Protein AF-A0A7S3LGT0-F1 (afdb_monomer_lite)

Sequence (529 aa):
MRFSLESLTAVCFSRSAKFPSFPRAFQLRRSWLNATRNYDTTKQFHSRLSTKGTSKVSISYSLRLNQNRILEGIRLGKNWSWTQVRNGARNQIRFHSVNTVSKLQPIQYAGHQDDSSYIEDRYYSEELEDYWGIDFSNDNKSFVVDEKIRNKTVVVGISGGVDSSVSALLLKQQGFKNVVGVFMRNWDPQDESGELDTCPISEDFKVAEKVCKQLNIPLHEATFIGQYWTEVFEPYIEILKSGGTPNPDIFCNMEIKFKAFFHYVNQKFGSDALVATGHYARLGKSSKDFSPLLLNSVDSTKDQTYFLCGVGSRALSRVIFPLGSLYKTQVRSLAKSHGLCTAEKKDSVGICFVGKRKFTDFIGNYLDENPGNIVSVDDTKITFGRHSGLFRYTIGQGAKVSGLKKKLFVTGKDPKTNNLFVCEGEDNPALFSKGLYVNPKFMYWVDGEPPRDFCFTGTLRLKCKVRYRQASVWCTLHFENSSTENRRLVVIFDEPEKAVTPMQVVAFYRGDVCLGGGLIGGVVDTNQS

InterPro domains:
  IPR001763 Rhodanese-like domain [PS50206] (150-192)
  IPR004506 tRNA-specific 2-thiouridylase MnmA-like [MF_00144] (152-521)
  IPR004506 tRNA-specific 2-thiouridylase MnmA-like [TIGR00420] (152-520)
  IPR004506 tRNA-specific 2-thiouridylase MnmA-like [cd01998] (153-514)
  IPR014729 Rossmann-like alpha/beta/alpha sandwich fold [G3DSA:3.40.50.620] (138-364)
  IPR023382 tRNA-specific 2-thiouridylase MnmA-like, central domain superfamily [G3DSA:2.30.30.280] (366-430)
  IPR046884 tRNA-specific 2-thiouridylase MnmA-like, central domain [PF20259] (361-424)
  IPR046885 tRNA-specific 2-thiouridylase MnmA-like, C-terminal domain [PF20258] (444-520)

Structure (mmCIF, N/CA/C/O backbone):
data_AF-A0A7S3LGT0-F1
#
_entry.id   AF-A0A7S3LGT0-F1
#
loop_
_atom_site.group_PDB
_atom_site.id
_atom_site.type_symbol
_atom_site.label_atom_id
_atom_site.label_alt_id
_atom_site.label_comp_id
_atom_site.label_asym_id
_atom_site.label_entity_id
_atom_site.label_seq_id
_atom_site.pdbx_PDB_ins_code
_atom_site.Cartn_x
_atom_site.Cartn_y
_atom_site.Cartn_z
_atom_site.occupancy
_atom_site.B_iso_or_equiv
_atom_site.auth_seq_id
_atom_site.auth_comp_id
_atom_site.auth_asym_id
_atom_site.auth_atom_id
_atom_site.pdbx_PDB_model_num
ATOM 1 N N . MET A 1 1 ? 20.876 7.609 37.352 1.00 24.34 1 MET A N 1
ATOM 2 C CA . MET A 1 1 ? 21.296 7.314 35.966 1.00 24.34 1 MET A CA 1
ATOM 3 C C . MET A 1 1 ? 20.800 5.929 35.583 1.00 24.34 1 MET A C 1
ATOM 5 O O . MET A 1 1 ? 21.163 4.958 36.232 1.00 24.34 1 MET A O 1
ATOM 9 N N . ARG A 1 2 ? 19.898 5.868 34.598 1.00 25.70 2 ARG A N 1
ATOM 10 C CA . ARG A 1 2 ? 19.497 4.655 33.872 1.00 25.70 2 ARG A CA 1
ATOM 11 C C . ARG A 1 2 ? 20.471 4.459 32.711 1.00 25.70 2 ARG A C 1
ATOM 13 O O . ARG A 1 2 ? 20.795 5.456 32.079 1.00 25.70 2 ARG A O 1
ATOM 20 N N . PHE A 1 3 ? 20.806 3.216 32.376 1.00 19.84 3 PHE A N 1
ATOM 21 C CA . PHE A 1 3 ? 21.153 2.836 31.005 1.00 19.84 3 PHE A CA 1
ATOM 22 C C . PHE A 1 3 ? 20.557 1.463 30.675 1.00 19.84 3 PHE A C 1
ATOM 24 O O . PHE A 1 3 ? 20.692 0.505 31.434 1.00 19.84 3 PHE A O 1
ATOM 31 N N . SER A 1 4 ? 19.836 1.432 29.556 1.00 26.12 4 SER A N 1
ATOM 32 C CA . SER A 1 4 ? 19.376 0.269 28.800 1.00 26.12 4 SER A CA 1
ATOM 33 C C . SER A 1 4 ? 20.489 -0.239 27.882 1.00 26.12 4 SER A C 1
ATOM 35 O O . SER A 1 4 ? 21.302 0.561 27.428 1.00 26.12 4 SER A O 1
ATOM 37 N N . LEU A 1 5 ? 20.471 -1.527 27.535 1.00 23.56 5 LEU A N 1
ATOM 38 C CA . LEU A 1 5 ? 21.209 -2.049 26.383 1.00 23.56 5 LEU A CA 1
ATOM 39 C C . LEU A 1 5 ? 20.415 -3.180 25.718 1.00 23.56 5 LEU A C 1
ATOM 41 O O . LEU A 1 5 ? 20.229 -4.264 26.271 1.00 23.56 5 LEU A O 1
ATOM 45 N N . GLU A 1 6 ? 19.905 -2.838 24.539 1.00 23.61 6 GLU A N 1
ATOM 46 C CA . GLU A 1 6 ? 19.496 -3.717 23.451 1.00 23.61 6 GLU A CA 1
ATOM 47 C C . GLU A 1 6 ? 20.735 -4.352 22.779 1.00 23.61 6 GLU A C 1
ATOM 49 O O . GLU A 1 6 ? 21.845 -3.841 22.915 1.00 23.61 6 GLU A O 1
ATOM 54 N N . SER A 1 7 ? 20.497 -5.371 21.940 1.00 22.11 7 SER A N 1
ATOM 55 C CA . SER A 1 7 ? 21.391 -5.915 20.885 1.00 22.11 7 SER A CA 1
ATOM 56 C C . SER A 1 7 ? 22.403 -7.008 21.277 1.00 22.11 7 SER A C 1
ATOM 58 O O . SER A 1 7 ? 23.390 -6.737 21.946 1.00 22.11 7 SER A O 1
ATOM 60 N N . LEU A 1 8 ? 22.203 -8.240 20.772 1.00 21.56 8 LEU A N 1
ATOM 61 C CA . LEU A 1 8 ? 23.089 -8.916 19.791 1.00 21.56 8 LEU A CA 1
ATOM 62 C C . LEU A 1 8 ? 22.778 -10.423 19.650 1.00 21.56 8 LEU A C 1
ATOM 64 O O . LEU A 1 8 ? 23.075 -11.257 20.501 1.00 21.56 8 LEU A O 1
ATOM 68 N N . THR A 1 9 ? 22.172 -10.741 18.510 1.00 24.61 9 THR A N 1
ATOM 69 C CA . THR A 1 9 ? 22.111 -12.030 17.803 1.00 24.61 9 THR A CA 1
ATOM 70 C C . THR A 1 9 ? 23.470 -12.444 17.223 1.00 24.61 9 THR A C 1
ATOM 72 O O . THR A 1 9 ? 24.139 -11.579 16.671 1.00 24.61 9 THR A O 1
ATOM 75 N N . ALA A 1 10 ? 23.808 -13.747 17.231 1.00 22.27 10 ALA A N 1
ATOM 76 C CA . ALA A 1 10 ? 24.259 -14.549 16.062 1.00 22.27 10 ALA A CA 1
ATOM 77 C C . ALA A 1 10 ? 24.816 -15.934 16.506 1.00 22.27 10 ALA A C 1
ATOM 79 O O . ALA A 1 10 ? 25.660 -15.998 17.387 1.00 22.27 10 ALA A O 1
ATOM 80 N N . VAL A 1 11 ? 24.190 -17.066 16.139 1.00 21.83 11 VAL A N 1
ATOM 81 C CA . VAL A 1 11 ? 24.452 -17.958 14.971 1.00 21.83 11 VAL A CA 1
ATOM 82 C C . VAL A 1 11 ? 25.527 -19.036 15.226 1.00 21.83 11 VAL A C 1
ATOM 84 O O . VAL A 1 11 ? 26.699 -18.728 15.373 1.00 21.83 11 VAL A O 1
ATOM 87 N N . CYS A 1 12 ? 25.111 -20.314 15.202 1.00 19.45 12 CYS A N 1
ATOM 88 C CA . CYS A 1 12 ? 25.662 -21.354 14.311 1.00 19.45 12 CYS A CA 1
ATOM 89 C C . CYS A 1 12 ? 24.781 -22.627 14.320 1.00 19.45 12 CYS A C 1
ATOM 91 O O . CYS A 1 12 ? 24.226 -23.025 15.341 1.00 19.45 12 CYS A O 1
ATOM 93 N N . PHE A 1 13 ? 24.594 -23.199 13.129 1.00 23.80 13 PHE A N 1
ATOM 94 C CA . PHE A 1 13 ? 23.513 -24.094 12.686 1.00 23.80 13 PHE A CA 1
ATOM 95 C C . PHE A 1 13 ? 23.701 -25.594 13.009 1.00 23.80 13 PHE A C 1
ATOM 97 O O . PHE A 1 13 ? 24.818 -26.092 13.007 1.00 23.80 13 PHE A O 1
ATOM 104 N N . SER A 1 14 ? 22.597 -26.362 13.075 1.00 20.67 14 SER A N 1
ATOM 105 C CA . SER A 1 14 ? 22.355 -27.472 12.121 1.00 20.67 14 SER A CA 1
ATOM 106 C C . SER A 1 14 ? 20.895 -27.981 12.130 1.00 20.67 14 SER A C 1
ATOM 108 O O . SER A 1 14 ? 20.328 -28.330 13.157 1.00 20.67 14 SER A O 1
ATOM 110 N N . ARG A 1 15 ? 20.302 -27.917 10.929 1.00 24.42 15 ARG A N 1
ATOM 111 C CA . ARG A 1 15 ? 19.355 -28.809 10.226 1.00 24.42 15 ARG A CA 1
ATOM 112 C C . ARG A 1 15 ? 18.287 -29.624 10.996 1.00 24.42 15 ARG A C 1
ATOM 114 O O . ARG A 1 15 ? 18.570 -30.439 11.861 1.00 24.42 15 ARG A O 1
ATOM 121 N N . SER A 1 16 ? 17.072 -29.519 10.441 1.00 25.23 16 SER A N 1
ATOM 122 C CA . SER A 1 16 ? 15.895 -30.409 10.525 1.00 25.23 16 SER A CA 1
ATOM 123 C C . SER A 1 16 ? 15.077 -30.447 11.830 1.00 25.23 16 SER A C 1
ATOM 125 O O . SER A 1 16 ? 15.542 -30.879 12.874 1.00 25.23 16 SER A O 1
ATOM 127 N N . ALA A 1 17 ? 13.799 -30.063 11.685 1.00 24.69 17 ALA A N 1
ATOM 128 C CA . ALA A 1 17 ? 12.678 -30.117 12.636 1.00 24.69 17 ALA A CA 1
ATOM 129 C C . ALA A 1 17 ? 12.680 -29.099 13.802 1.00 24.69 17 ALA A C 1
ATOM 131 O O . ALA A 1 17 ? 13.149 -29.374 14.904 1.00 24.69 17 ALA A O 1
ATOM 132 N N . LYS A 1 18 ? 12.024 -27.941 13.610 1.00 25.38 18 LYS A N 1
ATOM 133 C CA . LYS A 1 18 ? 11.515 -27.131 14.732 1.00 25.38 18 LYS A CA 1
ATOM 134 C C . LYS A 1 18 ? 10.125 -27.637 15.138 1.00 25.38 18 LYS A C 1
ATOM 136 O O . LYS A 1 18 ? 9.141 -27.414 14.443 1.00 25.38 18 LYS A O 1
ATOM 141 N N . PHE A 1 19 ? 10.075 -28.336 16.270 1.00 24.20 19 PHE A N 1
ATOM 142 C CA . PHE A 1 19 ? 8.860 -28.665 17.024 1.00 24.20 19 PHE A CA 1
ATOM 143 C C . PHE A 1 19 ? 8.283 -27.413 17.725 1.00 24.20 19 PHE A C 1
ATOM 145 O O . PHE A 1 19 ? 9.026 -26.452 17.945 1.00 24.20 19 PHE A O 1
ATOM 152 N N . PRO A 1 20 ? 6.981 -27.404 18.088 1.00 26.42 20 PRO A N 1
ATOM 153 C CA . PRO A 1 20 ? 6.311 -26.246 18.674 1.00 26.42 20 PRO A CA 1
ATOM 154 C C . PRO A 1 20 ? 6.955 -25.806 19.992 1.00 26.42 20 PRO A C 1
ATOM 156 O O . PRO A 1 20 ? 7.477 -26.609 20.767 1.00 26.42 20 PRO A O 1
ATOM 159 N N . SER A 1 21 ? 6.875 -24.499 20.231 1.00 30.55 21 SER A N 1
ATOM 160 C CA . SER A 1 21 ? 7.190 -23.817 21.484 1.00 30.55 21 SER A CA 1
ATOM 161 C C . SER A 1 21 ? 6.799 -24.625 22.729 1.00 30.55 21 SER A C 1
ATOM 163 O O . SER A 1 21 ? 5.703 -25.180 22.797 1.00 30.55 21 SER A O 1
ATOM 165 N N . PHE A 1 22 ? 7.699 -24.631 23.717 1.00 30.67 22 PHE A N 1
ATOM 166 C CA . PHE A 1 22 ? 7.541 -25.179 25.071 1.00 30.67 22 PHE A CA 1
ATOM 167 C C . PHE A 1 22 ? 6.080 -25.090 25.572 1.00 30.67 22 PHE A C 1
ATOM 169 O O . PHE A 1 22 ? 5.550 -23.980 25.680 1.00 30.67 22 PHE A O 1
ATOM 176 N N . PRO A 1 23 ? 5.403 -26.207 25.905 1.00 31.70 23 PRO A N 1
ATOM 177 C CA . PRO A 1 23 ? 4.074 -26.139 26.499 1.00 31.70 23 PRO A CA 1
ATOM 178 C C . PRO A 1 23 ? 4.143 -25.393 27.836 1.00 31.70 23 PRO A C 1
ATOM 180 O O . PRO A 1 23 ? 5.064 -25.617 28.624 1.00 31.70 23 PRO A O 1
ATOM 183 N N . ARG A 1 24 ? 3.119 -24.591 28.158 1.00 34.53 24 ARG A N 1
ATOM 184 C CA . ARG A 1 24 ? 2.901 -23.940 29.473 1.00 34.53 24 ARG A CA 1
ATOM 185 C C . ARG A 1 24 ? 2.875 -24.905 30.686 1.00 34.53 24 ARG A C 1
ATOM 187 O O . ARG A 1 24 ? 2.615 -24.472 31.801 1.00 34.53 24 ARG A O 1
ATOM 194 N N . ALA A 1 25 ? 3.151 -26.196 30.497 1.00 31.58 25 ALA A N 1
ATOM 195 C CA . ALA A 1 25 ? 3.176 -27.237 31.523 1.00 31.58 25 ALA A CA 1
ATOM 196 C C . ALA A 1 25 ? 4.444 -27.241 32.406 1.00 31.58 25 ALA A C 1
ATOM 198 O O . ALA A 1 25 ? 4.490 -27.982 33.386 1.00 31.58 25 ALA A O 1
ATOM 199 N N . PHE A 1 26 ? 5.456 -26.423 32.097 1.00 34.28 26 PHE A N 1
ATOM 200 C CA . PHE A 1 26 ? 6.684 -26.310 32.890 1.00 34.28 26 PHE A CA 1
ATOM 201 C C . PHE A 1 26 ? 6.802 -24.917 33.525 1.00 34.28 26 PHE A C 1
ATOM 203 O O . PHE A 1 26 ? 7.266 -23.973 32.890 1.00 34.28 26 PHE A O 1
ATOM 210 N N . GLN A 1 27 ? 6.416 -24.786 34.796 1.00 35.34 27 GLN A N 1
ATOM 211 C CA . GLN A 1 27 ? 6.836 -23.659 35.633 1.00 35.34 27 GLN A CA 1
ATOM 212 C C . GLN A 1 27 ? 8.054 -24.080 36.459 1.00 35.34 27 GLN A C 1
ATOM 214 O O . GLN A 1 27 ? 7.951 -24.913 37.357 1.00 35.34 27 GLN A O 1
ATOM 219 N N . LEU A 1 28 ? 9.217 -23.495 36.170 1.00 35.44 28 LEU A N 1
ATOM 220 C CA . LEU A 1 28 ? 10.409 -23.631 37.008 1.00 35.44 28 LEU A CA 1
ATOM 221 C C . LEU A 1 28 ? 10.446 -22.466 38.009 1.00 35.44 28 LEU A C 1
ATOM 223 O O . LEU A 1 28 ? 10.275 -21.309 37.625 1.00 35.44 28 LEU A O 1
ATOM 227 N N . ARG A 1 29 ? 10.665 -22.750 39.302 1.00 28.09 29 ARG A N 1
ATOM 228 C CA . ARG A 1 29 ? 10.849 -21.700 40.325 1.00 28.09 29 ARG A CA 1
ATOM 229 C C . ARG A 1 29 ? 12.056 -20.819 39.970 1.00 28.09 29 ARG A C 1
ATOM 231 O O . ARG A 1 29 ? 13.037 -21.305 39.417 1.00 28.09 29 ARG A O 1
ATOM 238 N N . ARG A 1 30 ? 12.036 -19.538 40.363 1.00 29.64 30 ARG A N 1
ATOM 239 C CA . ARG A 1 30 ? 13.149 -18.574 40.175 1.00 29.64 30 ARG A CA 1
ATOM 240 C C . ARG A 1 30 ? 14.515 -19.101 40.652 1.00 29.64 30 ARG A C 1
ATOM 242 O O . ARG A 1 30 ? 15.536 -18.759 40.065 1.00 29.64 30 ARG A O 1
ATOM 249 N N . SER A 1 31 ? 14.535 -19.972 41.663 1.00 31.56 31 SER A N 1
ATOM 250 C CA . SER A 1 31 ? 15.751 -20.639 42.150 1.00 31.56 31 SER A CA 1
ATOM 251 C C . SER A 1 31 ? 16.408 -21.561 41.112 1.00 31.56 31 SER A C 1
ATOM 253 O O . SER A 1 31 ? 17.626 -21.704 41.117 1.00 31.56 31 SER A O 1
ATOM 255 N N . TRP A 1 32 ? 15.637 -22.130 40.179 1.00 32.59 32 TRP A N 1
ATOM 256 C CA . TRP A 1 32 ? 16.138 -22.984 39.097 1.00 32.59 32 TRP A CA 1
ATOM 257 C C . TRP A 1 32 ? 16.860 -22.184 38.008 1.00 32.59 32 TRP A C 1
ATOM 259 O O . TRP A 1 32 ? 17.942 -22.573 37.585 1.00 32.59 32 TRP A O 1
ATOM 269 N N . LEU A 1 33 ? 16.303 -21.035 37.605 1.00 36.22 33 LEU A N 1
ATOM 270 C CA . LEU A 1 33 ? 16.924 -20.137 36.619 1.00 36.22 33 LEU A CA 1
ATOM 271 C C . LEU A 1 33 ? 18.285 -19.611 37.100 1.00 36.22 33 LEU A C 1
ATOM 273 O O . LEU A 1 33 ? 19.223 -19.516 36.307 1.00 36.22 33 LEU A O 1
ATOM 277 N N . ASN A 1 34 ? 18.408 -19.334 38.402 1.00 32.31 34 ASN A N 1
ATOM 278 C CA . ASN A 1 34 ? 19.675 -18.925 39.008 1.00 32.31 34 ASN A CA 1
ATOM 279 C C . ASN A 1 34 ? 20.666 -20.089 39.152 1.00 32.31 34 ASN A C 1
ATOM 281 O O . ASN A 1 34 ? 21.855 -19.883 38.933 1.00 32.31 34 ASN A O 1
ATOM 285 N N . ALA A 1 35 ? 20.202 -21.310 39.442 1.00 33.91 35 ALA A N 1
ATOM 286 C CA . ALA A 1 35 ? 21.075 -22.483 39.494 1.00 33.91 35 ALA A CA 1
ATOM 287 C C . ALA A 1 35 ? 21.643 -22.841 38.108 1.00 33.91 35 ALA A C 1
ATOM 289 O O . ALA A 1 35 ? 22.817 -23.172 38.003 1.00 33.91 35 ALA A O 1
ATOM 290 N N . THR A 1 36 ? 20.866 -22.704 37.026 1.00 36.16 36 THR A N 1
ATOM 291 C CA . THR A 1 36 ? 21.320 -23.031 35.659 1.00 36.16 36 THR A CA 1
ATOM 292 C C . THR A 1 36 ? 22.330 -22.053 35.053 1.00 36.16 36 THR A C 1
ATOM 294 O O . THR A 1 36 ? 22.894 -22.365 34.010 1.00 36.16 36 THR A O 1
ATOM 297 N N . ARG A 1 37 ? 22.590 -20.894 35.680 1.00 36.03 37 ARG A N 1
ATOM 298 C CA . ARG A 1 37 ? 23.608 -19.937 35.202 1.00 36.03 37 ARG A CA 1
ATOM 299 C C . ARG A 1 37 ? 25.048 -20.443 35.362 1.00 36.03 37 ARG A C 1
ATOM 301 O O . ARG A 1 37 ? 25.910 -19.972 34.635 1.00 36.03 37 ARG A O 1
ATOM 308 N N . ASN A 1 38 ? 25.286 -21.413 36.251 1.00 34.19 38 ASN A N 1
ATOM 309 C CA . ASN A 1 38 ? 26.627 -21.929 36.563 1.00 34.19 38 ASN A CA 1
ATOM 310 C C . ASN A 1 38 ? 26.871 -23.373 36.086 1.00 34.19 38 ASN A C 1
ATOM 312 O O . ASN A 1 38 ? 27.838 -24.001 36.511 1.00 34.19 38 ASN A O 1
ATOM 316 N N . TYR A 1 39 ? 26.011 -23.924 35.221 1.00 32.38 39 TYR A N 1
ATOM 317 C CA . TYR A 1 39 ? 26.193 -25.272 34.680 1.00 32.38 39 TYR A CA 1
ATOM 318 C C . TYR A 1 39 ? 26.285 -25.239 33.159 1.00 32.38 39 TYR A C 1
ATOM 320 O O . TYR A 1 39 ? 25.377 -24.759 32.480 1.00 32.38 39 TYR A O 1
ATOM 328 N N . ASP A 1 40 ? 27.362 -25.815 32.632 1.00 34.78 40 ASP A N 1
ATOM 329 C CA . ASP A 1 40 ? 27.511 -26.080 31.208 1.00 34.78 40 ASP A CA 1
ATOM 330 C C . ASP A 1 40 ? 26.460 -27.127 30.797 1.00 34.78 40 ASP A C 1
ATOM 332 O O . ASP A 1 40 ? 26.493 -28.288 31.215 1.00 34.78 40 ASP A O 1
ATOM 336 N N . THR A 1 41 ? 25.422 -26.671 30.097 1.00 33.38 41 THR A N 1
ATOM 337 C CA . THR A 1 41 ? 24.245 -27.471 29.753 1.00 33.38 41 THR A CA 1
ATOM 338 C C . THR A 1 41 ? 24.257 -27.763 28.261 1.00 33.38 41 THR A C 1
ATOM 340 O O . THR A 1 41 ? 23.741 -26.995 27.453 1.00 33.38 41 THR A O 1
ATOM 343 N N . THR A 1 42 ? 24.770 -28.928 27.866 1.00 33.00 42 THR A N 1
ATOM 344 C CA . THR A 1 42 ? 24.502 -29.458 26.523 1.00 33.00 42 THR A CA 1
ATOM 345 C C . THR A 1 42 ? 23.058 -29.957 26.477 1.00 33.00 42 THR A C 1
ATOM 347 O O . THR A 1 42 ? 22.735 -31.092 26.835 1.00 33.00 42 THR A O 1
ATOM 350 N N . LYS A 1 43 ? 22.144 -29.077 26.061 1.00 35.81 43 LYS A N 1
ATOM 351 C CA . LYS A 1 43 ? 20.731 -29.404 25.840 1.00 35.81 43 LYS A CA 1
ATOM 352 C C . LYS A 1 43 ? 20.579 -30.283 24.590 1.00 35.81 43 LYS A C 1
ATOM 354 O O . LYS A 1 43 ? 20.282 -29.787 23.511 1.00 35.81 43 LYS A O 1
ATOM 359 N N . GLN A 1 44 ? 20.768 -31.595 24.730 1.00 32.22 44 GLN A N 1
ATOM 360 C CA . GLN A 1 44 ? 20.368 -32.569 23.708 1.00 32.22 44 GLN A CA 1
ATOM 361 C C . GLN A 1 44 ? 18.938 -33.048 23.982 1.00 32.22 44 GLN A C 1
ATOM 363 O O . GLN A 1 44 ? 18.700 -33.863 24.874 1.00 32.22 44 GLN A O 1
ATOM 368 N N . PHE A 1 45 ? 17.983 -32.524 23.214 1.00 34.09 45 PHE A N 1
ATOM 369 C CA . PHE A 1 45 ? 16.590 -32.961 23.240 1.00 34.09 45 PHE A CA 1
ATOM 370 C C . PHE A 1 45 ? 16.389 -34.090 22.225 1.00 34.09 45 PHE A C 1
ATOM 372 O O . PHE A 1 45 ? 16.536 -33.878 21.026 1.00 34.09 45 PHE A O 1
ATOM 379 N N . HIS A 1 46 ? 16.024 -35.280 22.698 1.00 31.86 46 HIS A N 1
ATOM 380 C CA . HIS A 1 46 ? 15.577 -36.377 21.842 1.00 31.86 46 HIS A CA 1
ATOM 381 C C . HIS A 1 46 ? 14.100 -36.647 22.119 1.00 31.86 46 HIS A C 1
ATOM 383 O O . HIS A 1 46 ? 13.749 -37.010 23.241 1.00 31.86 46 HIS A O 1
ATOM 389 N N . SER A 1 47 ? 13.245 -36.479 21.112 1.00 32.50 47 SER A N 1
ATOM 390 C CA . SER A 1 47 ? 11.861 -36.951 21.139 1.00 32.50 47 SER A CA 1
ATOM 391 C C . SER A 1 47 ? 11.794 -38.333 20.484 1.00 32.50 47 SER A C 1
ATOM 393 O O . SER A 1 47 ? 12.404 -38.578 19.445 1.00 32.50 47 SER A O 1
ATOM 395 N N . ARG A 1 48 ? 11.072 -39.271 21.102 1.00 32.91 48 ARG A N 1
ATOM 396 C CA . ARG A 1 48 ? 10.788 -40.587 20.515 1.00 32.91 48 ARG A CA 1
ATOM 397 C C . ARG A 1 48 ? 9.290 -40.835 20.628 1.00 32.91 48 ARG A C 1
ATOM 399 O O . ARG A 1 48 ? 8.792 -41.019 21.736 1.00 32.91 48 ARG A O 1
ATOM 406 N N . LEU A 1 49 ? 8.582 -40.806 19.499 1.00 33.81 49 LEU A N 1
ATOM 407 C CA . LEU A 1 49 ? 7.223 -41.334 19.414 1.00 33.81 49 LEU A CA 1
ATOM 408 C C . LEU A 1 49 ? 7.320 -42.855 19.273 1.00 33.81 49 LEU A C 1
ATOM 410 O O . LEU A 1 49 ? 8.039 -43.359 18.415 1.00 33.81 49 LEU A O 1
ATOM 414 N N . SER A 1 50 ? 6.622 -43.582 20.138 1.00 36.75 50 SER A N 1
ATOM 415 C CA . SER A 1 50 ? 6.521 -45.039 20.088 1.00 36.75 50 SER A CA 1
ATOM 416 C C . SER A 1 50 ? 5.046 -45.410 20.079 1.00 36.75 50 SER A C 1
ATOM 418 O O . SER A 1 50 ? 4.399 -45.384 21.123 1.00 36.75 50 SER A O 1
ATOM 420 N N . THR A 1 51 ? 4.520 -45.788 18.921 1.00 37.47 51 THR A N 1
ATOM 421 C CA . THR A 1 51 ? 3.192 -46.391 18.782 1.00 37.47 51 THR A CA 1
ATOM 422 C C . THR A 1 51 ? 3.317 -47.909 18.926 1.00 37.47 51 THR A C 1
ATOM 424 O O . THR A 1 51 ? 3.276 -48.659 17.958 1.00 37.47 51 THR A O 1
ATOM 427 N N . LYS A 1 52 ? 3.500 -48.402 20.158 1.00 34.88 52 LYS A N 1
ATOM 428 C CA . LYS A 1 52 ? 3.395 -49.847 20.432 1.00 34.88 52 LYS A CA 1
ATOM 429 C C . LYS A 1 52 ? 1.919 -50.237 20.514 1.00 34.88 52 LYS A C 1
ATOM 431 O O . LYS A 1 52 ? 1.378 -50.304 21.613 1.00 34.88 52 LYS A O 1
ATOM 436 N N . GLY A 1 53 ? 1.276 -50.419 19.357 1.00 36.03 53 GLY A N 1
ATOM 437 C CA . GLY A 1 53 ? 0.009 -51.154 19.187 1.00 36.03 53 GLY A CA 1
ATOM 438 C C . GLY A 1 53 ? -1.167 -50.786 20.104 1.00 36.03 53 GLY A C 1
ATOM 439 O O . GLY A 1 53 ? -2.101 -51.563 20.236 1.00 36.03 53 GLY A O 1
ATOM 440 N N . THR A 1 54 ? -1.135 -49.635 20.769 1.00 36.19 54 THR A N 1
ATOM 441 C CA . THR A 1 54 ? -2.144 -49.189 21.732 1.00 36.19 54 THR A CA 1
ATOM 442 C C . THR A 1 54 ? -2.347 -47.692 21.558 1.00 36.19 54 THR A C 1
ATOM 444 O O . THR A 1 54 ? -1.422 -46.974 21.177 1.00 36.19 54 THR A O 1
ATOM 447 N N . SER A 1 55 ? -3.563 -47.218 21.825 1.00 33.16 55 SER A N 1
ATOM 448 C CA . SER A 1 55 ? -4.069 -45.852 21.618 1.00 33.16 55 SER A CA 1
ATOM 449 C C . SER A 1 55 ? -3.435 -44.800 22.554 1.00 33.16 55 SER A C 1
ATOM 451 O O . SER A 1 55 ? -4.114 -43.934 23.103 1.00 33.16 55 SER A O 1
ATOM 453 N N . LYS A 1 56 ? -2.127 -44.892 22.811 1.00 34.94 56 LYS A N 1
ATOM 454 C CA . LYS A 1 56 ? -1.368 -44.021 23.712 1.00 34.94 56 LYS A CA 1
ATOM 455 C C . LYS A 1 56 ? -0.173 -43.427 22.976 1.00 34.94 56 LYS A C 1
ATOM 457 O O . LYS A 1 56 ? 0.672 -44.150 22.458 1.00 34.94 56 LYS A O 1
ATOM 462 N N . VAL A 1 57 ? -0.086 -42.099 22.977 1.00 37.34 57 VAL A N 1
ATOM 463 C CA . VAL A 1 57 ? 1.077 -41.357 22.480 1.00 37.34 57 VAL A CA 1
ATOM 464 C C . VAL A 1 57 ? 1.931 -40.975 23.683 1.00 37.34 57 VAL A C 1
ATOM 466 O O . VAL A 1 57 ? 1.471 -40.277 24.590 1.00 37.34 57 VAL A O 1
ATOM 469 N N . SER A 1 58 ? 3.176 -41.450 23.702 1.00 38.81 58 SER A N 1
ATOM 470 C CA . SER A 1 58 ? 4.158 -41.090 24.724 1.00 38.81 58 SER A CA 1
ATOM 471 C C . SER A 1 58 ? 5.145 -40.059 24.187 1.00 38.81 58 SER A C 1
ATOM 473 O O . SER A 1 58 ? 5.752 -40.287 23.140 1.00 38.81 58 SER A O 1
ATOM 475 N N . ILE A 1 59 ? 5.364 -38.974 24.929 1.00 43.50 59 ILE A N 1
ATOM 476 C CA . ILE A 1 59 ? 6.410 -37.985 24.636 1.00 43.50 59 ILE A CA 1
ATOM 477 C C . ILE A 1 59 ? 7.432 -38.040 25.770 1.00 43.50 59 ILE A C 1
ATOM 479 O O . ILE A 1 59 ? 7.063 -38.006 26.942 1.00 43.50 59 ILE A O 1
ATOM 483 N N . SER A 1 60 ? 8.717 -38.157 25.431 1.00 41.53 60 SER A N 1
ATOM 484 C CA . SER A 1 60 ? 9.810 -38.150 26.409 1.00 41.53 60 SER A CA 1
ATOM 485 C C . SER A 1 60 ? 10.817 -37.045 26.099 1.00 41.53 60 SER A C 1
ATOM 487 O O . SER A 1 60 ? 11.115 -36.801 24.934 1.00 41.53 60 SER A O 1
ATOM 489 N N . TYR A 1 61 ? 11.350 -36.409 27.143 1.00 46.09 61 TYR A N 1
ATOM 490 C CA . TYR A 1 61 ? 12.412 -35.399 27.067 1.00 46.09 61 TYR A CA 1
ATOM 491 C C . TYR A 1 61 ? 13.573 -35.837 27.949 1.00 46.09 61 TYR A C 1
ATOM 493 O O . TYR A 1 61 ? 1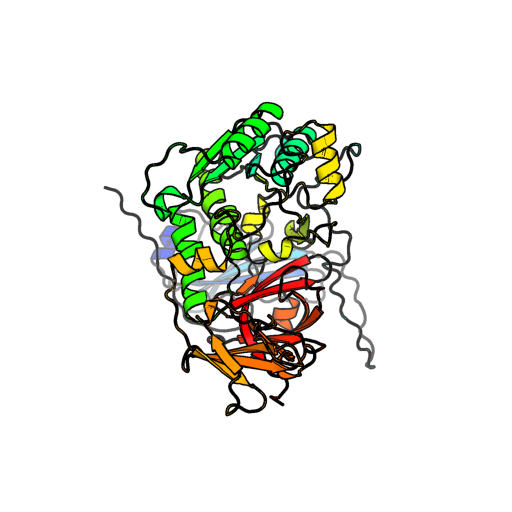3.345 -36.395 29.018 1.00 46.09 61 TYR A O 1
ATOM 501 N N . SER A 1 62 ? 14.815 -35.563 27.551 1.00 41.91 62 SER A N 1
ATOM 502 C CA . SER A 1 62 ? 15.981 -35.859 28.385 1.00 41.91 62 SER A CA 1
ATOM 503 C C . SER A 1 62 ? 16.869 -34.641 28.593 1.00 41.91 62 SER A C 1
ATOM 505 O O . SER A 1 62 ? 17.178 -33.944 27.634 1.00 41.91 62 SER A O 1
ATOM 507 N N . LEU A 1 63 ? 17.324 -34.433 29.824 1.00 47.66 63 LEU A N 1
ATOM 508 C CA . LEU A 1 63 ? 18.291 -33.414 30.215 1.00 47.66 63 LEU A CA 1
ATOM 509 C C . LEU A 1 63 ? 19.567 -34.110 30.712 1.00 47.66 63 LEU A C 1
ATOM 511 O O . LEU A 1 63 ? 19.484 -35.035 31.521 1.00 47.66 63 LEU A O 1
ATOM 515 N N . ARG A 1 64 ? 20.743 -33.683 30.242 1.00 49.47 64 ARG A N 1
ATOM 516 C CA . ARG A 1 64 ? 22.040 -34.151 30.759 1.00 49.47 64 ARG A CA 1
ATOM 517 C C . ARG A 1 64 ? 22.636 -33.107 31.695 1.00 49.47 64 ARG A C 1
ATOM 519 O O . ARG A 1 64 ? 22.555 -31.916 31.409 1.00 49.47 64 ARG A O 1
ATOM 526 N N . LEU A 1 65 ? 23.222 -33.565 32.798 1.00 48.62 65 LEU A N 1
ATOM 527 C CA . LEU A 1 65 ? 23.873 -32.718 33.794 1.00 48.62 65 LEU A CA 1
ATOM 528 C C . LEU A 1 65 ? 25.354 -33.091 33.909 1.00 48.62 65 LEU A C 1
ATOM 530 O O . LEU A 1 65 ? 25.689 -34.273 33.998 1.00 48.62 65 LEU A O 1
ATOM 534 N N . ASN A 1 66 ? 26.222 -32.078 33.949 1.00 41.56 66 ASN A N 1
ATOM 535 C CA . ASN A 1 66 ? 27.679 -32.247 34.009 1.00 41.56 66 ASN A CA 1
ATOM 536 C C . ASN A 1 66 ? 28.226 -32.531 35.424 1.00 41.56 66 ASN A C 1
ATOM 538 O O . ASN A 1 66 ? 29.427 -32.717 35.580 1.00 41.56 66 ASN A O 1
ATOM 542 N N . GLN A 1 67 ? 27.380 -32.589 36.463 1.00 51.47 67 GLN A N 1
ATOM 543 C CA . GLN A 1 67 ? 27.810 -32.894 37.834 1.00 51.47 67 GLN A CA 1
ATOM 544 C C . GLN A 1 67 ? 26.894 -33.896 38.549 1.00 51.47 67 GLN A C 1
ATOM 546 O O . GLN A 1 67 ? 25.693 -34.003 38.289 1.00 51.47 67 GLN A O 1
ATOM 551 N N . ASN A 1 68 ? 27.488 -34.625 39.495 1.00 46.41 68 ASN A N 1
ATOM 552 C CA . ASN A 1 68 ? 26.952 -35.842 40.101 1.00 46.41 68 ASN A CA 1
ATOM 553 C C . ASN A 1 68 ? 25.988 -35.587 41.287 1.00 46.41 68 ASN A C 1
ATOM 555 O O . ASN A 1 68 ? 26.062 -36.286 42.297 1.00 46.41 68 ASN A O 1
ATOM 559 N N . ARG A 1 69 ? 25.100 -34.583 41.195 1.00 46.84 69 ARG A N 1
ATOM 560 C CA . ARG A 1 69 ? 24.119 -34.250 42.254 1.00 46.84 69 ARG A CA 1
ATOM 561 C C . ARG A 1 69 ? 22.744 -34.885 42.019 1.00 46.84 69 ARG A C 1
ATOM 563 O O . ARG A 1 69 ? 22.256 -34.924 40.893 1.00 46.84 69 ARG A O 1
ATOM 570 N N . ILE A 1 70 ? 22.121 -35.362 43.097 1.00 46.22 70 ILE A N 1
ATOM 571 C CA . ILE A 1 70 ? 20.735 -35.857 43.126 1.00 46.22 70 ILE A CA 1
ATOM 572 C C . ILE A 1 70 ? 19.800 -34.645 43.195 1.00 46.22 70 ILE A C 1
ATOM 574 O O . ILE A 1 70 ? 20.043 -33.729 43.980 1.00 46.22 70 ILE A O 1
ATOM 578 N N . LEU A 1 71 ? 18.779 -34.604 42.336 1.00 48.19 71 LEU A N 1
ATOM 579 C CA . LEU A 1 71 ? 17.815 -33.505 42.297 1.00 48.19 71 LEU A CA 1
ATOM 580 C C . LEU A 1 71 ? 16.540 -33.896 43.044 1.00 48.19 71 LEU A C 1
ATOM 582 O O . LEU A 1 71 ? 15.838 -34.819 42.644 1.00 48.19 71 LEU A O 1
ATOM 586 N N . GLU A 1 72 ? 16.224 -33.156 44.105 1.00 41.81 72 GLU A N 1
ATOM 587 C CA . GLU A 1 72 ? 15.001 -33.326 44.893 1.00 41.81 72 GLU A CA 1
ATOM 588 C C . GLU A 1 72 ? 13.997 -32.192 44.609 1.00 41.81 72 GLU A C 1
ATOM 590 O O . GLU A 1 72 ? 14.373 -31.059 44.301 1.00 41.81 72 GLU A O 1
ATOM 595 N N . GLY A 1 73 ? 12.695 -32.489 44.704 1.00 40.28 73 GLY A N 1
ATOM 596 C CA . GLY A 1 73 ? 11.634 -31.469 44.711 1.00 40.28 73 GLY A CA 1
ATOM 597 C C . GLY A 1 73 ? 11.057 -31.027 43.355 1.00 40.28 73 GLY A C 1
ATOM 598 O O . GLY A 1 73 ? 10.405 -29.983 43.288 1.00 40.28 73 GLY A O 1
ATOM 599 N N . ILE A 1 74 ? 11.244 -31.790 42.272 1.00 45.50 74 ILE A N 1
ATOM 600 C CA . ILE A 1 74 ? 10.632 -31.489 40.964 1.00 45.50 74 ILE A CA 1
ATOM 601 C C . ILE A 1 74 ? 9.116 -31.753 41.017 1.00 45.50 74 ILE A C 1
ATOM 603 O O . ILE A 1 74 ? 8.685 -32.896 41.165 1.00 45.50 74 ILE A O 1
ATOM 607 N N . ARG A 1 75 ? 8.297 -30.705 40.846 1.00 41.78 75 ARG A N 1
ATOM 608 C CA . ARG A 1 75 ? 6.839 -30.821 40.656 1.00 41.78 75 ARG A CA 1
ATOM 609 C C . ARG A 1 75 ? 6.496 -30.725 39.171 1.00 41.78 75 ARG A C 1
ATOM 611 O O . ARG A 1 75 ? 6.882 -29.760 38.518 1.00 41.78 75 ARG A O 1
ATOM 618 N N . LEU A 1 76 ? 5.757 -31.706 38.659 1.00 48.31 76 LEU A N 1
ATOM 619 C CA . LEU A 1 76 ? 5.295 -31.766 37.270 1.00 48.31 76 LEU A CA 1
ATOM 620 C C . LEU A 1 76 ? 3.761 -31.687 37.200 1.00 48.31 76 LEU A C 1
ATOM 622 O O . LEU A 1 76 ? 3.075 -31.931 38.192 1.00 48.31 76 LEU A O 1
ATOM 626 N N . GLY A 1 77 ? 3.216 -31.331 36.032 1.00 46.78 77 GLY A N 1
ATOM 627 C CA . GLY A 1 77 ? 1.769 -31.371 35.781 1.00 46.78 77 GLY A CA 1
ATOM 628 C C . GLY A 1 77 ? 1.203 -32.800 35.805 1.00 46.78 77 GLY A C 1
ATOM 629 O O . GLY A 1 77 ? 1.947 -33.763 35.654 1.00 46.78 77 GLY A O 1
ATOM 630 N N . LYS A 1 78 ? -0.125 -32.945 35.948 1.00 46.88 78 LYS A N 1
ATOM 631 C CA . LYS A 1 78 ? -0.829 -34.220 36.241 1.00 46.88 78 LYS A CA 1
ATOM 632 C C . LYS A 1 78 ? -0.507 -35.425 35.329 1.00 46.88 78 LYS A C 1
ATOM 634 O O . LYS A 1 78 ? -0.688 -36.551 35.771 1.00 46.88 78 LYS A O 1
ATOM 639 N N . ASN A 1 79 ? 0.003 -35.211 34.111 1.00 52.44 79 ASN A N 1
ATOM 640 C CA . ASN A 1 79 ? 0.294 -36.273 33.129 1.00 52.44 79 ASN A CA 1
ATOM 641 C C . ASN A 1 79 ? 1.794 -36.431 32.839 1.00 52.44 79 ASN A C 1
ATOM 643 O O . ASN A 1 79 ? 2.174 -36.851 31.742 1.00 52.44 79 ASN A O 1
ATOM 647 N N . TRP A 1 80 ? 2.643 -36.022 33.780 1.00 53.03 80 TRP A N 1
ATOM 648 C CA . TRP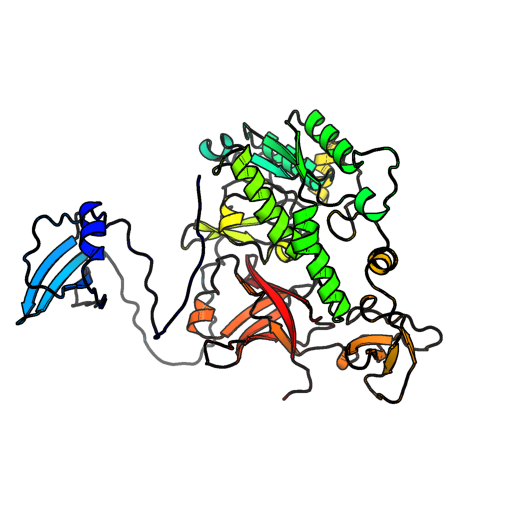 A 1 80 ? 4.089 -36.013 33.621 1.00 53.03 80 TRP A CA 1
ATOM 649 C C . TRP A 1 80 ? 4.773 -36.694 34.799 1.00 53.03 80 TRP A C 1
ATOM 651 O O . TRP A 1 80 ? 4.505 -36.385 35.957 1.00 53.03 80 TRP A O 1
ATOM 661 N N . SER A 1 81 ? 5.706 -37.586 34.494 1.00 55.22 81 SER A N 1
ATOM 662 C CA . SER A 1 81 ? 6.615 -38.194 35.461 1.00 55.22 81 SER A CA 1
ATOM 663 C C . SER A 1 81 ? 8.059 -37.928 35.051 1.00 55.22 81 SER A C 1
ATOM 665 O O . SER A 1 81 ? 8.336 -37.512 33.923 1.00 55.22 81 SER A O 1
ATOM 667 N N . TRP A 1 82 ? 9.001 -38.136 35.966 1.00 64.19 82 TRP A N 1
ATOM 668 C CA . TRP A 1 82 ? 10.419 -38.080 35.641 1.00 64.19 82 TRP A CA 1
ATOM 669 C C . TRP A 1 82 ? 11.180 -39.222 36.297 1.00 64.19 82 TRP A C 1
ATOM 671 O O . TRP A 1 82 ? 10.760 -39.766 37.314 1.00 64.19 82 TRP A O 1
ATOM 681 N N . THR A 1 83 ? 12.300 -39.583 35.686 1.00 63.06 83 THR A N 1
ATOM 682 C CA . THR A 1 83 ? 13.254 -40.561 36.199 1.00 63.06 83 THR A CA 1
ATOM 683 C C . THR A 1 83 ? 14.662 -39.998 36.062 1.00 63.06 83 THR A C 1
ATOM 685 O O . THR A 1 83 ? 14.969 -39.291 35.102 1.00 63.06 83 THR A O 1
ATOM 688 N N . GLN A 1 84 ? 15.531 -40.290 37.023 1.00 61.38 84 GLN A N 1
ATOM 689 C CA . GLN A 1 84 ? 16.951 -39.969 36.932 1.00 61.38 84 GLN A CA 1
ATOM 690 C C . GLN A 1 84 ? 17.727 -41.269 36.758 1.00 61.38 84 GLN A C 1
ATOM 692 O O . GLN A 1 84 ? 17.610 -42.188 37.563 1.00 61.38 84 GLN A O 1
ATOM 697 N N . VAL A 1 85 ? 18.501 -41.344 35.681 1.00 62.66 85 VAL A N 1
ATOM 698 C CA . VAL A 1 85 ? 19.316 -42.504 35.331 1.00 62.66 85 VAL A CA 1
ATOM 699 C C . VAL A 1 85 ? 20.781 -42.107 35.453 1.00 62.66 85 VAL A C 1
ATOM 701 O O . VAL A 1 85 ? 21.251 -41.192 34.769 1.00 62.66 85 VAL A O 1
ATOM 704 N N . ARG A 1 86 ? 21.504 -42.806 36.331 1.00 56.00 86 ARG A N 1
ATOM 705 C CA . ARG A 1 86 ? 22.959 -42.698 36.470 1.00 56.00 86 ARG A CA 1
ATOM 706 C C . ARG A 1 86 ? 23.623 -43.685 35.517 1.00 56.00 86 ARG A C 1
ATOM 708 O O . ARG A 1 86 ? 23.318 -44.869 35.567 1.00 56.00 86 ARG A O 1
ATOM 715 N N . ASN A 1 87 ? 24.530 -43.201 34.673 1.00 54.72 87 ASN A N 1
ATOM 716 C CA . ASN A 1 87 ? 25.355 -44.045 33.807 1.00 54.72 87 ASN A CA 1
ATOM 717 C C . ASN A 1 87 ? 26.818 -43.588 33.928 1.00 54.72 87 ASN A C 1
ATOM 719 O O . ASN A 1 87 ? 27.245 -42.639 33.265 1.00 54.72 87 ASN A O 1
ATOM 723 N N . GLY A 1 88 ? 27.575 -44.216 34.833 1.00 60.28 88 GLY A N 1
ATOM 724 C CA . GLY A 1 88 ? 28.941 -43.799 35.175 1.00 60.28 88 GLY A CA 1
ATOM 725 C C . GLY A 1 88 ? 28.994 -42.385 35.775 1.00 60.28 88 GLY A C 1
ATOM 726 O O . GLY A 1 88 ? 28.174 -42.034 36.621 1.00 60.28 88 GLY A O 1
ATOM 727 N N . ALA A 1 89 ? 29.924 -41.542 35.311 1.00 48.66 89 ALA A N 1
ATOM 728 C CA . ALA A 1 89 ? 30.056 -40.139 35.740 1.00 48.66 89 ALA A CA 1
ATOM 729 C C . ALA A 1 89 ? 28.942 -39.207 35.215 1.00 48.66 89 ALA A C 1
ATOM 731 O O . ALA A 1 89 ? 28.958 -38.004 35.475 1.00 48.66 89 ALA A O 1
ATOM 732 N N . ARG A 1 90 ? 27.985 -39.738 34.441 1.00 51.38 90 ARG A N 1
ATOM 733 C CA . ARG A 1 90 ? 26.957 -38.954 33.753 1.00 51.38 90 ARG A CA 1
ATOM 734 C C . ARG A 1 90 ? 25.604 -39.136 34.421 1.00 51.38 90 ARG A C 1
ATOM 736 O O . ARG A 1 90 ? 25.145 -40.257 34.649 1.00 51.38 90 ARG A O 1
ATOM 743 N N . ASN A 1 91 ? 24.950 -38.009 34.681 1.00 54.94 91 ASN A N 1
ATOM 744 C CA . ASN A 1 91 ? 23.636 -37.962 35.297 1.00 54.94 91 ASN A CA 1
ATOM 745 C C . ASN A 1 91 ? 22.607 -37.466 34.270 1.00 54.94 91 ASN A C 1
ATOM 747 O O . ASN A 1 91 ? 22.754 -36.373 33.715 1.00 54.94 91 ASN A O 1
ATOM 751 N N . GLN A 1 92 ? 21.595 -38.284 33.967 1.00 60.03 92 GLN A N 1
ATOM 752 C CA . GLN A 1 92 ? 20.572 -37.970 32.967 1.00 60.03 92 GLN A CA 1
ATOM 753 C C . GLN A 1 92 ? 19.186 -37.971 33.611 1.00 60.03 92 GLN A C 1
ATOM 755 O O . GLN A 1 92 ? 18.791 -38.951 34.233 1.00 60.03 92 GLN A O 1
ATOM 760 N N . ILE A 1 93 ? 18.418 -36.904 33.404 1.00 54.69 93 ILE A N 1
ATOM 761 C CA . ILE A 1 93 ? 17.016 -36.824 33.822 1.00 54.69 93 ILE A CA 1
ATOM 762 C C . ILE A 1 93 ? 16.132 -37.015 32.603 1.00 54.69 93 ILE A C 1
ATOM 764 O O . ILE A 1 93 ? 16.331 -36.358 31.584 1.00 54.69 93 ILE A O 1
ATOM 768 N N . ARG A 1 94 ? 15.155 -37.911 32.699 1.00 58.34 94 ARG A N 1
ATOM 769 C CA . ARG A 1 94 ? 14.142 -38.152 31.674 1.00 58.34 94 ARG A CA 1
ATOM 770 C C . ARG A 1 94 ? 12.782 -37.735 32.202 1.00 58.34 94 ARG A C 1
ATOM 772 O O . ARG A 1 94 ? 12.407 -38.135 33.293 1.00 58.34 94 ARG A O 1
ATOM 779 N N . PHE A 1 95 ? 12.047 -36.962 31.422 1.00 54.72 95 PHE A N 1
ATOM 780 C CA . PHE A 1 95 ? 10.656 -36.603 31.670 1.00 54.72 95 PHE A CA 1
ATOM 781 C C . PHE A 1 95 ? 9.780 -37.395 30.706 1.00 54.72 95 PHE A C 1
ATOM 783 O O . PHE A 1 95 ? 10.115 -37.489 29.525 1.00 54.72 95 PHE A O 1
ATOM 790 N N . HIS A 1 96 ? 8.671 -37.941 31.187 1.00 51.16 96 HIS A N 1
ATOM 791 C CA . HIS A 1 96 ? 7.755 -38.776 30.420 1.00 51.16 96 HIS A CA 1
ATOM 792 C C . HIS A 1 96 ? 6.337 -38.222 30.531 1.00 51.16 96 HIS A C 1
ATOM 794 O O . HIS A 1 96 ? 5.892 -37.899 31.629 1.00 51.16 96 HIS A O 1
ATOM 800 N N . SER A 1 97 ? 5.617 -38.155 29.413 1.00 50.44 97 SER A N 1
ATOM 801 C CA . SER A 1 97 ? 4.182 -37.880 29.383 1.00 50.44 97 SER A CA 1
ATOM 802 C C . SER A 1 97 ? 3.449 -38.970 28.614 1.00 50.44 97 SER A C 1
ATOM 804 O O . SER A 1 97 ? 3.920 -39.404 27.560 1.00 50.44 97 SER A O 1
ATOM 806 N N . VAL A 1 98 ? 2.310 -39.416 29.145 1.00 48.59 98 VAL A N 1
ATOM 807 C CA . VAL A 1 98 ? 1.436 -40.413 28.515 1.00 48.59 98 VAL A CA 1
ATOM 808 C C . VAL A 1 98 ? 0.076 -39.767 28.285 1.00 48.59 98 VAL A C 1
ATOM 810 O O . VAL A 1 98 ? -0.613 -39.438 29.247 1.00 48.59 98 VAL A O 1
ATOM 813 N N . ASN A 1 99 ? -0.314 -39.606 27.020 1.00 47.62 99 ASN A N 1
ATOM 814 C CA . ASN A 1 99 ? -1.650 -39.146 26.645 1.00 47.62 99 ASN A CA 1
ATOM 815 C C . ASN A 1 99 ? -2.408 -40.281 25.942 1.00 47.62 99 ASN A C 1
ATOM 817 O O . ASN A 1 99 ? -1.895 -40.900 25.006 1.00 47.62 99 ASN A O 1
ATOM 821 N N . THR A 1 100 ? -3.627 -40.562 26.401 1.00 37.47 100 THR A N 1
ATOM 822 C CA . THR A 1 100 ? -4.543 -41.535 25.789 1.00 37.47 100 THR A CA 1
ATOM 823 C C . THR A 1 100 ? -5.304 -40.848 24.655 1.00 37.47 100 THR A C 1
ATOM 825 O O . THR A 1 100 ? -5.999 -39.866 24.895 1.00 37.47 100 THR A O 1
ATOM 828 N N . VAL A 1 101 ? -5.173 -41.346 23.427 1.00 35.84 101 VAL A N 1
ATOM 829 C CA . VAL A 1 101 ? -5.919 -40.870 22.255 1.00 35.84 101 VAL A CA 1
ATOM 830 C C . VAL A 1 101 ? -7.038 -41.872 21.995 1.00 35.84 101 VAL A C 1
ATOM 832 O O . VAL A 1 101 ? -6.799 -42.978 21.517 1.00 35.84 101 VAL A O 1
ATOM 835 N N . SER A 1 102 ? -8.272 -41.531 22.349 1.00 26.72 102 SER A N 1
ATOM 836 C CA . SER A 1 102 ? -9.436 -42.346 22.002 1.00 26.72 102 SER A CA 1
ATOM 837 C C . SER A 1 102 ? -9.847 -42.091 20.546 1.00 26.72 102 SER A C 1
ATOM 839 O O . SER A 1 102 ? -10.297 -40.996 20.231 1.00 26.72 102 SER A O 1
ATOM 841 N N . LYS A 1 103 ? -9.742 -43.146 19.722 1.00 27.64 103 LYS A N 1
ATOM 842 C CA . LYS A 1 103 ? -10.249 -43.327 18.342 1.00 27.64 103 LYS A CA 1
ATOM 843 C C . LYS A 1 103 ? -9.505 -42.585 17.215 1.00 27.64 103 LYS A C 1
ATOM 845 O O . LYS A 1 103 ? -9.849 -41.473 16.844 1.00 27.64 103 LYS A O 1
ATOM 850 N N . LEU A 1 104 ? -8.573 -43.298 16.579 1.00 26.72 104 LEU A N 1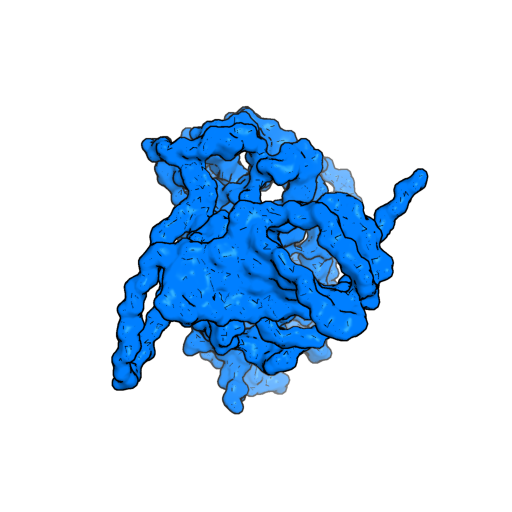
ATOM 851 C CA . LEU A 1 104 ? -8.243 -43.139 15.157 1.00 26.72 104 LEU A CA 1
ATOM 852 C C . LEU A 1 104 ? -8.737 -44.406 14.446 1.00 26.72 104 LEU A C 1
ATOM 854 O O . LEU A 1 104 ? -8.343 -45.506 14.833 1.00 26.72 104 LEU A O 1
ATOM 858 N N . GLN A 1 105 ? -9.631 -44.267 13.466 1.00 22.30 105 GLN A N 1
ATOM 859 C CA . GLN A 1 105 ? -9.949 -45.358 12.541 1.00 22.30 105 GLN A CA 1
ATOM 860 C C . GLN A 1 105 ? -8.849 -45.428 11.465 1.00 22.30 105 GLN A C 1
ATOM 862 O O . GLN A 1 105 ? -8.405 -44.372 11.009 1.00 22.30 105 GLN A O 1
ATOM 867 N N . PRO A 1 106 ? -8.372 -46.622 11.072 1.00 22.58 106 PRO A N 1
ATOM 868 C CA . PRO A 1 106 ? -7.317 -46.748 10.076 1.00 22.58 106 PRO A CA 1
ATOM 869 C C . PRO A 1 106 ? -7.898 -46.624 8.663 1.00 22.58 106 PRO A C 1
ATOM 871 O O . PRO A 1 106 ? -8.785 -47.387 8.292 1.00 22.58 106 PRO A O 1
ATOM 874 N N . ILE A 1 107 ? -7.371 -45.696 7.863 1.00 25.53 107 ILE A N 1
ATOM 875 C CA . ILE A 1 107 ? -7.587 -45.681 6.411 1.00 25.53 107 ILE A CA 1
ATOM 876 C C . ILE A 1 107 ? -6.556 -46.636 5.799 1.00 25.53 107 ILE A C 1
ATOM 878 O O . ILE A 1 107 ? -5.350 -46.437 5.952 1.00 25.53 107 ILE A O 1
ATOM 882 N N . GLN A 1 108 ? -7.034 -47.707 5.161 1.00 22.02 108 GLN A N 1
ATOM 883 C CA . GLN A 1 108 ? -6.213 -48.618 4.364 1.00 22.02 108 GLN A CA 1
ATOM 884 C C . GLN A 1 108 ? -5.702 -47.890 3.115 1.00 22.02 108 GLN A C 1
ATOM 886 O O . GLN A 1 108 ? -6.490 -47.377 2.327 1.00 22.02 108 GLN A O 1
ATOM 891 N N . TYR A 1 109 ? -4.383 -47.883 2.925 1.00 25.97 109 TYR A N 1
ATOM 892 C CA . TYR A 1 109 ? -3.761 -47.578 1.641 1.00 25.97 109 TYR A CA 1
ATOM 893 C C . TYR A 1 109 ? -3.789 -48.835 0.771 1.00 25.97 109 TYR A C 1
ATOM 895 O O . TYR A 1 109 ? -3.215 -49.858 1.148 1.00 25.97 109 TYR A O 1
ATOM 903 N N . ALA A 1 110 ? -4.416 -48.743 -0.398 1.00 22.75 110 ALA A N 1
ATOM 904 C CA . ALA A 1 110 ? -4.296 -49.729 -1.460 1.00 22.75 110 ALA A CA 1
ATOM 905 C C . ALA A 1 110 ? -3.988 -49.016 -2.782 1.00 22.75 110 ALA A C 1
ATOM 907 O O . ALA A 1 110 ? -4.767 -48.179 -3.216 1.00 22.75 110 ALA A O 1
ATOM 908 N N . GLY A 1 111 ? -2.865 -49.404 -3.396 1.00 22.34 111 GLY A N 1
ATOM 909 C CA . GLY A 1 111 ? -2.702 -49.492 -4.851 1.00 22.34 111 GLY A CA 1
ATOM 910 C C . GLY A 1 111 ? -2.422 -48.206 -5.630 1.00 22.34 111 GLY A C 1
ATOM 911 O O . GLY A 1 111 ? -3.243 -47.307 -5.691 1.00 22.34 111 GLY A O 1
ATOM 912 N N . HIS A 1 112 ? -1.270 -48.187 -6.301 1.00 32.66 112 HIS A N 1
ATOM 913 C CA . HIS A 1 112 ? -0.913 -47.269 -7.384 1.00 32.66 112 HIS A CA 1
ATOM 914 C C . HIS A 1 112 ? -2.000 -47.140 -8.465 1.00 32.66 112 HIS A C 1
ATOM 916 O O . HIS A 1 112 ? -2.400 -48.156 -9.027 1.00 32.66 112 HIS A O 1
ATOM 922 N N . GLN A 1 113 ? -2.324 -45.904 -8.851 1.00 23.17 113 GLN A N 1
ATOM 923 C CA . GLN A 1 113 ? -2.405 -45.448 -10.245 1.00 23.17 113 GLN A CA 1
ATOM 924 C C . GLN A 1 113 ? -2.467 -43.914 -10.286 1.00 23.17 113 GLN A C 1
ATOM 926 O O . GLN A 1 113 ? -2.904 -43.288 -9.323 1.00 23.17 113 GLN A O 1
ATOM 931 N N . ASP A 1 114 ? -1.930 -43.345 -11.366 1.00 32.31 114 ASP A N 1
ATOM 932 C CA . ASP A 1 114 ? -1.879 -41.915 -11.671 1.00 32.31 114 ASP A CA 1
ATOM 933 C C . ASP A 1 114 ? -3.197 -41.197 -11.373 1.00 32.31 114 ASP A C 1
ATOM 935 O O . ASP A 1 114 ? -4.210 -41.480 -12.002 1.00 32.31 114 ASP A O 1
ATOM 939 N N . ASP A 1 115 ? -3.151 -40.221 -10.467 1.00 25.42 115 ASP A N 1
ATOM 940 C CA . ASP A 1 115 ? -4.101 -39.118 -10.467 1.00 25.42 115 ASP A CA 1
ATOM 941 C C . ASP A 1 115 ? -3.459 -37.886 -9.828 1.00 25.42 115 ASP A C 1
ATOM 943 O O . ASP A 1 115 ? -3.100 -37.846 -8.647 1.00 25.42 115 ASP A O 1
ATOM 947 N N . SER A 1 116 ? -3.314 -36.847 -10.643 1.00 29.58 116 SER A N 1
ATOM 948 C CA . SER A 1 116 ? -2.967 -35.482 -10.266 1.00 29.58 116 SER A CA 1
ATOM 949 C C . SER A 1 116 ? -4.120 -34.821 -9.500 1.00 29.58 116 SER A C 1
ATOM 951 O O . SER A 1 116 ? -4.649 -33.788 -9.913 1.00 29.58 116 SER A O 1
ATOM 953 N N . SER A 1 117 ? -4.543 -35.413 -8.384 1.00 27.11 117 SER A N 1
ATOM 954 C CA . SER A 1 117 ? -5.503 -34.789 -7.484 1.00 27.11 117 SER A CA 1
ATOM 955 C C . SER A 1 117 ? -4.753 -33.820 -6.578 1.00 27.11 117 SER A C 1
ATOM 957 O O . SER A 1 117 ? -4.029 -34.222 -5.664 1.00 27.11 117 SER A O 1
ATOM 959 N N . TYR A 1 118 ? -4.922 -32.532 -6.866 1.00 35.34 118 TYR A N 1
ATOM 960 C CA . TYR A 1 118 ? -4.690 -31.431 -5.945 1.00 35.34 118 TYR A CA 1
ATOM 961 C C . TYR A 1 118 ? -5.047 -31.862 -4.518 1.00 35.34 118 TYR A C 1
ATOM 963 O O . TYR A 1 118 ? -6.212 -32.123 -4.218 1.00 35.34 118 TYR A O 1
ATOM 971 N N . ILE A 1 119 ? -4.062 -31.905 -3.619 1.00 31.62 119 ILE A N 1
ATOM 972 C CA . ILE A 1 119 ? -4.369 -31.779 -2.197 1.00 31.62 119 ILE A CA 1
ATOM 973 C C . ILE A 1 119 ? -4.786 -30.317 -2.035 1.00 31.62 119 ILE A C 1
ATOM 975 O O . ILE A 1 119 ? -3.959 -29.449 -1.761 1.00 31.62 119 ILE A O 1
ATOM 979 N N . GLU A 1 120 ? -6.060 -30.021 -2.299 1.00 34.41 120 GLU A N 1
ATOM 980 C CA . GLU A 1 120 ? -6.686 -28.841 -1.726 1.00 34.41 120 GLU A CA 1
ATOM 981 C C . GLU A 1 120 ? -6.532 -28.989 -0.219 1.00 34.41 120 GLU A C 1
ATOM 983 O O . GLU A 1 120 ? -7.197 -29.796 0.435 1.00 34.41 120 GLU A O 1
ATOM 988 N N . ASP A 1 121 ? -5.588 -28.238 0.334 1.00 41.88 121 ASP A N 1
ATOM 989 C CA . ASP A 1 121 ? -5.544 -27.993 1.759 1.00 41.88 121 ASP A CA 1
ATOM 990 C C . ASP A 1 121 ? -6.910 -27.381 2.108 1.00 41.88 121 ASP A C 1
ATOM 992 O O . ASP A 1 121 ? -7.155 -26.195 1.868 1.00 41.88 121 ASP A O 1
ATOM 996 N N . ARG A 1 122 ? -7.808 -28.190 2.693 1.00 37.84 122 ARG A N 1
ATOM 997 C CA . ARG A 1 122 ? -9.116 -27.777 3.248 1.00 37.84 122 ARG A CA 1
ATOM 998 C C . ARG A 1 122 ? -9.004 -26.662 4.302 1.00 37.84 122 ARG A C 1
ATOM 1000 O O . ARG A 1 122 ? -9.995 -26.260 4.893 1.00 37.84 122 ARG A O 1
ATOM 1007 N N . TYR A 1 123 ? -7.803 -26.146 4.552 1.00 43.94 123 TYR A N 1
ATOM 1008 C CA . TYR A 1 123 ? -7.506 -25.069 5.484 1.00 43.94 123 TYR A CA 1
ATOM 1009 C C . TYR A 1 123 ? -8.094 -23.707 5.089 1.00 43.94 123 TYR A C 1
ATOM 1011 O O . TYR A 1 123 ? -8.180 -22.845 5.959 1.00 43.94 123 TYR A O 1
ATOM 1019 N N . TYR A 1 124 ? -8.500 -23.501 3.829 1.00 49.12 124 TYR A N 1
ATOM 1020 C CA . TYR A 1 124 ? -8.989 -22.196 3.352 1.00 49.12 124 TYR A CA 1
ATOM 1021 C C . TYR A 1 124 ? -10.296 -22.246 2.536 1.00 49.12 124 TYR A C 1
ATOM 1023 O O . TYR A 1 124 ? -10.697 -21.219 1.995 1.00 49.12 124 TYR A O 1
ATOM 1031 N N . SER A 1 125 ? -10.947 -23.412 2.427 1.00 41.16 125 SER A N 1
ATOM 1032 C CA . SER A 1 125 ? -12.178 -23.611 1.636 1.00 41.16 125 SER A CA 1
ATOM 1033 C C . SER A 1 125 ? -13.466 -23.659 2.469 1.00 41.16 125 SER A C 1
ATOM 1035 O O . SER A 1 125 ? -14.546 -23.811 1.906 1.00 41.16 125 SER A O 1
ATOM 1037 N N . GLU A 1 126 ? -13.373 -23.565 3.795 1.00 48.91 126 GLU A N 1
ATOM 1038 C CA . GLU A 1 126 ? -14.532 -23.421 4.684 1.00 48.91 126 GLU A CA 1
ATOM 1039 C C . GLU A 1 126 ? -14.854 -21.930 4.855 1.00 48.91 126 GLU A C 1
ATOM 1041 O O . GLU A 1 126 ? -13.944 -21.101 4.803 1.00 48.91 126 GLU A O 1
ATOM 1046 N N . GLU A 1 127 ? -16.135 -21.577 5.018 1.00 58.84 127 GLU A N 1
ATOM 1047 C CA . GLU A 1 127 ? -16.576 -20.201 5.284 1.00 58.84 127 GLU A CA 1
ATOM 1048 C C . GLU A 1 127 ? -15.739 -19.601 6.424 1.00 58.84 127 GLU A C 1
ATOM 1050 O O . GLU A 1 127 ? -15.900 -19.952 7.592 1.00 58.84 127 GLU A O 1
ATOM 1055 N N . LEU A 1 128 ? -14.783 -18.733 6.076 1.00 73.69 128 LEU A N 1
ATOM 1056 C CA . LEU A 1 128 ? -13.874 -18.155 7.056 1.00 73.69 128 LEU A CA 1
ATOM 1057 C C . LEU A 1 128 ? -14.669 -17.221 7.963 1.00 73.69 128 LEU A C 1
ATOM 1059 O O . LEU A 1 128 ? -15.169 -16.185 7.522 1.00 73.69 128 LEU A O 1
ATOM 1063 N N . GLU A 1 129 ? -14.756 -17.581 9.240 1.00 78.88 129 GLU A N 1
ATOM 1064 C CA . GLU A 1 129 ? -15.371 -16.726 10.246 1.00 78.88 129 GLU A CA 1
ATOM 1065 C C . GLU A 1 129 ? -14.630 -15.389 10.358 1.00 78.88 129 GLU A C 1
ATOM 1067 O O . GLU A 1 129 ? -13.394 -15.344 10.353 1.00 78.88 129 GLU A O 1
ATOM 1072 N N . ASP A 1 130 ? -15.387 -14.304 10.549 1.00 84.38 130 ASP A N 1
ATOM 1073 C CA . ASP A 1 130 ? -14.820 -12.995 10.873 1.00 84.38 130 ASP A CA 1
ATOM 1074 C C . ASP A 1 130 ? -13.990 -13.071 12.163 1.00 84.38 130 ASP A C 1
ATOM 1076 O O . ASP A 1 130 ? -14.399 -13.674 13.164 1.00 84.38 130 ASP A O 1
ATOM 1080 N N . TYR A 1 131 ? -12.819 -12.431 12.147 1.00 87.19 131 TYR A N 1
ATOM 1081 C CA . TYR A 1 131 ? -11.869 -12.467 13.257 1.00 87.19 131 TYR A CA 1
ATOM 1082 C C . TYR A 1 131 ? -12.452 -11.953 14.578 1.00 87.19 131 TYR A C 1
ATOM 1084 O O . TYR A 1 131 ? -12.208 -12.542 15.635 1.00 87.19 131 TYR A O 1
ATOM 1092 N N . TRP A 1 132 ? -13.271 -10.905 14.525 1.00 86.56 132 TRP A N 1
ATOM 1093 C CA . TRP A 1 132 ? -13.923 -10.331 15.699 1.00 86.56 132 TRP A CA 1
ATOM 1094 C C . TRP A 1 132 ? -15.368 -10.807 15.883 1.00 86.56 132 TRP A C 1
ATOM 1096 O O . TRP A 1 132 ? -15.976 -10.501 16.909 1.00 86.56 132 TRP A O 1
ATOM 1106 N N . GLY A 1 133 ? -15.906 -11.559 14.920 1.00 80.31 133 GLY A N 1
ATOM 1107 C CA . GLY A 1 133 ? -17.318 -11.928 14.862 1.00 80.31 133 GLY A CA 1
ATOM 1108 C C . GLY A 1 133 ? -18.232 -10.725 14.621 1.00 80.31 133 GLY A C 1
ATOM 1109 O O . GLY A 1 133 ? -19.356 -10.722 15.118 1.00 80.31 133 GLY A O 1
ATOM 1110 N N . ILE A 1 134 ? -17.746 -9.686 13.930 1.00 80.69 134 ILE A N 1
ATOM 1111 C CA . ILE A 1 134 ? -18.499 -8.451 13.676 1.00 80.69 134 ILE A CA 1
ATOM 1112 C C . ILE A 1 134 ? -18.966 -8.437 12.224 1.00 80.69 134 ILE A C 1
ATOM 1114 O O . ILE A 1 134 ? -18.154 -8.424 11.301 1.00 80.69 134 ILE A O 1
ATOM 1118 N N . ASP A 1 135 ? -20.280 -8.382 12.019 1.00 80.38 135 ASP A N 1
ATOM 1119 C CA . ASP A 1 135 ? -20.862 -8.209 10.691 1.00 80.38 135 ASP A CA 1
ATOM 1120 C C . ASP A 1 135 ? -21.197 -6.732 10.443 1.00 80.38 135 ASP A C 1
ATOM 1122 O O . ASP A 1 135 ? -22.129 -6.178 11.024 1.00 80.38 135 ASP A O 1
ATOM 1126 N N . PHE A 1 136 ? -20.428 -6.091 9.563 1.00 80.56 136 PHE A N 1
ATOM 1127 C CA . PHE A 1 136 ? -20.673 -4.716 9.116 1.00 80.56 136 PHE A CA 1
ATOM 1128 C C . PHE A 1 136 ? -21.551 -4.630 7.854 1.00 80.56 136 PHE A C 1
ATOM 1130 O O . PHE A 1 136 ? -21.808 -3.528 7.381 1.00 80.56 136 PHE A O 1
ATOM 1137 N N . SER A 1 137 ? -21.985 -5.761 7.279 1.00 71.81 137 SER A N 1
ATOM 1138 C CA . SER A 1 137 ? -22.735 -5.802 6.012 1.00 71.81 137 SER A CA 1
ATOM 1139 C C . SER A 1 137 ? -24.246 -5.604 6.164 1.00 71.81 137 SER A C 1
ATOM 1141 O O . SER A 1 137 ? -24.918 -5.275 5.186 1.00 71.81 137 SER A O 1
ATOM 1143 N N . ASN A 1 138 ? -24.788 -5.800 7.369 1.00 62.56 138 ASN A N 1
ATOM 1144 C CA . ASN A 1 138 ? -26.221 -5.747 7.643 1.00 62.56 138 ASN A CA 1
ATOM 1145 C C . ASN A 1 138 ? -26.532 -4.834 8.831 1.00 62.56 138 ASN A C 1
ATOM 1147 O O . ASN A 1 138 ? -26.126 -5.119 9.955 1.00 62.56 138 ASN A O 1
ATOM 1151 N N . ASP A 1 139 ? -27.368 -3.819 8.604 1.00 53.03 139 ASP A N 1
ATOM 1152 C CA . ASP A 1 139 ? -27.859 -2.909 9.653 1.00 53.03 139 ASP A CA 1
ATOM 1153 C C . ASP A 1 139 ? -28.733 -3.618 10.714 1.00 53.03 139 ASP A C 1
ATOM 1155 O O . ASP A 1 139 ? -28.961 -3.076 11.791 1.00 53.03 139 ASP A O 1
ATOM 1159 N N . ASN A 1 140 ? -29.222 -4.835 10.428 1.00 42.84 140 ASN A N 1
ATOM 1160 C CA . ASN A 1 140 ? -30.290 -5.495 11.193 1.00 42.84 140 ASN A CA 1
ATOM 1161 C C . ASN A 1 140 ? -29.975 -6.914 11.700 1.00 42.84 140 ASN A C 1
ATOM 1163 O O . ASN A 1 140 ? -30.859 -7.558 12.267 1.00 42.84 140 ASN A O 1
ATOM 1167 N N . LYS A 1 141 ? -28.752 -7.434 11.529 1.00 46.16 141 LYS A N 1
ATOM 1168 C CA . LYS A 1 141 ? -28.371 -8.704 12.171 1.00 46.16 141 LYS A CA 1
ATOM 1169 C C . LYS A 1 141 ? -27.580 -8.426 13.438 1.00 46.16 141 LYS A C 1
ATOM 1171 O O . LYS A 1 141 ? -26.450 -7.960 13.409 1.00 46.16 141 LYS A O 1
ATOM 1176 N N . SER A 1 142 ? -28.205 -8.765 14.558 1.00 42.28 142 SER A N 1
ATOM 1177 C CA . SER A 1 142 ? -27.643 -8.789 15.902 1.00 42.28 142 SER A CA 1
ATOM 1178 C C . SER A 1 142 ? -26.554 -9.860 16.040 1.00 42.28 142 SER A C 1
ATOM 1180 O O . SER A 1 142 ? -26.709 -10.811 16.807 1.00 42.28 142 SER A O 1
ATOM 1182 N N . PHE A 1 143 ? -25.439 -9.740 15.324 1.00 47.94 143 PHE A N 1
ATOM 1183 C CA . PHE A 1 143 ? -24.213 -10.346 15.821 1.00 47.94 143 PHE A CA 1
ATOM 1184 C C . PHE A 1 143 ? -23.715 -9.437 16.928 1.00 47.94 143 PHE A C 1
ATOM 1186 O O . PHE A 1 143 ? -23.132 -8.378 16.714 1.00 47.94 143 PHE A O 1
ATOM 1193 N N . VAL A 1 144 ? -24.088 -9.818 18.145 1.00 54.94 144 VAL A N 1
ATOM 1194 C CA . VAL A 1 144 ? -23.679 -9.140 19.362 1.00 54.94 144 VAL A CA 1
ATOM 1195 C C . VAL A 1 144 ? -22.165 -9.275 19.439 1.00 54.94 144 VAL A C 1
ATOM 1197 O O . VAL A 1 144 ? -21.659 -10.312 19.862 1.00 54.94 144 VAL A O 1
ATOM 1200 N N . VAL A 1 145 ? -21.445 -8.231 19.014 1.00 68.75 145 VAL A N 1
ATOM 1201 C CA . VAL A 1 145 ? -20.009 -8.100 19.272 1.00 68.75 145 VAL A CA 1
ATOM 1202 C C . VAL A 1 145 ? -19.789 -8.450 20.742 1.00 68.75 145 VAL A C 1
ATOM 1204 O O . VAL A 1 145 ? -20.517 -7.933 21.602 1.00 68.75 145 VAL A O 1
ATOM 1207 N N . ASP A 1 146 ? -18.840 -9.343 21.042 1.00 79.44 146 ASP A N 1
ATOM 1208 C CA . ASP A 1 146 ? -18.571 -9.762 22.423 1.00 79.44 146 ASP A CA 1
ATOM 1209 C C . ASP A 1 146 ? -18.496 -8.509 23.311 1.00 79.44 146 ASP A C 1
ATOM 1211 O O . ASP A 1 146 ? -17.832 -7.524 22.973 1.00 79.44 146 ASP A O 1
ATOM 1215 N N . GLU A 1 147 ? -19.236 -8.499 24.418 1.00 83.38 147 GLU A N 1
ATOM 1216 C CA . GLU A 1 147 ? -19.288 -7.354 25.328 1.00 83.38 147 GLU A CA 1
ATOM 1217 C C . GLU A 1 147 ? -17.883 -6.938 25.792 1.00 83.38 147 GLU A C 1
ATOM 1219 O O . GLU A 1 147 ? -17.577 -5.748 25.893 1.00 83.38 147 GLU A O 1
ATOM 1224 N N . LYS A 1 148 ? -16.978 -7.911 25.959 1.00 85.56 148 LYS A N 1
ATOM 1225 C CA . LYS A 1 148 ? -15.568 -7.658 26.266 1.00 85.56 148 LYS A CA 1
ATOM 1226 C C . LYS A 1 148 ? -14.869 -6.872 25.166 1.00 85.56 148 LYS A C 1
ATOM 1228 O O . LYS A 1 148 ? -14.000 -6.068 25.479 1.00 85.56 148 LYS A O 1
ATOM 1233 N N . ILE A 1 149 ? -15.213 -7.101 23.899 1.00 87.94 149 ILE A N 1
ATOM 1234 C CA . ILE A 1 149 ? -14.672 -6.351 22.761 1.00 87.94 149 ILE A CA 1
ATOM 1235 C C . ILE A 1 149 ? -15.301 -4.952 22.711 1.00 87.94 149 ILE A C 1
ATOM 1237 O O . ILE A 1 149 ? -14.566 -3.978 22.576 1.00 87.94 149 ILE A O 1
ATOM 1241 N N . ARG A 1 150 ? -16.624 -4.823 22.895 1.00 89.12 150 ARG A N 1
ATOM 1242 C CA . ARG A 1 150 ? -17.326 -3.518 22.885 1.00 89.12 150 ARG A CA 1
ATOM 1243 C C . ARG A 1 150 ? -16.859 -2.553 23.972 1.00 89.12 150 ARG A C 1
ATOM 1245 O O . ARG A 1 150 ? -16.924 -1.340 23.773 1.00 89.12 150 ARG A O 1
ATOM 1252 N N . ASN A 1 151 ? -16.399 -3.084 25.103 1.00 92.06 151 ASN A N 1
ATOM 1253 C CA . ASN A 1 151 ? -15.882 -2.291 26.218 1.00 92.06 151 ASN A CA 1
ATOM 1254 C C . ASN A 1 151 ? -14.432 -1.822 26.015 1.00 92.06 151 ASN A C 1
ATOM 1256 O O . ASN A 1 151 ? -13.963 -0.967 26.769 1.00 92.06 151 ASN A O 1
ATOM 1260 N N . LYS A 1 152 ? -13.716 -2.338 25.007 1.00 94.62 152 LYS A N 1
ATOM 1261 C CA . LYS A 1 152 ? -12.374 -1.848 24.674 1.00 94.62 152 LYS A CA 1
ATOM 1262 C C . LYS A 1 152 ? -12.435 -0.474 24.020 1.00 94.62 152 LYS A C 1
ATOM 1264 O O . LYS A 1 152 ? -13.379 -0.139 23.305 1.00 94.62 152 LYS A O 1
ATOM 1269 N N . THR A 1 153 ? -11.365 0.288 24.206 1.00 97.56 153 THR A N 1
ATOM 1270 C CA . THR A 1 153 ? -11.114 1.497 23.421 1.00 97.56 153 THR A CA 1
ATOM 1271 C C . THR A 1 153 ? -10.788 1.117 21.982 1.00 97.56 153 THR A C 1
ATOM 1273 O O . THR A 1 153 ? -9.888 0.309 21.743 1.00 97.56 153 THR A O 1
ATOM 1276 N N . VAL A 1 154 ? -11.494 1.719 21.026 1.00 98.06 154 VAL A N 1
ATOM 1277 C CA . VAL A 1 154 ? -11.209 1.602 19.594 1.00 98.06 154 VAL A CA 1
ATOM 1278 C C . VAL A 1 154 ? -10.747 2.950 19.071 1.00 98.06 154 VAL A C 1
ATOM 1280 O O . VAL A 1 154 ? -11.507 3.918 19.040 1.00 98.06 154 VAL A O 1
ATOM 1283 N N . VAL A 1 155 ? -9.492 2.999 18.641 1.00 98.62 155 VAL A N 1
ATOM 1284 C CA . VAL A 1 155 ? -8.877 4.192 18.073 1.00 98.62 155 VAL A CA 1
ATOM 1285 C C . VAL A 1 155 ? -8.980 4.139 16.556 1.00 98.62 155 VAL A C 1
ATOM 1287 O O . VAL A 1 155 ? -8.372 3.288 15.910 1.00 98.62 155 VAL A O 1
ATOM 1290 N N . VAL A 1 156 ? -9.745 5.053 15.975 1.00 98.50 156 VAL A N 1
ATOM 1291 C CA . VAL A 1 156 ? -9.968 5.144 14.533 1.00 98.50 156 VAL A CA 1
ATOM 1292 C C . VAL A 1 156 ? -9.003 6.159 13.933 1.00 98.50 156 VAL A C 1
ATOM 1294 O O . VAL A 1 156 ? -8.984 7.318 14.343 1.00 98.50 156 VAL A O 1
ATOM 1297 N N . GLY A 1 157 ? -8.223 5.754 12.931 1.00 97.75 157 GLY A N 1
ATOM 1298 C CA . GLY A 1 157 ? -7.440 6.692 12.126 1.00 97.75 157 GLY A CA 1
ATOM 1299 C C . GLY A 1 157 ? -8.361 7.544 11.247 1.00 97.75 157 GLY A C 1
ATOM 1300 O O . GLY A 1 157 ? -8.883 7.047 10.246 1.00 97.75 157 GLY A O 1
ATOM 1301 N N . ILE A 1 158 ? -8.559 8.815 11.603 1.00 96.56 158 ILE A N 1
ATOM 1302 C CA . ILE A 1 158 ? -9.412 9.761 10.875 1.00 96.56 158 ILE A CA 1
ATOM 1303 C C . ILE A 1 158 ? -8.540 10.613 9.959 1.00 96.56 158 ILE A C 1
ATOM 1305 O O . ILE A 1 158 ? -7.763 11.436 10.418 1.00 96.56 158 ILE A O 1
ATOM 1309 N N . SER A 1 159 ? -8.686 10.425 8.649 1.00 91.75 159 SER A N 1
ATOM 1310 C CA . SER A 1 159 ? -7.929 11.157 7.622 1.00 91.75 159 SER A CA 1
ATOM 1311 C C . SER A 1 159 ? -8.661 12.387 7.074 1.00 91.75 159 SER A C 1
ATOM 1313 O O . SER A 1 159 ? -8.182 13.022 6.144 1.00 91.75 159 SER A O 1
ATOM 1315 N N . GLY A 1 160 ? -9.875 12.668 7.559 1.00 89.38 160 GLY A N 1
ATOM 1316 C CA . GLY A 1 160 ? -10.771 13.658 6.952 1.00 89.38 160 GLY A CA 1
ATOM 1317 C C . GLY A 1 160 ? -11.410 13.190 5.634 1.00 89.38 160 GLY A C 1
ATOM 1318 O O . GLY A 1 160 ? -11.997 13.998 4.916 1.00 89.38 160 GLY A O 1
ATOM 1319 N N . GLY A 1 161 ? -11.294 11.904 5.283 1.00 93.00 161 GLY A N 1
ATOM 1320 C CA . GLY A 1 161 ? -11.959 11.281 4.134 1.00 93.00 161 GLY A CA 1
ATOM 1321 C C . GLY A 1 161 ? -13.279 10.596 4.506 1.00 93.00 161 GLY A C 1
ATOM 1322 O O . GLY A 1 161 ? -13.543 10.321 5.677 1.00 93.00 161 GLY A O 1
ATOM 1323 N N . VAL A 1 162 ? -14.103 10.275 3.503 1.00 95.94 162 VAL A N 1
ATOM 1324 C CA . VAL A 1 162 ? -15.395 9.594 3.727 1.00 95.94 162 VAL A CA 1
ATOM 1325 C C . VAL A 1 162 ? -15.225 8.217 4.372 1.00 95.94 162 VAL A C 1
ATOM 1327 O O . VAL A 1 162 ? -15.998 7.854 5.248 1.00 95.94 162 VAL A O 1
ATOM 1330 N N . ASP A 1 163 ? -14.181 7.480 3.989 1.00 96.69 163 ASP A N 1
ATOM 1331 C CA . ASP A 1 163 ? -13.987 6.089 4.402 1.00 96.69 163 ASP A CA 1
ATOM 1332 C C . ASP A 1 163 ? -13.727 5.995 5.906 1.00 96.69 163 ASP A C 1
ATOM 1334 O O . ASP A 1 163 ? -14.430 5.293 6.625 1.00 96.69 163 ASP A O 1
ATOM 1338 N N . SER A 1 164 ? -12.782 6.786 6.417 1.00 96.69 164 SER A N 1
ATOM 1339 C CA . SER A 1 164 ? -12.506 6.843 7.855 1.00 96.69 164 SER A CA 1
ATOM 1340 C C . SER A 1 164 ? -13.678 7.415 8.661 1.00 96.69 164 SER A C 1
ATOM 1342 O O . SER A 1 164 ? -13.909 6.976 9.788 1.00 96.69 164 SER A O 1
ATOM 1344 N N . SER A 1 165 ? -14.462 8.327 8.073 1.00 97.56 165 SER A N 1
ATOM 1345 C CA . SER A 1 165 ? -15.677 8.868 8.700 1.00 97.56 165 SER A CA 1
ATOM 1346 C C . SER A 1 165 ? -16.744 7.789 8.896 1.00 97.56 165 SER A C 1
ATOM 1348 O O . SER A 1 165 ? -17.293 7.647 9.987 1.00 97.56 165 SER A O 1
ATOM 1350 N N . VAL A 1 166 ? -17.013 6.998 7.852 1.00 97.62 166 VAL A N 1
ATOM 1351 C CA . VAL A 1 166 ? -17.993 5.906 7.910 1.00 97.62 166 VAL A CA 1
ATOM 1352 C C . VAL A 1 166 ? -17.488 4.766 8.791 1.00 97.62 166 VAL A C 1
ATOM 1354 O O . VAL A 1 166 ? -18.272 4.224 9.559 1.00 97.62 166 VAL A O 1
ATOM 1357 N N . SER A 1 167 ? -16.187 4.459 8.793 1.00 97.81 167 SER A N 1
ATOM 1358 C CA . SER A 1 167 ? -15.622 3.497 9.749 1.00 97.81 167 SER A CA 1
ATOM 1359 C C . SER A 1 167 ? -15.925 3.875 11.202 1.00 97.81 167 SER A C 1
ATOM 1361 O O . SER A 1 167 ? -16.336 3.019 11.983 1.00 97.81 167 SER A O 1
ATOM 1363 N N . ALA A 1 168 ? -15.752 5.148 11.573 1.00 98.00 168 ALA A N 1
ATOM 1364 C CA . ALA A 1 168 ? -16.061 5.622 12.922 1.00 98.00 168 ALA A CA 1
ATOM 1365 C C . ALA A 1 168 ? -17.565 5.564 13.236 1.00 98.00 168 ALA A C 1
ATOM 1367 O O . ALA A 1 168 ? -17.946 5.150 14.333 1.00 98.00 168 ALA A O 1
ATOM 1368 N N . LEU A 1 169 ? -18.414 5.932 12.269 1.00 96.94 169 LEU A N 1
ATOM 1369 C CA . LEU A 1 169 ? -19.870 5.816 12.380 1.00 96.94 169 LEU A CA 1
ATOM 1370 C C . LEU A 1 169 ? -20.297 4.366 12.650 1.00 96.94 169 LEU A C 1
ATOM 1372 O O . LEU A 1 169 ? -21.020 4.117 13.613 1.00 96.94 169 LEU A O 1
ATOM 1376 N N . LEU A 1 170 ? -19.811 3.420 11.843 1.00 95.50 170 LEU A N 1
ATOM 1377 C CA . LEU A 1 170 ? -20.151 2.001 11.952 1.00 95.50 170 LEU A CA 1
ATOM 1378 C C . LEU A 1 170 ? -19.741 1.427 13.309 1.00 95.50 170 LEU A C 1
ATOM 1380 O O . LEU A 1 170 ? -20.524 0.733 13.947 1.00 95.50 170 LEU A O 1
ATOM 1384 N N . LEU A 1 171 ? -18.547 1.759 13.806 1.00 95.31 171 LEU A N 1
ATOM 1385 C CA . LEU A 1 171 ? -18.113 1.333 15.141 1.00 95.31 171 LEU A CA 1
ATOM 1386 C C . LEU A 1 171 ? -19.039 1.866 16.240 1.00 95.31 171 LEU A C 1
ATOM 1388 O O . LEU A 1 171 ? -19.391 1.135 17.165 1.00 95.31 171 LEU A O 1
ATOM 1392 N N . LYS A 1 172 ? -19.487 3.120 16.131 1.00 93.69 172 LYS A N 1
ATOM 1393 C CA . LYS A 1 172 ? -20.452 3.682 17.080 1.00 93.69 172 LYS A CA 1
ATOM 1394 C C . LYS A 1 172 ? -21.798 2.949 17.016 1.00 93.69 172 LYS A C 1
ATOM 1396 O O . LYS A 1 172 ? -22.364 2.631 18.059 1.00 93.69 172 LYS A O 1
ATOM 1401 N N . GLN A 1 173 ? -22.288 2.644 15.814 1.00 91.19 173 GLN A N 1
ATOM 1402 C CA . GLN A 1 173 ? -23.542 1.907 15.606 1.00 91.19 173 GLN A CA 1
ATOM 1403 C C . GLN A 1 173 ? -23.475 0.464 16.117 1.00 91.19 173 GLN A C 1
ATOM 1405 O O . GLN A 1 173 ? -24.436 -0.016 16.709 1.00 91.19 173 GLN A O 1
ATOM 1410 N N . GLN A 1 174 ? -22.315 -0.187 16.006 1.00 88.19 174 GLN A N 1
ATOM 1411 C CA . GLN A 1 174 ? -22.049 -1.519 16.570 1.00 88.19 174 GLN A CA 1
ATOM 1412 C C . GLN A 1 174 ? -21.927 -1.521 18.110 1.00 88.19 174 GLN A C 1
ATOM 1414 O O . GLN A 1 174 ? -21.668 -2.553 18.733 1.00 88.19 174 GLN A O 1
ATOM 1419 N N . GLY A 1 175 ? -22.127 -0.370 18.762 1.00 89.44 175 GLY A N 1
ATOM 1420 C CA . GLY A 1 175 ? -22.253 -0.267 20.213 1.00 89.44 175 GLY A CA 1
ATOM 1421 C C . GLY A 1 175 ? -20.930 -0.289 20.977 1.00 89.44 175 GLY A C 1
ATOM 1422 O O . GLY A 1 175 ? -20.943 -0.551 22.185 1.00 89.44 175 GLY A O 1
ATOM 1423 N N . PHE A 1 176 ? -19.803 -0.013 20.311 1.00 93.38 176 PHE A N 1
ATOM 1424 C CA . PHE A 1 176 ? -18.529 0.221 20.990 1.00 93.38 176 PHE A CA 1
ATOM 1425 C C . PHE A 1 176 ? -18.648 1.419 21.932 1.00 93.38 176 PHE A C 1
ATOM 1427 O O . PHE A 1 176 ? -19.106 2.493 21.541 1.00 93.38 176 PHE A O 1
ATOM 1434 N N . LYS A 1 177 ? -18.240 1.233 23.189 1.00 90.81 177 LYS A N 1
ATOM 1435 C CA . LYS A 1 177 ? -18.430 2.245 24.238 1.00 90.81 177 LYS A CA 1
ATOM 1436 C C . LYS A 1 177 ? -17.439 3.399 24.119 1.00 90.81 177 LYS A C 1
ATOM 1438 O O . LYS A 1 177 ? -17.810 4.541 24.364 1.00 90.81 177 LYS A O 1
ATOM 1443 N N . ASN A 1 178 ? -16.210 3.097 23.700 1.00 95.38 178 ASN A N 1
ATOM 1444 C CA . ASN A 1 178 ? -15.083 4.026 23.714 1.00 95.38 178 ASN A CA 1
ATOM 1445 C C . ASN A 1 178 ? -14.460 4.148 22.315 1.00 95.38 178 ASN A C 1
ATOM 1447 O O . ASN A 1 178 ? -13.407 3.572 22.043 1.00 95.38 178 ASN A O 1
ATOM 1451 N N . VAL A 1 179 ? -15.116 4.886 21.417 1.00 98.12 179 VAL A N 1
ATOM 1452 C CA . VAL A 1 179 ? -14.580 5.197 20.079 1.00 98.12 179 VAL A CA 1
ATOM 1453 C C . VAL A 1 179 ? -13.845 6.536 20.127 1.00 98.12 179 VAL A C 1
ATOM 1455 O O . VAL A 1 179 ? -14.411 7.535 20.563 1.00 98.12 179 VAL A O 1
ATOM 1458 N N . VAL A 1 180 ? -12.592 6.561 19.671 1.00 98.38 180 VAL A N 1
ATOM 1459 C CA . VAL A 1 180 ? -11.723 7.747 19.691 1.00 98.38 180 VAL A CA 1
ATOM 1460 C C . VAL A 1 180 ? -11.126 7.965 18.306 1.00 98.38 180 VAL A C 1
ATOM 1462 O O . VAL A 1 180 ? -10.576 7.038 17.721 1.00 98.38 180 VAL A O 1
ATOM 1465 N N . GLY A 1 181 ? -11.202 9.180 17.772 1.00 98.38 181 GLY A N 1
ATOM 1466 C CA . GLY A 1 181 ? -10.520 9.550 16.536 1.00 98.38 181 GLY A CA 1
ATOM 1467 C C . GLY A 1 181 ? -9.072 9.967 16.790 1.00 98.38 181 GLY A C 1
ATOM 1468 O O . GLY A 1 181 ? -8.788 10.698 17.740 1.00 98.38 181 GLY A O 1
ATOM 1469 N N . VAL A 1 182 ? -8.155 9.563 15.912 1.00 98.50 182 VAL A N 1
ATOM 1470 C CA . VAL A 1 182 ? -6.805 10.139 15.828 1.00 98.50 182 VAL A CA 1
ATOM 1471 C C . VAL A 1 182 ? -6.525 10.577 14.397 1.00 98.50 182 VAL A C 1
ATOM 1473 O O . VAL A 1 182 ? -6.614 9.772 13.469 1.00 98.50 182 VAL A O 1
ATOM 1476 N N . PHE A 1 183 ? -6.159 11.844 14.227 1.00 96.81 183 PHE A N 1
ATOM 1477 C CA . PHE A 1 183 ? -5.618 12.376 12.984 1.00 96.81 183 PHE A CA 1
ATOM 1478 C C . PHE A 1 183 ? -4.093 12.254 12.992 1.00 96.81 183 PHE A C 1
ATOM 1480 O O . PHE A 1 183 ? -3.437 12.661 13.951 1.00 96.81 183 PHE A O 1
ATOM 1487 N N . MET A 1 184 ? -3.531 11.684 11.926 1.00 94.69 184 MET A N 1
ATOM 1488 C CA . MET A 1 184 ? -2.087 11.499 11.774 1.00 94.69 184 MET A CA 1
ATOM 1489 C C . MET A 1 184 ? -1.519 12.599 10.880 1.00 94.69 184 MET A C 1
ATOM 1491 O O . MET A 1 184 ? -1.826 12.642 9.687 1.00 94.69 184 MET A O 1
ATOM 1495 N N . ARG A 1 185 ? -0.679 13.467 11.445 1.00 91.81 185 ARG A N 1
ATOM 1496 C CA . ARG A 1 185 ? 0.078 14.466 10.693 1.00 91.81 185 ARG A CA 1
ATOM 1497 C C . ARG A 1 185 ? 1.433 13.881 10.309 1.00 91.81 185 ARG A C 1
ATOM 1499 O O . ARG A 1 185 ? 2.319 13.765 11.148 1.00 91.81 185 ARG A O 1
ATOM 1506 N N . ASN A 1 186 ? 1.575 13.494 9.045 1.00 90.00 186 ASN A N 1
ATOM 1507 C CA . ASN A 1 186 ? 2.763 12.786 8.543 1.00 90.00 186 ASN A CA 1
ATOM 1508 C C . ASN A 1 186 ? 3.589 13.616 7.559 1.00 90.00 186 ASN A C 1
ATOM 1510 O O . ASN A 1 186 ? 4.635 13.169 7.107 1.00 90.00 186 ASN A O 1
ATOM 1514 N N . TRP A 1 187 ? 3.097 14.794 7.197 1.00 86.44 187 TRP A N 1
ATOM 1515 C CA . TRP A 1 187 ? 3.737 15.677 6.242 1.00 86.44 187 TRP A CA 1
ATOM 1516 C C . TRP A 1 187 ? 3.420 17.119 6.611 1.00 86.44 187 TRP A C 1
ATOM 1518 O O . TRP A 1 187 ? 2.289 17.401 7.020 1.00 86.44 187 TRP A O 1
ATOM 1528 N N . ASP A 1 188 ? 4.401 18.001 6.463 1.00 80.50 188 ASP A N 1
ATOM 1529 C CA . ASP A 1 188 ? 4.248 19.428 6.713 1.00 80.50 188 ASP A CA 1
ATOM 1530 C C . ASP A 1 188 ? 4.695 20.223 5.477 1.00 80.50 188 ASP A C 1
ATOM 1532 O O . ASP A 1 188 ? 5.874 20.207 5.130 1.00 80.50 188 ASP A O 1
ATOM 1536 N N . PRO A 1 189 ? 3.772 20.902 4.773 1.00 71.50 189 PRO A N 1
ATOM 1537 C CA . PRO A 1 189 ? 4.129 21.753 3.641 1.00 71.50 189 PRO A CA 1
ATOM 1538 C C . PRO A 1 189 ? 5.043 22.935 4.005 1.00 71.50 189 PRO A C 1
ATOM 1540 O O . PRO A 1 189 ? 5.709 23.481 3.123 1.00 71.50 189 PRO A O 1
ATOM 1543 N N . GLN A 1 190 ? 5.081 23.353 5.276 1.00 67.88 190 GLN A N 1
ATOM 1544 C CA . GLN A 1 190 ? 5.968 24.436 5.718 1.00 67.88 190 GLN A CA 1
ATOM 1545 C C . GLN A 1 190 ? 7.433 23.991 5.696 1.00 67.88 190 GLN A C 1
ATOM 1547 O O . GLN A 1 190 ? 8.294 24.751 5.254 1.00 67.88 190 GLN A O 1
ATOM 1552 N N . ASP A 1 191 ? 7.698 22.732 6.059 1.00 66.56 191 ASP A N 1
ATOM 1553 C CA . ASP A 1 191 ? 9.039 22.139 5.995 1.00 66.56 191 ASP A CA 1
ATOM 1554 C C . ASP A 1 191 ? 9.557 22.030 4.545 1.00 66.56 191 ASP A C 1
ATOM 1556 O O . ASP A 1 191 ? 10.762 21.946 4.321 1.00 66.56 191 ASP A O 1
ATOM 1560 N N . GLU A 1 192 ? 8.667 22.053 3.544 1.00 66.25 192 GLU A N 1
ATOM 1561 C CA . GLU A 1 192 ? 9.042 22.014 2.123 1.00 66.25 192 GLU A CA 1
ATOM 1562 C C . GLU A 1 192 ? 9.358 23.389 1.528 1.00 66.25 192 GLU A C 1
ATOM 1564 O O . GLU A 1 192 ? 10.244 23.505 0.684 1.00 66.25 192 GLU A O 1
ATOM 1569 N N . SER A 1 193 ? 8.567 24.404 1.882 1.00 61.28 193 SER A N 1
ATOM 1570 C CA . SER A 1 193 ? 8.603 25.724 1.238 1.00 61.28 193 SER A CA 1
ATOM 1571 C C . SER A 1 193 ? 9.494 26.716 1.979 1.00 61.28 193 SER A C 1
ATOM 1573 O O . SER A 1 193 ? 9.923 27.701 1.388 1.00 61.28 193 SER A O 1
ATOM 1575 N N . GLY A 1 194 ? 9.773 26.482 3.268 1.00 56.09 194 GLY A N 1
ATOM 1576 C CA . GLY A 1 194 ? 10.469 27.444 4.128 1.00 56.09 194 GLY A CA 1
ATOM 1577 C C . GLY A 1 194 ? 9.682 28.740 4.367 1.00 56.09 194 GLY A C 1
ATOM 1578 O O . GLY A 1 194 ? 10.165 29.629 5.068 1.00 56.09 194 GLY A O 1
ATOM 1579 N N . GLU A 1 195 ? 8.473 28.853 3.808 1.00 50.41 195 GLU A N 1
ATOM 1580 C CA . GLU A 1 195 ? 7.598 30.012 3.918 1.00 50.41 195 GLU A CA 1
ATOM 1581 C C . GLU A 1 195 ? 6.629 29.818 5.093 1.00 50.41 195 GLU A C 1
ATOM 1583 O O . GLU A 1 195 ? 5.804 28.903 5.130 1.00 50.41 195 GLU A O 1
ATOM 1588 N N . LEU A 1 196 ? 6.737 30.712 6.078 1.00 50.62 196 LEU A N 1
ATOM 1589 C CA . LEU A 1 196 ? 5.838 30.825 7.227 1.00 50.62 196 LEU A CA 1
ATOM 1590 C C . LEU A 1 196 ? 4.519 31.488 6.799 1.00 50.62 196 LEU A C 1
ATOM 1592 O O . LEU A 1 196 ? 4.234 32.602 7.235 1.00 50.62 196 LEU A O 1
ATOM 1596 N N . ASP A 1 197 ? 3.727 30.849 5.934 1.00 44.56 197 ASP A N 1
ATOM 1597 C CA . ASP A 1 197 ? 2.430 31.405 5.528 1.00 44.56 197 ASP A CA 1
ATOM 1598 C C . ASP A 1 197 ? 1.211 30.679 6.130 1.00 44.56 197 ASP A C 1
ATOM 1600 O O . ASP A 1 197 ? 1.222 29.519 6.553 1.00 44.56 197 ASP A O 1
ATOM 1604 N N . THR A 1 198 ? 0.153 31.461 6.288 1.00 42.91 198 THR A N 1
ATOM 1605 C CA . THR A 1 198 ? -0.775 31.458 7.419 1.00 42.91 198 THR A CA 1
ATOM 1606 C C . THR A 1 198 ? -1.966 30.497 7.282 1.00 42.91 198 THR A C 1
ATOM 1608 O O . THR A 1 198 ? -3.059 30.889 6.894 1.00 42.91 198 THR A O 1
ATOM 1611 N N . CYS A 1 199 ? -1.800 29.236 7.707 1.00 45.41 199 CYS A N 1
ATOM 1612 C CA . CYS A 1 199 ? -2.769 28.462 8.517 1.00 45.41 199 CYS A CA 1
ATOM 1613 C C . CYS A 1 199 ? -2.123 27.110 8.909 1.00 45.41 199 CYS A C 1
ATOM 1615 O O . CYS A 1 199 ? -2.021 26.231 8.056 1.00 45.41 199 CYS A O 1
ATOM 1617 N N . PRO A 1 200 ? -1.713 26.878 10.173 1.00 53.06 200 PRO A N 1
ATOM 1618 C CA . PRO A 1 200 ? -0.980 25.660 10.561 1.00 53.06 200 PRO A CA 1
ATOM 1619 C C . PRO A 1 200 ? -1.840 24.383 10.553 1.00 53.06 200 PRO A C 1
ATOM 1621 O O . PRO A 1 200 ? -1.337 23.284 10.773 1.00 53.06 200 PRO A O 1
ATOM 1624 N N . ILE A 1 201 ? -3.152 24.514 10.330 1.00 58.12 201 ILE A N 1
ATOM 1625 C CA . ILE A 1 201 ? -4.106 23.410 10.394 1.00 58.12 201 ILE A CA 1
ATOM 1626 C C . ILE A 1 201 ? -4.502 23.005 8.977 1.00 58.12 201 ILE A C 1
ATOM 1628 O O . ILE A 1 201 ? -5.201 23.748 8.283 1.00 58.12 201 ILE A O 1
ATOM 1632 N N . SER A 1 202 ? -4.107 21.792 8.583 1.00 76.38 202 SER A N 1
ATOM 1633 C CA . SER A 1 202 ? -4.516 21.207 7.304 1.00 76.38 202 SER A CA 1
ATOM 1634 C C . SER A 1 202 ? -6.045 21.182 7.160 1.00 76.38 202 SER A C 1
ATOM 1636 O O . SER A 1 202 ? -6.776 20.919 8.119 1.00 76.38 202 SER A O 1
ATOM 1638 N N . GLU A 1 203 ? -6.549 21.414 5.947 1.00 83.62 203 GLU A N 1
ATOM 1639 C CA . GLU A 1 203 ? -7.989 21.326 5.659 1.00 83.62 203 GLU A CA 1
ATOM 1640 C C . GLU A 1 203 ? -8.556 19.941 6.024 1.00 83.62 203 GLU A C 1
ATOM 1642 O O . GLU A 1 203 ? -9.674 19.814 6.520 1.00 83.62 203 GLU A O 1
ATOM 1647 N N . ASP A 1 204 ? -7.748 18.889 5.868 1.00 87.50 204 ASP A N 1
ATOM 1648 C CA . ASP A 1 204 ? -8.114 17.532 6.267 1.00 87.50 204 ASP A CA 1
ATOM 1649 C C . ASP A 1 204 ? -8.305 17.388 7.785 1.00 87.50 204 ASP A C 1
ATOM 1651 O O . ASP A 1 204 ? -9.223 16.678 8.206 1.00 87.50 204 ASP A O 1
ATOM 1655 N N . PHE A 1 205 ? -7.522 18.097 8.607 1.00 91.38 205 PHE A N 1
ATOM 1656 C CA . PHE A 1 205 ? -7.718 18.122 10.059 1.00 91.38 205 PHE A CA 1
ATOM 1657 C C . PHE A 1 205 ? -9.023 18.824 10.443 1.00 91.38 205 PHE A C 1
ATOM 1659 O O . PHE A 1 205 ? -9.789 18.283 11.238 1.00 91.38 205 PHE A O 1
ATOM 1666 N N . LYS A 1 206 ? -9.347 19.970 9.825 1.00 93.06 206 LYS A N 1
ATOM 1667 C CA . LYS A 1 206 ? -10.625 20.669 10.074 1.00 93.06 206 LYS A CA 1
ATOM 1668 C C . LYS A 1 206 ? -11.823 19.782 9.732 1.00 93.06 206 LYS A C 1
ATOM 1670 O O . LYS A 1 206 ? -12.819 19.740 10.459 1.00 93.06 206 LYS A O 1
ATOM 1675 N N . VAL A 1 207 ? -11.723 19.031 8.634 1.00 94.00 207 VAL A N 1
ATOM 1676 C CA . VAL A 1 207 ? -12.742 18.046 8.255 1.00 94.00 207 VAL A CA 1
ATOM 1677 C C . VAL A 1 207 ? -12.810 16.908 9.278 1.00 94.00 207 VAL A C 1
ATOM 1679 O O . VAL A 1 207 ? -13.911 16.530 9.678 1.00 94.00 207 VAL A O 1
ATOM 1682 N N . ALA A 1 208 ? -11.672 16.393 9.750 1.00 95.94 208 ALA A N 1
ATOM 1683 C CA . ALA A 1 208 ? -11.630 15.382 10.806 1.00 95.94 208 ALA A CA 1
ATOM 1684 C C . ALA A 1 208 ? -12.289 15.872 12.108 1.00 95.94 208 ALA A C 1
ATOM 1686 O O . ALA A 1 208 ? -13.116 15.157 12.674 1.00 95.94 208 ALA A O 1
ATOM 1687 N N . GLU A 1 209 ? -12.006 17.104 12.544 1.00 97.06 209 GLU A N 1
ATOM 1688 C CA . GLU A 1 209 ? -12.662 17.731 13.698 1.00 97.06 209 GLU A CA 1
ATOM 1689 C C . GLU A 1 209 ? -14.176 17.790 13.519 1.00 97.06 209 GLU A C 1
ATOM 1691 O O . GLU A 1 209 ? -14.927 17.441 14.432 1.00 97.06 209 GLU A O 1
ATOM 1696 N N . LYS A 1 210 ? -14.641 18.213 12.338 1.00 97.19 210 LYS A N 1
ATOM 1697 C CA . LYS A 1 210 ? -16.071 18.300 12.035 1.00 97.19 210 LYS A CA 1
ATOM 1698 C C . LYS A 1 210 ? -16.738 16.925 12.085 1.00 97.19 210 LYS A C 1
ATOM 1700 O O . LYS A 1 210 ? -17.797 16.804 12.693 1.00 97.19 210 LYS A O 1
ATOM 1705 N N . VAL A 1 211 ? -16.119 15.895 11.508 1.00 97.25 211 VAL A N 1
ATOM 1706 C CA . VAL A 1 211 ? -16.623 14.510 11.556 1.00 97.25 211 VAL A CA 1
ATOM 1707 C C . VAL A 1 211 ? -16.709 14.008 12.995 1.00 97.25 211 VAL A C 1
ATOM 1709 O O . VAL A 1 211 ? -17.757 13.517 13.408 1.00 97.25 211 VAL A O 1
ATOM 1712 N N . CYS A 1 212 ? -15.644 14.163 13.783 1.00 98.06 212 CYS A N 1
ATOM 1713 C CA . CYS A 1 212 ? -15.631 13.709 15.173 1.00 98.06 212 CYS A CA 1
ATOM 1714 C C . CYS A 1 212 ? -16.672 14.443 16.031 1.00 98.06 212 CYS A C 1
ATOM 1716 O O . CYS A 1 212 ? -17.357 13.806 16.830 1.00 98.06 212 CYS A O 1
ATOM 1718 N N . LYS A 1 213 ? -16.877 15.749 15.799 1.00 97.94 213 LYS A N 1
ATOM 1719 C CA . LYS A 1 213 ? -17.964 16.528 16.417 1.00 97.94 213 LYS A CA 1
ATOM 1720 C C . LYS A 1 213 ? -19.345 15.993 16.022 1.00 97.94 213 LYS A C 1
ATOM 1722 O O . LYS A 1 213 ? -20.164 15.762 16.904 1.00 97.94 213 LYS A O 1
ATOM 1727 N N . GLN A 1 214 ? -19.596 15.732 14.732 1.00 97.56 214 GLN A N 1
ATOM 1728 C CA . GLN A 1 214 ? -20.865 15.147 14.260 1.00 97.56 214 GLN A CA 1
ATOM 1729 C C . GLN A 1 214 ? -21.141 13.776 14.894 1.00 97.56 214 GLN A C 1
ATOM 1731 O O . GLN A 1 214 ? -22.273 13.465 15.256 1.00 97.56 214 GLN A O 1
ATOM 1736 N N . LEU A 1 215 ? -20.099 12.961 15.053 1.00 97.06 215 LEU A N 1
ATOM 1737 C CA . LEU A 1 215 ? -20.192 11.631 15.648 1.00 97.06 215 LEU A CA 1
ATOM 1738 C C . LEU A 1 215 ? -20.121 11.644 17.179 1.00 97.06 215 LEU A C 1
ATOM 1740 O O . LEU A 1 215 ? -20.267 10.582 17.781 1.00 97.06 215 LEU A O 1
ATOM 1744 N N . ASN A 1 216 ? -19.952 12.802 17.821 1.00 97.38 216 ASN A N 1
ATOM 1745 C CA . ASN A 1 216 ? -19.740 12.941 19.263 1.00 97.38 216 ASN A CA 1
ATOM 1746 C C . ASN A 1 216 ? -18.659 11.980 19.801 1.00 97.38 216 ASN A C 1
ATOM 1748 O O . ASN A 1 216 ? -18.908 11.211 20.731 1.00 97.38 216 ASN A O 1
ATOM 1752 N N . ILE A 1 217 ? -17.485 11.983 19.165 1.00 97.62 217 ILE A N 1
ATOM 1753 C CA . ILE A 1 217 ? -16.298 11.238 19.606 1.00 97.62 217 ILE A CA 1
ATOM 1754 C C . ILE A 1 217 ? -15.118 12.203 19.795 1.00 97.62 217 ILE A C 1
ATOM 1756 O O . ILE A 1 217 ? -15.012 13.187 19.057 1.00 97.62 217 ILE A O 1
ATOM 1760 N N . PRO A 1 218 ? -14.215 11.953 20.759 1.00 98.06 218 PRO A N 1
ATOM 1761 C CA . PRO A 1 218 ? -13.010 12.760 20.917 1.00 98.06 218 PRO A CA 1
ATOM 1762 C C . PRO A 1 218 ? -12.079 12.601 19.709 1.00 98.06 218 PRO A C 1
ATOM 1764 O O . PRO A 1 218 ? -11.990 11.523 19.119 1.00 98.06 218 PRO A O 1
ATOM 1767 N N . LEU A 1 219 ? -11.361 13.673 19.368 1.00 98.19 219 LEU A N 1
ATOM 1768 C CA . LEU A 1 219 ? -10.308 13.674 18.355 1.00 98.19 219 LEU A CA 1
ATOM 1769 C C . LEU A 1 219 ? -8.975 14.057 18.999 1.00 98.19 219 LEU A C 1
ATOM 1771 O O . LEU A 1 219 ? -8.893 15.050 19.718 1.00 98.19 219 LEU A O 1
ATOM 1775 N N . HIS A 1 220 ? -7.932 13.293 18.695 1.00 97.44 220 HIS A N 1
ATOM 1776 C CA . HIS A 1 220 ? -6.549 13.636 19.008 1.00 97.44 220 HIS A CA 1
ATOM 1777 C C . HIS A 1 220 ? -5.737 13.830 17.728 1.00 97.44 220 HIS A C 1
ATOM 1779 O O . HIS A 1 220 ? -6.038 13.239 16.692 1.00 97.44 220 HIS A O 1
ATOM 1785 N N . GLU A 1 221 ? -4.669 14.612 17.822 1.00 95.44 221 GLU A N 1
ATOM 1786 C CA . GLU A 1 221 ? -3.646 14.716 16.786 1.00 95.44 221 GLU A CA 1
ATOM 1787 C C . GLU A 1 221 ? -2.401 13.930 17.220 1.00 95.44 221 GLU A C 1
ATOM 1789 O O . GLU A 1 221 ? -2.005 13.952 18.391 1.00 95.44 221 GLU A O 1
ATOM 1794 N N . ALA A 1 222 ? -1.789 13.223 16.274 1.00 95.06 222 ALA A N 1
ATOM 1795 C CA . ALA A 1 222 ? -0.496 12.577 16.437 1.00 95.06 222 ALA A CA 1
ATOM 1796 C C . ALA A 1 222 ? 0.403 12.967 15.262 1.00 95.06 222 ALA A C 1
ATOM 1798 O O . ALA A 1 222 ? 0.001 12.831 14.108 1.00 95.06 222 ALA A O 1
ATOM 1799 N N . THR A 1 223 ? 1.613 13.443 15.553 1.00 93.88 223 THR A N 1
ATOM 1800 C CA . THR A 1 223 ? 2.601 13.789 14.526 1.00 93.88 223 THR A CA 1
ATOM 1801 C C . THR A 1 223 ? 3.576 12.637 14.306 1.00 93.88 223 THR A C 1
ATOM 1803 O O . THR A 1 223 ? 4.118 12.086 15.266 1.00 93.88 223 THR A O 1
ATOM 1806 N N . PHE A 1 224 ? 3.792 12.285 13.041 1.00 94.81 224 PHE A N 1
ATOM 1807 C CA . PHE A 1 224 ? 4.778 11.303 12.594 1.00 94.81 224 PHE A CA 1
ATOM 1808 C C . PHE A 1 224 ? 5.603 11.828 11.412 1.00 94.81 224 PHE A C 1
ATOM 1810 O O . PHE A 1 224 ? 6.076 11.033 10.606 1.00 94.81 224 PHE A O 1
ATOM 1817 N N . ILE A 1 225 ? 5.754 13.152 11.279 1.00 92.00 225 ILE A N 1
ATOM 1818 C CA . ILE A 1 225 ? 6.484 13.788 10.165 1.00 92.00 225 ILE A CA 1
ATOM 1819 C C . ILE A 1 225 ? 7.902 13.214 10.041 1.00 92.00 225 ILE A C 1
ATOM 1821 O O . ILE A 1 225 ? 8.270 12.718 8.981 1.00 92.00 225 ILE A O 1
ATOM 1825 N N . GLY A 1 226 ? 8.665 13.195 11.141 1.00 92.62 226 GLY A N 1
ATOM 1826 C CA . GLY A 1 226 ? 10.035 12.671 11.140 1.00 92.62 226 GLY A CA 1
ATOM 1827 C C . GLY A 1 226 ? 10.106 11.186 10.774 1.00 92.62 226 GLY A C 1
ATOM 1828 O O . GLY A 1 226 ? 10.914 10.793 9.941 1.00 92.62 226 GLY A O 1
ATOM 1829 N N . GLN A 1 227 ? 9.218 10.356 11.333 1.00 94.56 227 GLN A N 1
ATOM 1830 C CA . GLN A 1 227 ? 9.163 8.931 10.994 1.00 94.56 227 GLN A CA 1
ATOM 1831 C C . GLN A 1 227 ? 8.751 8.705 9.537 1.00 94.56 227 GLN A C 1
ATOM 1833 O O . GLN A 1 227 ? 9.314 7.843 8.876 1.00 94.56 227 GLN A O 1
ATOM 1838 N N . TYR A 1 228 ? 7.780 9.461 9.020 1.00 94.06 228 TYR A N 1
ATOM 1839 C CA . TYR A 1 228 ? 7.364 9.357 7.623 1.00 94.06 228 TYR A CA 1
ATOM 1840 C C . TYR A 1 228 ? 8.503 9.756 6.684 1.00 94.06 228 TYR A C 1
ATOM 1842 O O . TYR A 1 228 ? 8.749 9.066 5.695 1.00 94.06 228 TYR A O 1
ATOM 1850 N N . TRP A 1 229 ? 9.229 10.825 7.012 1.00 92.69 229 TRP A N 1
ATOM 1851 C CA . TRP A 1 229 ? 10.388 11.252 6.244 1.00 92.69 229 TRP A CA 1
ATOM 1852 C C . TRP A 1 229 ? 11.445 10.144 6.156 1.00 92.69 229 TRP A C 1
ATOM 1854 O O . TRP A 1 229 ? 11.763 9.696 5.058 1.00 92.69 229 TRP A O 1
ATOM 1864 N N . THR A 1 230 ? 11.922 9.646 7.299 1.00 94.25 230 THR A N 1
ATOM 1865 C CA . THR A 1 230 ? 13.028 8.674 7.361 1.00 94.25 230 THR A CA 1
ATOM 1866 C C . THR A 1 230 ? 12.637 7.267 6.906 1.00 94.25 230 THR A C 1
ATOM 1868 O O . THR A 1 230 ? 13.413 6.600 6.231 1.00 94.25 230 THR A O 1
ATOM 1871 N N . GLU A 1 231 ? 11.442 6.784 7.254 1.00 94.50 231 GLU A N 1
ATOM 1872 C CA . GLU A 1 231 ? 11.065 5.377 7.029 1.00 94.50 231 GLU A CA 1
ATOM 1873 C C . GLU A 1 231 ? 10.286 5.161 5.722 1.00 94.50 231 GLU A C 1
ATOM 1875 O O . GLU A 1 231 ? 10.162 4.030 5.250 1.00 94.50 231 GLU A O 1
ATOM 1880 N N . VAL A 1 232 ? 9.731 6.225 5.127 1.00 93.75 232 VAL A N 1
ATOM 1881 C CA . VAL A 1 232 ? 8.913 6.133 3.906 1.00 93.75 232 VAL A CA 1
ATOM 1882 C C . VAL A 1 232 ? 9.494 6.982 2.786 1.00 93.75 232 VAL A C 1
ATOM 1884 O O . VAL A 1 232 ? 9.760 6.457 1.705 1.00 93.75 232 VAL A O 1
ATOM 1887 N N . PHE A 1 233 ? 9.674 8.283 3.011 1.00 92.88 233 PHE A N 1
ATOM 1888 C CA . PHE A 1 233 ? 9.979 9.220 1.931 1.00 92.88 233 PHE A CA 1
ATOM 1889 C C . PHE A 1 233 ? 11.435 9.150 1.455 1.00 92.88 233 PHE A C 1
ATOM 1891 O O . PHE A 1 233 ? 11.682 9.060 0.256 1.00 92.88 233 PHE A O 1
ATOM 1898 N N . GLU A 1 234 ? 12.404 9.124 2.362 1.00 92.94 234 GLU A N 1
ATOM 1899 C CA . GLU A 1 234 ? 13.821 9.007 2.014 1.00 92.94 234 GLU A CA 1
ATOM 1900 C C . GLU A 1 234 ? 14.124 7.686 1.270 1.00 92.94 234 GLU A C 1
ATOM 1902 O O . GLU A 1 234 ? 14.648 7.750 0.153 1.00 92.94 234 GLU A O 1
ATOM 1907 N N . PRO A 1 235 ? 13.687 6.498 1.748 1.00 92.75 235 PRO A N 1
ATOM 1908 C CA . PRO A 1 235 ? 13.805 5.257 0.982 1.00 92.75 235 PRO A CA 1
ATOM 1909 C C . PRO A 1 235 ? 13.119 5.330 -0.386 1.00 92.75 235 PRO A C 1
ATOM 1911 O O . PRO A 1 235 ? 13.638 4.811 -1.374 1.00 92.75 235 PRO A O 1
ATOM 1914 N N . TYR A 1 236 ? 11.960 5.988 -0.468 1.00 92.44 236 TYR A N 1
ATOM 1915 C CA . TYR A 1 236 ? 11.240 6.196 -1.723 1.00 92.44 236 TYR A CA 1
ATOM 1916 C C . TYR A 1 236 ? 12.084 6.986 -2.740 1.00 92.44 236 TYR A C 1
ATOM 1918 O O . TYR A 1 236 ? 12.195 6.576 -3.899 1.00 92.44 236 TYR A O 1
ATOM 1926 N N . ILE A 1 237 ? 12.727 8.070 -2.301 1.00 92.88 237 ILE A N 1
ATOM 1927 C CA . ILE A 1 237 ? 13.617 8.899 -3.120 1.00 92.88 237 ILE A CA 1
ATOM 1928 C C . ILE A 1 237 ? 14.866 8.121 -3.560 1.00 92.88 237 ILE A C 1
ATOM 1930 O O . ILE A 1 237 ? 15.208 8.150 -4.742 1.00 92.88 237 ILE A O 1
ATOM 1934 N N . GLU A 1 238 ? 15.509 7.360 -2.673 1.00 92.88 238 GLU A N 1
ATOM 1935 C CA . GLU A 1 238 ? 16.695 6.556 -3.018 1.00 92.88 238 GLU A CA 1
ATOM 1936 C C . GLU A 1 238 ? 16.394 5.465 -4.062 1.00 92.88 238 GLU A C 1
ATOM 1938 O O . GLU A 1 238 ? 17.169 5.208 -4.993 1.00 92.88 238 GLU A O 1
ATOM 1943 N N . ILE A 1 239 ? 15.212 4.856 -3.979 1.00 92.50 239 ILE A N 1
ATOM 1944 C CA . ILE A 1 239 ? 14.755 3.895 -4.985 1.00 92.50 239 ILE A CA 1
ATOM 1945 C C . ILE A 1 239 ? 14.512 4.587 -6.337 1.00 92.50 239 ILE A C 1
ATOM 1947 O O . ILE A 1 239 ? 14.858 4.030 -7.380 1.00 92.50 239 ILE A O 1
ATOM 1951 N N . LEU A 1 240 ? 13.955 5.801 -6.349 1.00 92.62 240 LEU A N 1
ATOM 1952 C CA . LEU A 1 240 ? 13.787 6.571 -7.585 1.00 92.62 240 LEU A CA 1
ATOM 1953 C C . LEU A 1 240 ? 15.136 6.976 -8.202 1.00 92.62 240 LEU A C 1
ATOM 1955 O O . LEU A 1 240 ? 15.295 6.854 -9.420 1.00 92.62 240 LEU A O 1
ATOM 1959 N N . LYS A 1 241 ? 16.118 7.393 -7.385 1.00 90.31 241 LYS A N 1
ATOM 1960 C CA . LYS A 1 241 ? 17.491 7.719 -7.832 1.00 90.31 241 LYS A CA 1
ATOM 1961 C C . LYS A 1 241 ? 18.163 6.540 -8.521 1.00 90.31 241 LYS A C 1
ATOM 1963 O O . LYS A 1 241 ? 18.799 6.707 -9.557 1.00 90.31 241 LYS A O 1
ATOM 1968 N N . SER A 1 242 ? 17.973 5.337 -7.985 1.00 89.88 242 SER A N 1
ATOM 1969 C CA . SER A 1 242 ? 18.483 4.095 -8.580 1.00 89.88 242 SER A CA 1
ATOM 1970 C C . SER A 1 242 ? 17.664 3.595 -9.782 1.00 89.88 242 SER A C 1
ATOM 1972 O O . SER A 1 242 ? 17.916 2.504 -10.289 1.00 89.88 242 SER A O 1
ATOM 1974 N N . GLY A 1 243 ? 16.693 4.375 -10.272 1.00 89.31 243 GLY A N 1
ATOM 1975 C CA . GLY A 1 243 ? 15.875 4.054 -11.445 1.00 89.31 243 GLY A CA 1
ATOM 1976 C C . GLY A 1 243 ? 14.693 3.119 -11.165 1.00 89.31 243 GLY A C 1
ATOM 1977 O O . GLY A 1 243 ? 13.903 2.852 -12.076 1.00 89.31 243 GLY A O 1
ATOM 1978 N N . GLY A 1 244 ? 14.519 2.656 -9.927 1.00 91.50 244 GLY A N 1
ATOM 1979 C CA . GLY A 1 244 ? 13.386 1.835 -9.508 1.00 91.50 244 GLY A CA 1
ATOM 1980 C C . GLY A 1 244 ? 12.054 2.588 -9.543 1.00 91.50 244 GLY A C 1
ATOM 1981 O O . GLY A 1 244 ? 12.002 3.806 -9.699 1.00 91.50 244 GLY A O 1
ATOM 1982 N N . THR A 1 245 ? 10.945 1.857 -9.407 1.00 91.06 245 THR A N 1
ATOM 1983 C CA . THR A 1 245 ? 9.619 2.464 -9.190 1.00 91.06 245 THR A CA 1
ATOM 1984 C C . THR A 1 245 ? 9.058 1.958 -7.862 1.00 91.06 245 THR A C 1
ATOM 1986 O O . THR A 1 245 ? 8.539 0.845 -7.830 1.00 91.06 245 THR A O 1
ATOM 1989 N N . PRO A 1 246 ? 9.145 2.733 -6.771 1.00 90.88 246 PRO A N 1
ATOM 1990 C CA . PRO A 1 246 ? 8.690 2.306 -5.453 1.00 90.88 246 PRO A CA 1
ATOM 1991 C C . PRO A 1 246 ? 7.173 2.463 -5.279 1.00 90.88 246 PRO A C 1
ATOM 1993 O O . PRO A 1 246 ? 6.513 3.196 -6.019 1.00 90.88 246 PRO A O 1
ATOM 1996 N N . ASN A 1 247 ? 6.616 1.809 -4.258 1.00 91.12 247 ASN A N 1
ATOM 1997 C CA . ASN A 1 247 ? 5.245 2.032 -3.796 1.00 91.12 247 ASN A CA 1
ATOM 1998 C C . ASN A 1 247 ? 5.262 2.555 -2.343 1.00 91.12 247 ASN A C 1
ATOM 2000 O O . ASN A 1 247 ? 5.433 1.756 -1.421 1.00 91.12 247 ASN A O 1
ATOM 2004 N N . PRO A 1 248 ? 5.102 3.873 -2.117 1.00 91.31 248 PRO A N 1
ATOM 2005 C CA . PRO A 1 248 ? 5.256 4.468 -0.791 1.00 91.31 248 PRO A CA 1
ATOM 2006 C C . PRO A 1 248 ? 4.099 4.099 0.145 1.00 91.31 248 PRO A C 1
ATOM 2008 O O . PRO A 1 248 ? 4.276 4.081 1.360 1.00 91.31 248 PRO A O 1
ATOM 2011 N N . ASP A 1 249 ? 2.925 3.753 -0.394 1.00 92.31 249 ASP A N 1
ATOM 2012 C CA . ASP A 1 249 ? 1.739 3.429 0.404 1.00 92.31 249 ASP A CA 1
ATOM 2013 C C . ASP A 1 249 ? 1.906 2.112 1.178 1.00 92.31 249 ASP A C 1
ATOM 2015 O O . ASP A 1 249 ? 1.394 1.982 2.293 1.00 92.31 249 ASP A O 1
ATOM 2019 N N . ILE A 1 250 ? 2.664 1.157 0.621 1.00 92.75 250 ILE A N 1
ATOM 2020 C CA . ILE A 1 250 ? 3.035 -0.098 1.297 1.00 92.75 250 ILE A CA 1
ATOM 2021 C C . ILE A 1 250 ? 3.849 0.217 2.554 1.00 92.75 250 ILE A C 1
ATOM 2023 O O . ILE A 1 250 ? 3.458 -0.162 3.659 1.00 92.75 250 ILE A O 1
ATOM 2027 N N . PHE A 1 251 ? 4.944 0.966 2.397 1.00 92.62 251 PHE A N 1
ATOM 2028 C CA . PHE A 1 251 ? 5.813 1.357 3.507 1.00 92.62 251 PHE A CA 1
ATOM 2029 C C . PHE A 1 251 ? 5.079 2.240 4.511 1.00 92.62 251 PHE A C 1
ATOM 2031 O O . PHE A 1 251 ? 5.211 2.051 5.713 1.00 92.62 251 PHE A O 1
ATOM 2038 N N . CYS A 1 252 ? 4.216 3.142 4.046 1.00 94.31 252 CYS A N 1
ATOM 2039 C CA . CYS A 1 252 ? 3.395 3.958 4.925 1.00 94.31 252 CYS A CA 1
ATOM 2040 C C . CYS A 1 252 ? 2.468 3.114 5.817 1.00 94.31 252 CYS A C 1
ATOM 2042 O O . CYS A 1 252 ? 2.324 3.388 7.012 1.00 94.31 252 CYS A O 1
ATOM 2044 N N . ASN A 1 253 ? 1.854 2.058 5.276 1.00 95.62 253 ASN A N 1
ATOM 2045 C CA . ASN A 1 253 ? 1.083 1.131 6.098 1.00 95.62 253 ASN A CA 1
ATOM 2046 C C . ASN A 1 253 ? 1.986 0.413 7.107 1.00 95.62 253 ASN A C 1
ATOM 2048 O O . ASN A 1 253 ? 1.673 0.402 8.297 1.00 95.62 253 ASN A O 1
ATOM 2052 N N . MET A 1 254 ? 3.111 -0.136 6.656 1.00 93.94 254 MET A N 1
ATOM 2053 C CA . MET A 1 254 ? 4.015 -0.918 7.501 1.00 93.94 254 MET A CA 1
ATOM 2054 C C . MET A 1 254 ? 4.654 -0.100 8.627 1.00 93.94 254 MET A C 1
ATOM 2056 O O . MET A 1 254 ? 4.598 -0.504 9.786 1.00 93.94 254 MET A O 1
ATOM 2060 N N . GLU A 1 255 ? 5.215 1.060 8.299 1.00 95.38 255 GLU A N 1
ATOM 2061 C CA . GLU A 1 255 ? 6.056 1.849 9.199 1.00 95.38 255 GLU A CA 1
ATOM 2062 C C . GLU A 1 255 ? 5.260 2.896 9.981 1.00 95.38 255 GLU A C 1
ATOM 2064 O O . GLU A 1 255 ? 5.543 3.161 11.152 1.00 95.38 255 GLU A O 1
ATOM 2069 N N . ILE A 1 256 ? 4.199 3.446 9.383 1.00 96.00 256 ILE A N 1
ATOM 2070 C CA . ILE A 1 256 ? 3.419 4.516 10.008 1.00 96.00 256 ILE A CA 1
ATOM 2071 C C . ILE A 1 256 ? 2.121 3.969 10.584 1.00 96.00 256 ILE A C 1
ATOM 2073 O O . ILE A 1 256 ? 1.969 3.922 11.805 1.00 96.00 256 ILE A O 1
ATOM 2077 N N . LYS A 1 257 ? 1.189 3.499 9.747 1.00 94.94 257 LYS A N 1
ATOM 2078 C CA . LYS A 1 257 ? -0.170 3.163 10.215 1.00 94.94 257 LYS A CA 1
ATOM 2079 C C . LYS A 1 257 ? -0.221 1.946 11.142 1.00 94.94 257 LYS A C 1
ATOM 2081 O O . LYS A 1 257 ? -1.034 1.933 12.060 1.00 94.94 257 LYS A O 1
ATOM 2086 N N . PHE A 1 258 ? 0.627 0.938 10.930 1.00 95.94 258 PHE A N 1
ATOM 2087 C CA . PHE A 1 258 ? 0.617 -0.303 11.719 1.00 95.94 258 PHE A CA 1
ATOM 2088 C C . PHE A 1 258 ? 1.832 -0.469 12.646 1.00 95.94 258 PHE A C 1
ATOM 2090 O O . PHE A 1 258 ? 1.913 -1.465 13.366 1.00 95.94 258 PHE A O 1
ATOM 2097 N N . LYS A 1 259 ? 2.728 0.527 12.707 1.00 95.50 259 LYS A N 1
ATOM 2098 C CA . LYS A 1 259 ? 3.886 0.542 13.618 1.00 95.50 259 LYS A CA 1
ATOM 2099 C C . LYS A 1 259 ? 3.953 1.821 14.452 1.00 95.50 259 LYS A C 1
ATOM 2101 O O . LYS A 1 259 ? 3.651 1.745 15.643 1.00 95.50 259 LYS A O 1
ATOM 2106 N N . ALA A 1 260 ? 4.270 2.984 13.875 1.00 97.12 260 ALA A N 1
ATOM 2107 C CA . ALA A 1 260 ? 4.353 4.239 14.637 1.00 97.12 260 ALA A CA 1
ATOM 2108 C C . ALA A 1 260 ? 3.015 4.620 15.301 1.00 97.12 260 ALA A C 1
ATOM 2110 O O . ALA A 1 260 ? 2.959 4.908 16.499 1.00 97.12 260 ALA A O 1
ATOM 2111 N N . PHE A 1 261 ? 1.911 4.519 14.560 1.00 97.19 261 PHE A N 1
ATOM 2112 C CA . PHE A 1 261 ? 0.574 4.790 15.079 1.00 97.19 261 PHE A CA 1
ATOM 2113 C C . PHE A 1 261 ? 0.151 3.774 16.145 1.00 97.19 261 PHE A C 1
ATOM 2115 O O . PHE A 1 261 ? -0.383 4.151 17.185 1.00 97.19 261 PHE A O 1
ATOM 2122 N N . PHE A 1 262 ? 0.476 2.493 15.959 1.00 95.38 262 PHE A N 1
ATOM 2123 C CA . PHE A 1 262 ? 0.259 1.466 16.981 1.00 95.38 262 PHE A CA 1
ATOM 2124 C C . PHE A 1 262 ? 1.030 1.760 18.267 1.00 95.38 262 PHE A C 1
ATOM 2126 O O . PHE A 1 262 ? 0.508 1.576 19.367 1.00 95.38 262 PHE A O 1
ATOM 2133 N N . HIS A 1 263 ? 2.272 2.222 18.137 1.00 96.31 263 HIS A N 1
ATOM 2134 C CA . HIS A 1 263 ? 3.089 2.618 19.272 1.00 96.31 263 HIS A CA 1
ATOM 2135 C C . HIS A 1 263 ? 2.463 3.795 20.029 1.00 96.31 263 HIS A C 1
ATOM 2137 O O . HIS A 1 263 ? 2.302 3.707 21.246 1.00 96.31 263 HIS A O 1
ATOM 2143 N N . TYR A 1 264 ? 2.023 4.835 19.315 1.00 97.81 264 TYR A N 1
ATOM 2144 C CA . TYR A 1 264 ? 1.279 5.954 19.897 1.00 97.81 264 TYR A CA 1
ATOM 2145 C C . TYR A 1 264 ? 0.016 5.479 20.628 1.00 97.81 264 TYR A C 1
ATOM 2147 O O . TYR A 1 264 ? -0.207 5.843 21.783 1.00 97.81 264 TYR A O 1
ATOM 2155 N N . VAL A 1 265 ? -0.778 4.607 19.996 1.00 97.56 265 VAL A N 1
ATOM 2156 C CA . VAL A 1 265 ? -2.010 4.070 20.587 1.00 97.56 265 VAL A CA 1
ATOM 2157 C C . VAL A 1 265 ? -1.721 3.300 21.873 1.00 97.56 265 VAL A C 1
ATOM 2159 O O . VAL A 1 265 ? -2.397 3.519 22.874 1.00 97.56 265 VAL A O 1
ATOM 2162 N N . ASN A 1 266 ? -0.673 2.471 21.887 1.00 95.56 266 ASN A N 1
ATOM 2163 C CA . ASN A 1 266 ? -0.260 1.733 23.083 1.00 95.56 266 ASN A CA 1
ATOM 2164 C C . ASN A 1 266 ? 0.093 2.656 24.247 1.00 95.56 266 ASN A C 1
ATOM 2166 O O . ASN A 1 266 ? -0.291 2.384 25.381 1.00 95.56 266 ASN A O 1
ATOM 2170 N N . GLN A 1 267 ? 0.843 3.725 23.971 1.00 96.69 267 GLN A N 1
ATOM 2171 C CA . GLN A 1 267 ? 1.264 4.670 25.000 1.00 96.69 267 GLN A CA 1
ATOM 2172 C C . GLN A 1 267 ? 0.098 5.506 25.529 1.00 96.69 267 GLN A C 1
ATOM 2174 O O . GLN A 1 267 ? 0.028 5.770 26.726 1.00 96.69 267 GLN A O 1
ATOM 2179 N N . LYS A 1 268 ? -0.801 5.941 24.638 1.00 97.38 268 LYS A N 1
ATOM 2180 C CA . LYS A 1 268 ? -1.852 6.906 24.972 1.00 97.38 268 LYS A CA 1
ATOM 2181 C C . LYS A 1 268 ? -3.127 6.259 25.509 1.00 97.38 268 LYS A C 1
ATOM 2183 O O . LYS A 1 268 ? -3.756 6.833 26.392 1.00 97.38 268 LYS A O 1
ATOM 2188 N N . PHE A 1 269 ? -3.502 5.093 24.983 1.00 96.69 269 PHE A N 1
ATOM 2189 C CA . PHE A 1 269 ? -4.791 4.444 25.251 1.00 96.69 269 PHE A CA 1
ATOM 2190 C C . PHE A 1 269 ? -4.667 3.031 25.837 1.00 96.69 269 PHE A C 1
ATOM 2192 O O . PHE A 1 269 ? -5.688 2.435 26.168 1.00 96.69 269 PHE A O 1
ATOM 2199 N N . GLY A 1 270 ? -3.447 2.506 25.988 1.00 95.69 270 GLY A N 1
ATOM 2200 C CA . GLY A 1 270 ? -3.192 1.171 26.530 1.00 95.69 270 GLY A CA 1
ATOM 2201 C C . GLY A 1 270 ? -2.907 0.115 25.460 1.00 95.69 270 GLY A C 1
ATOM 2202 O O . GLY A 1 270 ? -3.246 0.250 24.283 1.00 95.69 270 GLY A O 1
ATOM 2203 N N . SER A 1 271 ? -2.234 -0.964 25.866 1.00 92.31 271 SER A N 1
ATOM 2204 C CA . SER A 1 271 ? -1.786 -2.039 24.967 1.00 92.31 271 SER A CA 1
ATOM 2205 C C . SER A 1 271 ? -2.902 -2.985 24.512 1.00 92.31 271 SER A C 1
ATOM 2207 O O . SER A 1 271 ? -2.692 -3.783 23.599 1.00 92.31 271 SER A O 1
ATOM 2209 N N . ASP A 1 272 ? -4.076 -2.904 25.130 1.00 93.00 272 ASP A N 1
ATOM 2210 C CA . ASP A 1 272 ? -5.285 -3.654 24.804 1.00 93.00 272 ASP A CA 1
ATOM 2211 C C . ASP A 1 272 ? -6.235 -2.894 23.865 1.00 93.00 272 ASP A C 1
ATOM 2213 O O . ASP A 1 272 ? -7.143 -3.519 23.305 1.00 93.00 272 ASP A O 1
ATOM 2217 N N . ALA A 1 273 ? -5.998 -1.592 23.650 1.00 96.62 273 ALA A N 1
ATOM 2218 C CA . ALA A 1 273 ? -6.753 -0.770 22.711 1.00 96.62 273 ALA A CA 1
ATOM 2219 C C . ALA A 1 273 ? -6.692 -1.351 21.290 1.00 96.62 273 ALA A C 1
ATOM 2221 O O . ALA A 1 273 ? -5.653 -1.856 20.840 1.00 96.62 273 ALA A O 1
ATOM 2222 N N . LEU A 1 274 ? -7.812 -1.275 20.580 1.00 97.69 274 LEU A N 1
ATOM 2223 C CA . LEU A 1 274 ? -7.936 -1.705 19.192 1.00 97.69 274 LEU A CA 1
ATOM 2224 C C . LEU A 1 274 ? -7.719 -0.514 18.260 1.00 97.69 274 LEU A C 1
ATOM 2226 O O . LEU A 1 274 ? -7.986 0.630 18.624 1.00 97.69 274 LEU A O 1
ATOM 2230 N N . VAL A 1 275 ? -7.255 -0.790 17.049 1.00 98.06 275 VAL A N 1
ATOM 2231 C CA . VAL A 1 275 ? -7.055 0.209 16.001 1.00 98.06 275 VAL A CA 1
ATOM 2232 C C . VAL A 1 275 ? -8.026 -0.066 14.867 1.00 98.06 275 VAL A C 1
ATOM 2234 O O . VAL A 1 275 ? -8.105 -1.184 14.377 1.00 98.06 275 VAL A O 1
ATOM 2237 N N . ALA A 1 276 ? -8.741 0.949 14.405 1.00 98.12 276 ALA A N 1
ATOM 2238 C CA . ALA A 1 276 ? -9.580 0.850 13.225 1.00 98.12 276 ALA A CA 1
ATOM 2239 C C . ALA A 1 276 ? -9.108 1.801 12.132 1.00 98.12 276 ALA A C 1
ATOM 2241 O O . ALA A 1 276 ? -8.622 2.904 12.388 1.00 98.12 276 ALA A O 1
ATOM 2242 N N . THR A 1 277 ? -9.271 1.376 10.884 1.00 97.44 277 THR A N 1
ATOM 2243 C CA . THR A 1 277 ? -8.921 2.197 9.723 1.00 97.44 277 THR A CA 1
ATOM 2244 C C . THR A 1 277 ? -10.003 2.105 8.653 1.00 97.44 277 THR A C 1
ATOM 2246 O O . THR A 1 277 ? -10.813 1.180 8.645 1.00 97.44 277 THR A O 1
ATOM 2249 N N . GLY A 1 278 ? -10.018 3.068 7.733 1.00 96.56 278 GLY A N 1
ATOM 2250 C CA . GLY A 1 278 ? -10.897 3.062 6.560 1.00 96.56 278 GLY A CA 1
ATOM 2251 C C . GLY A 1 278 ? -10.401 2.179 5.414 1.00 96.56 278 GLY A C 1
ATOM 2252 O O . GLY A 1 278 ? -10.655 2.525 4.265 1.00 96.56 278 GLY A O 1
ATOM 2253 N N . HIS A 1 279 ? -9.635 1.115 5.692 1.00 97.31 279 HIS A N 1
ATOM 2254 C CA . HIS A 1 279 ? -9.179 0.221 4.629 1.00 97.31 279 HIS A CA 1
ATOM 2255 C C . HIS A 1 279 ? -10.279 -0.760 4.211 1.00 97.31 279 HIS A C 1
ATOM 2257 O O . HIS A 1 279 ? -10.979 -1.323 5.053 1.00 97.31 279 HIS A O 1
ATOM 2263 N N . TYR A 1 280 ? -10.377 -0.998 2.906 1.00 97.12 280 TYR A N 1
ATOM 2264 C CA . TYR A 1 280 ? -11.201 -2.038 2.299 1.00 97.12 280 TYR A CA 1
ATOM 2265 C C . TYR A 1 280 ? -10.425 -3.357 2.325 1.00 97.12 280 TYR A C 1
ATOM 2267 O O . TYR A 1 280 ? -9.764 -3.737 1.361 1.00 97.12 280 TYR A O 1
ATOM 2275 N N . ALA A 1 281 ? -10.472 -4.033 3.466 1.00 97.38 281 ALA A N 1
ATOM 2276 C CA . ALA A 1 281 ? -9.925 -5.367 3.689 1.00 97.38 281 ALA A CA 1
ATOM 2277 C C . ALA A 1 281 ? -10.745 -6.052 4.786 1.00 97.38 281 ALA A C 1
ATOM 2279 O O . ALA A 1 281 ? -11.396 -5.374 5.575 1.00 97.38 281 ALA A O 1
ATOM 2280 N N . ARG A 1 282 ? -10.723 -7.380 4.856 1.00 96.31 282 ARG A N 1
ATOM 2281 C CA . ARG A 1 282 ? -11.393 -8.155 5.911 1.00 96.31 282 ARG A CA 1
ATOM 2282 C C . ARG A 1 282 ? -10.363 -8.897 6.758 1.00 96.31 282 ARG A C 1
ATOM 2284 O O . ARG A 1 282 ? -9.219 -9.071 6.339 1.00 96.31 282 ARG A O 1
ATOM 2291 N N . LEU A 1 283 ? -10.774 -9.330 7.948 1.00 95.38 283 LEU A N 1
ATOM 2292 C CA . LEU A 1 283 ? -9.985 -10.233 8.782 1.00 95.38 283 LEU A CA 1
ATOM 2293 C C . LEU A 1 283 ? -10.756 -11.528 9.015 1.00 95.38 283 LEU A C 1
ATOM 2295 O O . LEU A 1 283 ? -11.892 -11.494 9.476 1.00 95.38 283 LEU A O 1
ATOM 2299 N N . GLY A 1 284 ? -10.124 -12.660 8.723 1.00 91.81 284 GLY A N 1
ATOM 2300 C CA . GLY A 1 284 ? -10.658 -13.990 9.019 1.00 91.81 284 GLY A CA 1
ATOM 2301 C C . GLY A 1 284 ? -9.965 -14.633 10.214 1.00 91.81 284 GLY A C 1
ATOM 2302 O O . GLY A 1 284 ? -8.877 -14.210 10.609 1.00 91.81 284 GLY A O 1
ATOM 2303 N N . LYS A 1 285 ? -10.558 -15.689 10.771 1.00 88.19 285 LYS A N 1
ATOM 2304 C CA . LYS A 1 285 ? -9.893 -16.552 11.757 1.00 88.19 285 LYS A CA 1
ATOM 2305 C C . LYS A 1 285 ? -9.180 -17.711 11.080 1.00 88.19 285 LYS A C 1
ATOM 2307 O O . LYS A 1 285 ? -9.776 -18.466 10.320 1.00 88.19 285 LYS A O 1
ATOM 2312 N N . SER A 1 286 ? -7.916 -17.907 11.433 1.00 84.25 286 SER A N 1
ATOM 2313 C CA . SER A 1 286 ? -7.197 -19.138 11.123 1.00 84.25 286 SER A CA 1
ATOM 2314 C C . SER A 1 286 ? -7.766 -20.303 11.936 1.00 84.25 286 SER A C 1
ATOM 2316 O O . SER A 1 286 ? -7.772 -20.262 13.166 1.00 84.25 286 SER A O 1
ATOM 2318 N N . SER A 1 287 ? -8.176 -21.383 11.271 1.00 76.19 287 SER A N 1
ATOM 2319 C CA . SER A 1 287 ? -8.652 -22.613 11.930 1.00 76.19 287 SER A CA 1
ATOM 2320 C C . SER A 1 287 ? -7.562 -23.329 12.743 1.00 76.19 287 SER A C 1
ATOM 2322 O O . SER A 1 287 ? -7.851 -24.148 13.613 1.00 76.19 287 SER A O 1
ATOM 2324 N N . LYS A 1 288 ? -6.287 -23.019 12.482 1.00 74.44 288 LYS A N 1
ATOM 2325 C CA . LYS A 1 288 ? -5.128 -23.650 13.125 1.00 74.44 288 LYS A CA 1
ATOM 2326 C C . LYS A 1 288 ? -4.900 -23.155 14.553 1.00 74.44 288 LYS A C 1
ATOM 2328 O O . LYS A 1 288 ? -4.584 -23.950 15.437 1.00 74.44 288 LYS A O 1
ATOM 2333 N N . ASP A 1 289 ? -4.935 -21.842 14.747 1.00 80.38 289 ASP A N 1
ATOM 2334 C CA . ASP A 1 289 ? -4.496 -21.183 15.984 1.00 80.38 289 ASP A CA 1
ATOM 2335 C C . ASP A 1 289 ? -5.283 -19.908 16.314 1.00 80.38 289 ASP A C 1
ATOM 2337 O O . ASP A 1 289 ? -4.910 -19.185 17.238 1.00 80.38 289 ASP A O 1
ATOM 2341 N N . PHE A 1 290 ? -6.380 -19.653 15.594 1.00 83.44 290 PHE A N 1
ATOM 2342 C CA . PHE A 1 290 ? -7.221 -18.464 15.726 1.00 83.44 290 PHE A CA 1
ATOM 2343 C C . PHE A 1 290 ? -6.476 -17.146 15.501 1.00 83.44 290 PHE A C 1
ATOM 2345 O O . PHE A 1 290 ? -6.956 -16.100 15.926 1.00 83.44 290 PHE A O 1
ATOM 2352 N N . SER A 1 291 ? -5.313 -17.171 14.844 1.00 87.75 291 SER A N 1
ATOM 2353 C CA . SER A 1 291 ? -4.633 -15.953 14.404 1.00 87.75 291 SER A CA 1
ATOM 2354 C C . SER A 1 291 ? -5.414 -15.253 13.278 1.00 87.75 291 SER A C 1
ATOM 2356 O O . SER A 1 291 ? -6.183 -15.903 12.560 1.00 87.75 291 SER A O 1
ATOM 2358 N N . PRO A 1 292 ? -5.272 -13.923 13.134 1.00 93.12 292 PRO A N 1
ATOM 2359 C CA . PRO A 1 292 ? -5.963 -13.171 12.093 1.00 93.12 292 PRO A CA 1
ATOM 2360 C C . PRO A 1 292 ? -5.354 -13.441 10.715 1.00 93.12 292 PRO A C 1
ATOM 2362 O O . PRO A 1 292 ? -4.153 -13.263 10.514 1.00 93.12 292 PRO A O 1
ATOM 2365 N N . LEU A 1 293 ? -6.213 -13.775 9.756 1.00 94.69 293 LEU A N 1
ATOM 2366 C CA . LEU A 1 293 ? -5.901 -13.845 8.332 1.00 94.69 293 LEU A CA 1
ATOM 2367 C C . LEU A 1 293 ? -6.296 -12.531 7.656 1.00 94.69 293 LEU A C 1
ATOM 2369 O O . LEU A 1 293 ? -7.383 -12.016 7.911 1.00 94.69 293 LEU A O 1
ATOM 2373 N N . LEU A 1 294 ? -5.456 -12.006 6.762 1.00 97.38 294 LEU A N 1
ATOM 2374 C CA . LEU A 1 294 ? -5.805 -10.851 5.932 1.00 97.38 294 LEU A CA 1
ATOM 2375 C C . LEU A 1 294 ? -6.610 -11.321 4.716 1.00 97.38 294 LEU A C 1
ATOM 2377 O O . LEU A 1 294 ? -6.103 -12.096 3.911 1.00 97.38 294 LEU A O 1
ATOM 2381 N N . LEU A 1 295 ? -7.845 -10.846 4.571 1.00 96.62 295 LEU A N 1
ATOM 2382 C CA . LEU A 1 295 ? -8.764 -11.266 3.513 1.00 96.62 295 LEU A CA 1
ATOM 2383 C C . LEU A 1 295 ? -9.113 -10.116 2.566 1.00 96.62 295 LEU A C 1
ATOM 2385 O O . LEU A 1 295 ? -9.232 -8.962 2.992 1.00 96.62 295 LEU A O 1
ATOM 2389 N N . ASN A 1 296 ? -9.347 -10.445 1.295 1.00 95.69 296 ASN A N 1
ATOM 2390 C CA . ASN A 1 296 ? -9.840 -9.503 0.291 1.00 95.69 296 ASN A CA 1
ATOM 2391 C C . ASN A 1 296 ? -11.149 -8.840 0.744 1.00 95.69 296 ASN A C 1
ATOM 2393 O O . ASN A 1 296 ? -12.002 -9.475 1.378 1.00 95.69 296 ASN A O 1
ATOM 2397 N N . SER A 1 297 ? -11.334 -7.568 0.387 1.00 95.31 297 SER A N 1
ATOM 2398 C CA . SER A 1 297 ? -12.640 -6.910 0.531 1.00 95.31 297 SER A CA 1
ATOM 2399 C C . SER A 1 297 ? -13.685 -7.533 -0.395 1.00 95.31 297 SER A C 1
ATOM 2401 O O . SER A 1 297 ? -13.350 -8.032 -1.468 1.00 95.31 297 SER A O 1
ATOM 2403 N N . VAL A 1 298 ? -14.961 -7.448 -0.005 1.00 94.12 298 VAL A N 1
ATOM 2404 C CA . VAL A 1 298 ? -16.084 -7.805 -0.890 1.00 94.12 298 VAL A CA 1
ATOM 2405 C C . VAL A 1 298 ? -16.137 -6.915 -2.138 1.00 94.12 298 VAL A C 1
ATOM 2407 O O . VAL A 1 298 ? -16.546 -7.369 -3.203 1.00 94.12 298 VAL A O 1
ATOM 2410 N N . ASP A 1 299 ? -15.673 -5.663 -2.039 1.00 94.81 299 ASP A N 1
ATOM 2411 C CA . ASP A 1 299 ? -15.521 -4.766 -3.183 1.00 94.81 299 ASP A CA 1
ATOM 2412 C C . ASP A 1 299 ? -14.143 -4.956 -3.819 1.00 94.81 299 ASP A C 1
ATOM 2414 O O . ASP A 1 299 ? -13.165 -4.283 -3.482 1.00 94.81 299 ASP A O 1
ATOM 2418 N N . SER A 1 300 ? -14.070 -5.865 -4.786 1.00 92.50 300 SER A N 1
ATOM 2419 C CA . SER A 1 300 ? -12.831 -6.167 -5.513 1.00 92.50 300 SER A CA 1
ATOM 2420 C C . SER A 1 300 ? -12.210 -4.951 -6.219 1.00 92.50 300 SER A C 1
ATOM 2422 O O . SER A 1 300 ? -11.000 -4.928 -6.450 1.00 92.50 300 SER A O 1
ATOM 2424 N N . THR A 1 301 ? -12.994 -3.910 -6.532 1.00 92.25 301 THR A N 1
ATOM 2425 C CA . THR A 1 301 ? -12.499 -2.692 -7.202 1.00 92.25 301 THR A CA 1
ATOM 2426 C C . THR A 1 301 ? -11.793 -1.727 -6.247 1.00 92.25 301 THR A C 1
ATOM 2428 O O . THR A 1 301 ? -11.059 -0.825 -6.680 1.00 92.25 301 THR A O 1
ATOM 2431 N N . LYS A 1 302 ? -12.023 -1.908 -4.943 1.00 94.06 302 LYS A N 1
ATOM 2432 C CA . LYS A 1 302 ? -11.465 -1.100 -3.858 1.00 94.06 302 LYS A CA 1
ATOM 2433 C C . LYS A 1 302 ? -10.619 -1.900 -2.880 1.00 94.06 302 LYS A C 1
ATOM 2435 O O . LYS A 1 302 ? -10.025 -1.277 -2.011 1.00 94.06 302 LYS A O 1
ATOM 2440 N N . ASP A 1 303 ? -10.526 -3.217 -3.044 1.00 95.94 303 ASP A N 1
ATOM 2441 C CA . ASP A 1 303 ? -9.687 -4.115 -2.254 1.00 95.94 303 ASP A CA 1
ATOM 2442 C C . ASP A 1 303 ? -8.269 -3.560 -2.039 1.00 95.94 303 ASP A C 1
ATOM 2444 O O . ASP A 1 303 ? -7.515 -3.305 -2.980 1.00 95.94 303 ASP A O 1
ATOM 2448 N N . GLN A 1 304 ? -7.911 -3.370 -0.772 1.00 96.81 304 GLN A N 1
ATOM 2449 C CA . GLN A 1 304 ? -6.661 -2.750 -0.335 1.00 96.81 304 GLN A CA 1
ATOM 2450 C C . GLN A 1 304 ? -5.697 -3.740 0.322 1.00 96.81 304 GLN A C 1
ATOM 2452 O O . GLN A 1 304 ? -4.649 -3.318 0.811 1.00 96.81 304 GLN A O 1
ATOM 2457 N N . THR A 1 305 ? -5.985 -5.044 0.292 1.00 97.69 305 THR A N 1
ATOM 2458 C CA . THR A 1 305 ? -5.073 -6.085 0.800 1.00 97.69 305 THR A CA 1
ATOM 2459 C C . THR A 1 305 ? -3.693 -6.039 0.150 1.00 97.69 305 THR A C 1
ATOM 2461 O O . THR A 1 305 ? -2.698 -6.245 0.839 1.00 97.69 305 THR A O 1
ATOM 2464 N N . TYR A 1 306 ? -3.606 -5.644 -1.126 1.00 97.38 306 TYR A N 1
ATOM 2465 C CA . TYR A 1 306 ? -2.332 -5.384 -1.806 1.00 97.38 306 TYR A CA 1
ATOM 2466 C C . TYR A 1 306 ? -1.451 -4.404 -1.020 1.00 97.38 306 TYR A C 1
ATOM 2468 O O . TYR A 1 306 ? -0.272 -4.665 -0.833 1.00 97.38 306 TYR A O 1
ATOM 2476 N N . PHE A 1 307 ? -2.021 -3.314 -0.496 1.00 96.69 307 PHE A N 1
ATOM 2477 C CA . PHE A 1 307 ? -1.275 -2.323 0.285 1.00 96.69 307 PHE A CA 1
ATOM 2478 C C . PHE A 1 307 ? -0.963 -2.770 1.718 1.00 96.69 307 PHE A C 1
ATOM 2480 O O . PHE A 1 307 ? -0.182 -2.121 2.413 1.00 96.69 307 PHE A O 1
ATOM 2487 N N . LEU A 1 308 ? -1.603 -3.845 2.175 1.00 97.56 308 LEU A N 1
ATOM 2488 C CA . LEU A 1 308 ? -1.493 -4.391 3.524 1.00 97.56 308 LEU A CA 1
ATOM 2489 C C . LEU A 1 308 ? -0.694 -5.701 3.560 1.00 97.56 308 LEU A C 1
ATOM 2491 O O . LEU A 1 308 ? -0.517 -6.264 4.634 1.00 97.56 308 LEU A O 1
ATOM 2495 N N . CYS A 1 309 ? -0.175 -6.177 2.424 1.00 96.88 309 CYS A N 1
ATOM 2496 C CA . CYS A 1 309 ? 0.473 -7.487 2.316 1.00 96.88 309 CYS A CA 1
ATOM 2497 C C . CYS A 1 309 ? 1.756 -7.622 3.159 1.00 96.88 309 CYS A C 1
ATOM 2499 O O . CYS A 1 309 ? 2.209 -8.732 3.418 1.00 96.88 309 CYS A O 1
ATOM 2501 N N . GLY A 1 310 ? 2.349 -6.503 3.587 1.00 95.12 310 GLY A N 1
ATOM 2502 C CA . GLY A 1 310 ? 3.487 -6.469 4.513 1.00 95.12 310 GLY A CA 1
ATOM 2503 C C . GLY A 1 310 ? 3.106 -6.346 5.994 1.00 95.12 310 GLY A C 1
ATOM 2504 O O . GLY A 1 310 ? 3.985 -6.330 6.854 1.00 95.12 310 GLY A O 1
ATOM 2505 N N . VAL A 1 311 ? 1.814 -6.231 6.323 1.00 96.12 311 VAL A N 1
ATOM 2506 C CA . VAL A 1 311 ? 1.340 -6.064 7.703 1.00 96.12 311 VAL A CA 1
ATOM 2507 C C . VAL A 1 311 ? 1.183 -7.433 8.364 1.00 96.12 311 VAL A C 1
ATOM 2509 O O . VAL A 1 311 ? 0.337 -8.235 7.980 1.00 96.12 311 VAL A O 1
ATOM 2512 N N . GLY A 1 312 ? 1.994 -7.693 9.389 1.00 93.50 312 GLY A N 1
ATOM 2513 C CA . GLY A 1 312 ? 1.987 -8.974 10.096 1.00 93.50 312 GLY A CA 1
ATOM 2514 C C . GLY A 1 312 ? 0.762 -9.194 10.992 1.00 93.50 312 GLY A C 1
ATOM 2515 O O . GLY A 1 312 ? 0.205 -8.258 11.576 1.00 93.50 312 GLY A O 1
ATOM 2516 N N . SER A 1 313 ? 0.412 -10.463 11.198 1.00 92.06 313 SER A N 1
ATOM 2517 C CA . SER A 1 313 ? -0.722 -10.953 11.991 1.00 92.06 313 SER A CA 1
ATOM 2518 C C . SER A 1 313 ? -0.727 -10.415 13.422 1.00 92.06 313 SER A C 1
ATOM 2520 O O . SER A 1 313 ? -1.780 -10.135 13.989 1.00 92.06 313 SER A O 1
ATOM 2522 N N . ARG A 1 314 ? 0.452 -10.164 14.007 1.00 91.44 314 ARG A N 1
ATOM 2523 C CA . ARG A 1 314 ? 0.571 -9.519 15.321 1.00 91.44 314 ARG A CA 1
ATOM 2524 C C . ARG A 1 314 ? -0.064 -8.129 15.348 1.00 91.44 314 ARG A C 1
ATOM 2526 O O . ARG A 1 314 ? -0.760 -7.825 16.314 1.00 91.44 314 ARG A O 1
ATOM 2533 N N . ALA A 1 315 ? 0.169 -7.297 14.333 1.00 94.06 315 ALA A N 1
ATOM 2534 C CA . ALA A 1 315 ? -0.486 -5.995 14.240 1.00 94.06 315 ALA A CA 1
ATOM 2535 C C . ALA A 1 315 ? -1.983 -6.189 13.966 1.00 94.06 315 ALA A C 1
ATOM 2537 O O . ALA A 1 315 ? -2.806 -5.667 14.717 1.00 94.06 315 ALA A O 1
ATOM 2538 N N . LEU A 1 316 ? -2.327 -7.034 12.983 1.00 96.25 316 LEU A N 1
ATOM 2539 C CA . LEU A 1 316 ? -3.714 -7.330 12.596 1.00 96.25 316 LEU A CA 1
ATOM 2540 C C . LEU A 1 316 ? -4.575 -7.869 13.747 1.00 96.25 316 LEU A C 1
ATOM 2542 O O . LEU A 1 316 ? -5.770 -7.602 13.781 1.00 96.25 316 LEU A O 1
ATOM 2546 N N . SER A 1 317 ? -3.980 -8.537 14.742 1.00 94.81 317 SER A N 1
ATOM 2547 C CA . SER A 1 317 ? -4.693 -9.107 15.900 1.00 94.81 317 SER A CA 1
ATOM 2548 C C . SER A 1 317 ? -5.422 -8.076 16.764 1.00 94.81 317 SER A C 1
ATOM 2550 O O . SER A 1 317 ? -6.208 -8.446 17.636 1.00 94.81 317 SER A O 1
ATOM 2552 N N . ARG A 1 318 ? -5.149 -6.786 16.538 1.00 95.62 318 ARG A N 1
ATOM 2553 C CA . ARG A 1 318 ? -5.768 -5.637 17.205 1.00 95.62 318 ARG A CA 1
ATOM 2554 C C . ARG A 1 318 ? -6.379 -4.643 16.213 1.00 95.62 318 ARG A C 1
ATOM 2556 O O . ARG A 1 318 ? -6.691 -3.523 16.609 1.00 95.62 318 ARG A O 1
ATOM 2563 N N . VAL A 1 319 ? -6.525 -5.021 14.944 1.00 97.25 319 VAL A N 1
ATOM 2564 C CA . VAL A 1 319 ? -7.068 -4.159 13.888 1.00 97.25 319 VAL A CA 1
ATOM 2565 C C . VAL A 1 319 ? -8.529 -4.485 13.620 1.00 97.25 319 VAL A C 1
ATOM 2567 O O . VAL A 1 319 ? -8.896 -5.651 13.598 1.00 97.25 319 VAL A O 1
ATOM 2570 N N . ILE A 1 320 ? -9.349 -3.474 13.348 1.00 97.00 320 ILE A N 1
ATOM 2571 C CA . ILE A 1 320 ? -10.694 -3.618 12.784 1.00 97.00 320 ILE A CA 1
ATOM 2572 C C . ILE A 1 320 ? -10.737 -2.897 11.429 1.00 97.00 320 ILE A C 1
ATOM 2574 O O . ILE A 1 320 ? -10.271 -1.759 11.303 1.00 97.00 320 ILE A O 1
ATOM 2578 N N . PHE A 1 321 ? -11.332 -3.535 10.421 1.00 97.44 321 PHE A N 1
ATOM 2579 C CA . PHE A 1 321 ? -11.592 -2.942 9.106 1.00 97.44 321 PHE A CA 1
ATOM 2580 C C . PHE A 1 321 ? -13.104 -2.874 8.839 1.00 97.44 321 PHE A C 1
ATOM 2582 O O . PHE A 1 321 ? -13.653 -3.769 8.197 1.00 97.44 321 PHE A O 1
ATOM 2589 N N . PRO A 1 322 ? -13.805 -1.822 9.308 1.00 96.12 322 PRO A N 1
ATOM 2590 C CA . PRO A 1 322 ? -15.266 -1.757 9.205 1.00 96.12 322 PRO A CA 1
ATOM 2591 C C . PRO A 1 322 ? -15.811 -1.776 7.770 1.00 96.12 322 PRO A C 1
ATOM 2593 O O . PRO A 1 322 ? -16.960 -2.137 7.553 1.00 96.12 322 PRO A O 1
ATOM 2596 N N . LEU A 1 323 ? -15.001 -1.384 6.781 1.00 96.62 323 LEU A N 1
ATOM 2597 C CA . LEU A 1 323 ? -15.435 -1.265 5.385 1.00 96.62 323 LEU A CA 1
ATOM 2598 C C . LEU A 1 323 ? -15.203 -2.537 4.563 1.00 96.62 323 LEU A C 1
ATOM 2600 O O . LEU A 1 323 ? -15.620 -2.598 3.412 1.00 96.62 323 LEU A O 1
ATOM 2604 N N . GLY A 1 324 ? -14.535 -3.552 5.123 1.00 94.69 324 GLY A N 1
ATOM 2605 C CA . GLY A 1 324 ? -14.147 -4.760 4.392 1.00 94.69 324 GLY A CA 1
ATOM 2606 C C . GLY A 1 324 ? -15.308 -5.505 3.739 1.00 94.69 324 GLY A C 1
ATOM 2607 O O . GLY A 1 324 ? -15.128 -6.093 2.670 1.00 94.69 324 GLY A O 1
ATOM 2608 N N . SER A 1 325 ? -16.482 -5.435 4.367 1.00 92.31 325 SER A N 1
ATOM 2609 C CA . SER A 1 325 ? -17.718 -6.110 3.961 1.00 92.31 325 SER A CA 1
ATOM 2610 C C . SER A 1 325 ? -18.712 -5.194 3.237 1.00 92.31 325 SER A C 1
ATOM 2612 O O . SER A 1 325 ? -19.868 -5.575 3.070 1.00 92.31 325 SER A O 1
ATOM 2614 N N . LEU A 1 326 ? -18.286 -4.001 2.807 1.00 94.50 326 LEU A N 1
ATOM 2615 C CA . LEU A 1 326 ? -19.136 -3.023 2.130 1.00 94.50 326 LEU A CA 1
ATOM 2616 C C . LEU A 1 326 ? -18.579 -2.632 0.761 1.00 94.50 326 LEU A C 1
ATOM 2618 O O . LEU A 1 326 ? -17.378 -2.432 0.584 1.00 94.50 326 LEU A O 1
ATOM 2622 N N . TYR A 1 327 ? -19.485 -2.422 -0.190 1.00 96.00 327 TYR A N 1
ATOM 2623 C CA . TYR A 1 327 ? -19.179 -1.738 -1.440 1.00 96.00 327 TYR A CA 1
ATOM 2624 C C . TYR A 1 327 ? -18.977 -0.244 -1.205 1.00 96.00 327 TYR A C 1
ATOM 2626 O O . TYR A 1 327 ? -19.677 0.382 -0.403 1.00 96.00 327 TYR A O 1
ATOM 2634 N N . LYS A 1 328 ? -18.080 0.385 -1.972 1.00 95.00 328 LYS A N 1
ATOM 2635 C CA . LYS A 1 328 ? -17.851 1.839 -1.882 1.00 95.00 328 LYS A CA 1
ATOM 2636 C C . LYS A 1 328 ? -19.127 2.655 -2.073 1.00 95.00 328 LYS A C 1
ATOM 2638 O O . LYS A 1 328 ? -19.283 3.716 -1.468 1.00 95.00 328 LYS A O 1
ATOM 2643 N N . THR A 1 329 ? -20.039 2.177 -2.913 1.00 95.44 329 THR A N 1
ATOM 2644 C CA . THR A 1 329 ? -21.354 2.791 -3.135 1.00 95.44 329 THR A CA 1
ATOM 2645 C C . THR A 1 329 ? -22.199 2.794 -1.860 1.00 95.44 329 THR A C 1
ATOM 2647 O O . THR A 1 329 ? -22.787 3.823 -1.532 1.00 95.44 329 THR A O 1
ATOM 2650 N N . GLN A 1 330 ? -22.191 1.702 -1.090 1.00 95.50 330 GLN A N 1
ATOM 2651 C CA . GLN A 1 330 ? -22.863 1.619 0.211 1.00 95.50 330 GLN A CA 1
ATOM 2652 C C . GLN A 1 330 ? -22.221 2.567 1.225 1.00 95.50 330 GLN A C 1
ATOM 2654 O O . GLN A 1 330 ? -22.933 3.308 1.894 1.00 95.50 330 GLN A O 1
ATOM 2659 N N . VAL A 1 331 ? -20.885 2.633 1.277 1.00 95.94 331 VAL A N 1
ATOM 2660 C CA . VAL A 1 331 ? -20.156 3.575 2.148 1.00 95.94 331 VAL A CA 1
ATOM 2661 C C . VAL A 1 331 ? -20.554 5.026 1.855 1.00 95.94 331 VAL A C 1
ATOM 2663 O O . VAL A 1 331 ? -20.844 5.797 2.769 1.00 95.94 331 VAL A O 1
ATOM 2666 N N . ARG A 1 332 ? -20.637 5.409 0.575 1.00 95.69 332 ARG A N 1
ATOM 2667 C CA . ARG A 1 332 ? -21.107 6.744 0.164 1.00 95.69 332 ARG A CA 1
ATOM 2668 C C . ARG A 1 332 ? -22.566 6.987 0.552 1.00 95.69 332 ARG A C 1
ATOM 2670 O O . ARG A 1 332 ? -22.886 8.068 1.042 1.00 95.69 332 ARG A O 1
ATOM 2677 N N . SER A 1 333 ? -23.426 5.986 0.375 1.00 95.94 333 SER A N 1
ATOM 2678 C CA . SER A 1 333 ? -24.835 6.056 0.771 1.00 95.94 333 SER A CA 1
ATOM 2679 C C . SER A 1 333 ? -24.994 6.260 2.280 1.00 95.94 333 SER A C 1
ATOM 2681 O O . SER A 1 333 ? -25.735 7.148 2.692 1.00 95.94 333 SER A O 1
ATOM 2683 N N . LEU A 1 334 ? -24.243 5.515 3.099 1.00 95.44 334 LEU A N 1
ATOM 2684 C CA . LEU A 1 334 ? -24.224 5.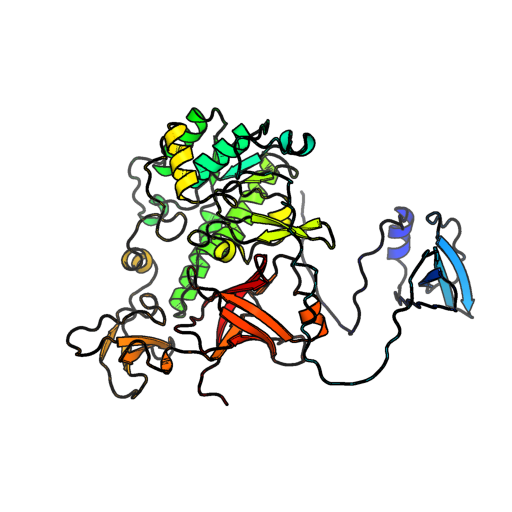648 4.560 1.00 95.44 334 LEU A CA 1
ATOM 2685 C C . LEU A 1 334 ? -23.770 7.041 5.001 1.00 95.44 334 LEU A C 1
ATOM 2687 O O . LEU A 1 334 ? -24.400 7.656 5.861 1.00 95.44 334 LEU A O 1
ATOM 2691 N N . ALA A 1 335 ? -22.707 7.568 4.388 1.00 96.94 335 ALA A N 1
ATOM 2692 C CA . ALA A 1 335 ? -22.238 8.916 4.688 1.00 96.94 335 ALA A CA 1
ATOM 2693 C C . ALA A 1 335 ? -23.308 9.975 4.387 1.00 96.94 335 ALA A C 1
ATOM 2695 O O . ALA A 1 335 ? -23.503 10.899 5.177 1.00 96.94 335 ALA A O 1
ATOM 2696 N N . LYS A 1 336 ? -24.018 9.826 3.262 1.00 97.06 336 LYS A N 1
ATOM 2697 C CA . LYS A 1 336 ? -25.082 10.743 2.846 1.00 97.06 336 LYS A CA 1
ATOM 2698 C C . LYS A 1 336 ? -26.318 10.638 3.738 1.00 97.06 336 LYS A C 1
ATOM 2700 O O . LYS A 1 336 ? -26.830 11.671 4.159 1.00 97.06 336 LYS A O 1
ATOM 2705 N N . SER A 1 337 ? -26.772 9.426 4.063 1.00 96.38 337 SER A N 1
ATOM 2706 C CA . SER A 1 337 ? -27.958 9.210 4.905 1.00 96.38 337 SER A CA 1
ATOM 2707 C C . SER A 1 337 ? -27.777 9.733 6.331 1.00 96.38 337 SER A C 1
ATOM 2709 O O . SER A 1 337 ? -28.739 10.191 6.937 1.00 96.38 337 SER A O 1
ATOM 2711 N N . HIS A 1 338 ? -26.541 9.744 6.836 1.00 95.50 338 HIS A N 1
ATOM 2712 C CA . HIS A 1 338 ? -26.199 10.284 8.155 1.00 95.50 338 HIS A CA 1
ATOM 2713 C C . HIS A 1 338 ? -25.732 11.747 8.118 1.00 95.50 338 HIS A C 1
ATOM 2715 O O . HIS A 1 338 ? -25.265 12.269 9.130 1.00 95.50 338 HIS A O 1
ATOM 2721 N N . GLY A 1 339 ? -25.821 12.417 6.962 1.00 96.56 339 GLY A N 1
ATOM 2722 C CA . GLY A 1 339 ? -25.451 13.826 6.821 1.00 96.56 339 GLY A CA 1
ATOM 2723 C C . GLY A 1 339 ? -23.985 14.126 7.157 1.00 96.56 339 GLY A C 1
ATOM 2724 O O . GLY A 1 339 ? -23.671 15.222 7.631 1.00 96.56 339 GLY A O 1
ATOM 2725 N N . LEU A 1 340 ? -23.071 13.169 6.957 1.00 97.19 340 LEU A N 1
ATOM 2726 C CA . LEU A 1 340 ? -21.648 13.378 7.225 1.00 97.19 340 LEU A CA 1
ATOM 2727 C C . LEU A 1 340 ? -21.089 14.452 6.291 1.00 97.19 340 LEU A C 1
ATOM 2729 O O . LEU A 1 340 ? -21.310 14.423 5.080 1.00 97.19 340 LEU A O 1
ATOM 2733 N N . CYS A 1 341 ? -20.286 15.371 6.831 1.00 96.19 341 CYS A N 1
ATOM 2734 C CA . CYS A 1 341 ? -19.702 16.457 6.039 1.00 96.19 341 CYS A CA 1
ATOM 2735 C C . CYS A 1 341 ? -18.752 15.971 4.925 1.00 96.19 341 CYS A C 1
ATOM 2737 O O . CYS A 1 341 ? -18.449 16.717 3.997 1.00 96.19 341 CYS A O 1
ATOM 2739 N N . THR A 1 342 ? -18.304 14.716 4.998 1.00 95.44 342 THR A N 1
ATOM 2740 C CA . THR A 1 342 ? -17.425 14.058 4.027 1.00 95.44 342 THR A CA 1
ATOM 2741 C C . THR A 1 342 ? -18.165 13.297 2.924 1.00 95.44 342 THR A C 1
ATOM 2743 O O . THR A 1 342 ? -17.501 12.762 2.035 1.00 95.44 342 THR A O 1
ATOM 2746 N N . ALA A 1 343 ? -19.505 13.256 2.932 1.00 94.88 343 ALA A N 1
ATOM 2747 C CA . ALA A 1 343 ? -20.306 12.441 2.010 1.00 94.88 343 ALA A CA 1
ATOM 2748 C C . ALA A 1 343 ? -19.947 12.661 0.528 1.00 94.88 343 ALA A C 1
ATOM 2750 O O . ALA A 1 343 ? -19.706 11.697 -0.202 1.00 94.88 343 ALA A O 1
ATOM 2751 N N . GLU A 1 344 ? -19.794 13.923 0.120 1.00 90.81 344 GLU A N 1
ATOM 2752 C CA . GLU A 1 344 ? -19.481 14.326 -1.261 1.00 90.81 344 GLU A CA 1
ATOM 2753 C C . GLU A 1 344 ? -17.970 14.530 -1.513 1.00 90.81 344 GLU A C 1
ATOM 2755 O O . GLU A 1 344 ? -17.537 14.850 -2.623 1.00 90.81 344 GLU A O 1
ATOM 2760 N N . LYS A 1 345 ? -17.115 14.335 -0.497 1.00 89.06 345 LYS A N 1
ATOM 2761 C CA . LYS A 1 345 ? -15.667 14.566 -0.626 1.00 89.06 345 LYS A CA 1
ATOM 2762 C C . LYS A 1 345 ? -15.035 13.497 -1.512 1.00 89.06 345 LYS A C 1
ATOM 2764 O O . LYS A 1 345 ? -15.090 12.313 -1.184 1.00 89.06 345 LYS A O 1
ATOM 2769 N N . LYS A 1 346 ? -14.399 13.891 -2.617 1.00 86.75 346 LYS A N 1
ATOM 2770 C CA . LYS A 1 346 ? -13.706 12.963 -3.533 1.00 86.75 346 LYS A CA 1
ATOM 2771 C C . LYS A 1 346 ? -12.621 12.158 -2.810 1.00 86.75 346 LYS A C 1
ATOM 2773 O O . LYS A 1 346 ? -11.981 12.674 -1.897 1.00 86.75 346 LYS A O 1
ATOM 2778 N N . ASP A 1 347 ? -12.403 10.921 -3.258 1.00 79.88 347 ASP A N 1
ATOM 2779 C CA . ASP A 1 347 ? -11.319 10.071 -2.753 1.00 79.88 347 ASP A CA 1
ATOM 2780 C C . ASP A 1 347 ? -9.961 10.789 -2.913 1.00 79.88 347 ASP A C 1
ATOM 2782 O O . ASP A 1 347 ? -9.733 11.533 -3.879 1.00 79.88 347 ASP A O 1
ATOM 2786 N N . SER A 1 348 ? -9.063 10.576 -1.952 1.00 71.00 348 SER A N 1
ATOM 2787 C CA . SER A 1 348 ? -7.685 11.055 -2.049 1.00 71.00 348 SER A CA 1
ATOM 2788 C C . SER A 1 348 ? -6.957 10.292 -3.157 1.00 71.00 348 SER A C 1
ATOM 2790 O O . SER A 1 348 ? -7.097 9.078 -3.288 1.00 71.00 348 SER A O 1
ATOM 2792 N N . VAL A 1 349 ? -6.202 11.023 -3.973 1.00 67.50 349 VAL A N 1
ATOM 2793 C CA . VAL A 1 349 ? -5.368 10.489 -5.056 1.00 67.50 349 VAL A CA 1
ATOM 2794 C C . VAL A 1 349 ? -3.963 11.060 -4.896 1.00 67.50 349 VAL A C 1
ATOM 2796 O O . VAL A 1 349 ? -3.835 12.213 -4.483 1.00 67.50 349 VAL A O 1
ATOM 2799 N N . GLY A 1 350 ? -2.938 10.276 -5.232 1.00 67.19 350 GLY A N 1
ATOM 2800 C CA . GLY A 1 350 ? -1.530 10.649 -5.054 1.00 67.19 350 GLY A CA 1
ATOM 2801 C C . GLY A 1 350 ? -0.848 9.880 -3.920 1.00 67.19 350 GLY A C 1
ATOM 2802 O O . GLY A 1 350 ? -1.428 8.946 -3.371 1.00 67.19 350 GLY A O 1
ATOM 2803 N N . ILE A 1 351 ? 0.386 10.275 -3.601 1.00 72.00 351 ILE A N 1
ATOM 2804 C CA . ILE A 1 351 ? 1.186 9.702 -2.508 1.00 72.00 351 ILE A CA 1
ATOM 2805 C C . ILE A 1 351 ? 0.484 9.992 -1.174 1.00 72.00 351 ILE A C 1
ATOM 2807 O O . ILE A 1 351 ? 0.025 11.118 -0.952 1.00 72.00 351 ILE A O 1
ATOM 2811 N N . CYS A 1 352 ? 0.391 8.995 -0.287 1.00 71.56 352 CYS A N 1
ATOM 2812 C CA . CYS A 1 352 ? -0.221 9.173 1.030 1.00 71.56 352 CYS A CA 1
ATOM 2813 C C . CYS A 1 352 ? 0.354 10.401 1.762 1.00 71.56 352 CYS A C 1
ATOM 2815 O O . CYS A 1 352 ? 1.561 10.591 1.797 1.00 71.56 352 CYS A O 1
ATOM 2817 N N . PHE A 1 353 ? -0.508 11.219 2.370 1.00 69.00 353 PHE A N 1
ATOM 2818 C CA . PHE A 1 353 ? -0.158 12.380 3.212 1.00 69.00 353 PHE A CA 1
ATOM 2819 C C . PHE A 1 353 ? 0.511 13.593 2.535 1.00 69.00 353 PHE A C 1
ATOM 2821 O O . PHE A 1 353 ? 0.413 14.682 3.085 1.00 69.00 353 PHE A O 1
ATOM 2828 N N . VAL A 1 354 ? 1.081 13.462 1.335 1.00 66.81 354 VAL A N 1
ATOM 2829 C CA . VAL A 1 354 ? 1.696 14.584 0.584 1.00 66.81 354 VAL A CA 1
ATOM 2830 C C . VAL A 1 354 ? 0.645 15.447 -0.147 1.00 66.81 354 VAL A C 1
ATOM 2832 O O . VAL A 1 354 ? 0.847 16.630 -0.428 1.00 66.81 354 VAL A O 1
ATOM 2835 N N . GLY A 1 355 ? -0.527 14.871 -0.433 1.00 67.62 355 GLY A N 1
ATOM 2836 C CA . GLY A 1 355 ? -1.664 15.568 -1.042 1.00 67.62 355 GLY A CA 1
ATOM 2837 C C . GLY A 1 355 ? -1.716 15.491 -2.575 1.00 67.62 355 GLY A C 1
ATOM 2838 O O . GLY A 1 355 ? -1.009 14.716 -3.220 1.00 67.62 355 GLY A O 1
ATOM 2839 N N . LYS A 1 356 ? -2.615 16.280 -3.182 1.00 67.75 356 LYS A N 1
ATOM 2840 C CA . LYS A 1 356 ? -2.876 16.266 -4.634 1.00 67.75 356 LYS A CA 1
ATOM 2841 C C . LYS A 1 356 ? -1.881 17.157 -5.373 1.00 67.75 356 LYS A C 1
ATOM 2843 O O . LYS A 1 356 ? -2.168 18.320 -5.637 1.00 67.75 356 LYS A O 1
ATOM 2848 N N . ARG A 1 357 ? -0.726 16.601 -5.730 1.00 73.38 357 ARG A N 1
ATOM 2849 C CA . ARG A 1 357 ? 0.298 17.283 -6.534 1.00 73.38 357 ARG A CA 1
ATOM 2850 C C . ARG A 1 357 ? 0.584 16.508 -7.813 1.00 73.38 357 ARG A C 1
ATOM 2852 O O . ARG A 1 357 ? 0.392 15.292 -7.872 1.00 73.38 357 ARG A O 1
ATOM 2859 N N . LYS A 1 358 ? 1.049 17.207 -8.849 1.00 76.69 358 LYS A N 1
ATOM 2860 C CA . LYS A 1 358 ? 1.624 16.542 -10.020 1.00 76.69 358 LYS A CA 1
ATOM 2861 C C . LYS A 1 358 ? 2.911 15.857 -9.572 1.00 76.69 358 LYS A C 1
ATOM 2863 O O . LYS A 1 358 ? 3.827 16.518 -9.101 1.00 76.69 358 LYS A O 1
ATOM 2868 N N . PHE A 1 359 ? 2.947 14.534 -9.713 1.00 79.19 359 PHE A N 1
ATOM 2869 C CA . PHE A 1 359 ? 4.060 13.699 -9.260 1.00 79.19 359 PHE A CA 1
ATOM 2870 C C . PHE A 1 359 ? 5.418 14.216 -9.745 1.00 79.19 359 PHE A C 1
ATOM 2872 O O . PHE A 1 359 ? 6.335 14.390 -8.952 1.00 79.19 359 PHE A O 1
ATOM 2879 N N . THR A 1 360 ? 5.514 14.503 -11.043 1.00 77.56 360 THR A N 1
ATOM 2880 C CA . THR A 1 360 ? 6.747 14.950 -11.690 1.00 77.56 360 THR A CA 1
ATOM 2881 C C . THR A 1 360 ? 7.285 16.248 -11.095 1.00 77.56 360 THR A C 1
ATOM 2883 O O . THR A 1 360 ? 8.480 16.337 -10.839 1.00 77.56 360 THR A O 1
ATOM 2886 N N . ASP A 1 361 ? 6.404 17.217 -10.853 1.00 82.00 361 ASP A N 1
ATOM 2887 C CA . ASP A 1 361 ? 6.782 18.532 -10.331 1.00 82.00 361 ASP A CA 1
ATOM 2888 C C . ASP A 1 361 ? 7.219 18.405 -8.867 1.00 82.00 361 ASP A C 1
ATOM 2890 O O . ASP A 1 361 ? 8.245 18.940 -8.470 1.00 82.00 361 ASP A O 1
ATOM 2894 N N . PHE A 1 362 ? 6.482 17.617 -8.080 1.00 84.44 362 PHE A N 1
ATOM 2895 C CA . PHE A 1 362 ? 6.796 17.381 -6.673 1.00 84.44 362 PHE A CA 1
ATOM 2896 C C . PHE A 1 362 ? 8.146 16.678 -6.481 1.00 84.44 362 PHE A C 1
ATOM 2898 O O . PHE A 1 362 ? 8.962 17.120 -5.681 1.00 84.44 362 PHE A O 1
ATOM 2905 N N . ILE A 1 363 ? 8.401 15.600 -7.226 1.00 87.31 363 ILE A N 1
ATOM 2906 C CA . ILE A 1 363 ? 9.663 14.857 -7.121 1.00 87.31 363 ILE A CA 1
ATOM 2907 C C . ILE A 1 363 ? 10.844 15.652 -7.684 1.00 87.31 363 ILE A C 1
ATOM 2909 O O . ILE A 1 363 ? 11.958 15.492 -7.193 1.00 87.31 363 ILE A O 1
ATOM 2913 N N . GLY A 1 364 ? 10.608 16.544 -8.651 1.00 85.62 364 GLY A N 1
ATOM 2914 C CA . GLY A 1 364 ? 11.632 17.448 -9.179 1.00 85.62 364 GLY A CA 1
ATOM 2915 C C . GLY A 1 364 ? 12.248 18.383 -8.132 1.00 85.62 364 GLY A C 1
ATOM 2916 O O . GLY A 1 364 ? 13.366 18.837 -8.329 1.00 85.62 364 GLY A O 1
ATOM 2917 N N . ASN A 1 365 ? 11.581 18.611 -6.995 1.00 87.00 365 ASN A N 1
ATOM 2918 C CA . ASN A 1 365 ? 12.144 19.389 -5.886 1.00 87.00 365 ASN A CA 1
ATOM 2919 C C . ASN A 1 365 ? 13.204 18.618 -5.076 1.00 87.00 365 ASN A C 1
ATOM 2921 O O . ASN A 1 365 ? 13.945 19.224 -4.309 1.00 87.00 365 ASN A O 1
ATOM 2925 N N . TYR A 1 366 ? 13.260 17.288 -5.213 1.00 89.44 366 TYR A N 1
ATOM 2926 C CA . TYR A 1 366 ? 14.153 16.414 -4.439 1.00 89.44 366 TYR A CA 1
ATOM 2927 C C . TYR A 1 366 ? 15.171 15.673 -5.307 1.00 89.44 366 TYR A C 1
ATOM 2929 O O . TYR A 1 366 ? 16.140 15.125 -4.780 1.00 89.44 366 TYR A O 1
ATOM 2937 N N . LEU A 1 367 ? 14.928 15.604 -6.618 1.00 90.25 367 LEU A N 1
ATOM 2938 C CA . LEU A 1 367 ? 15.761 14.905 -7.586 1.00 90.25 367 LEU A CA 1
ATOM 2939 C C . LEU A 1 367 ? 16.132 15.830 -8.736 1.00 90.25 367 LEU A C 1
ATOM 2941 O O . LEU A 1 367 ? 15.258 16.279 -9.480 1.00 90.25 367 LEU A O 1
ATOM 2945 N N . ASP A 1 368 ? 17.436 16.011 -8.927 1.00 89.56 368 ASP A N 1
ATOM 2946 C CA . ASP A 1 368 ? 17.970 16.731 -10.074 1.00 89.56 368 ASP A CA 1
ATOM 2947 C C . ASP A 1 368 ? 17.622 16.020 -11.387 1.00 89.56 368 ASP A C 1
ATOM 2949 O O . ASP A 1 368 ? 17.586 14.785 -11.489 1.00 89.56 368 ASP A O 1
ATOM 2953 N N . GLU A 1 369 ? 17.385 16.813 -12.430 1.00 90.25 369 GLU A N 1
ATOM 2954 C CA . GLU A 1 369 ? 17.258 16.275 -13.777 1.00 90.25 369 GLU A CA 1
ATOM 2955 C C . GLU A 1 369 ? 18.595 15.682 -14.231 1.00 90.25 369 GLU A C 1
ATOM 2957 O O . GLU A 1 369 ? 19.647 16.312 -14.140 1.00 90.25 369 GLU A O 1
ATOM 2962 N N . ASN A 1 370 ? 18.547 14.463 -14.769 1.00 91.81 370 ASN A N 1
ATOM 2963 C CA . ASN A 1 370 ? 19.714 13.778 -15.316 1.00 91.81 370 ASN A CA 1
ATOM 2964 C C . ASN A 1 370 ? 19.393 13.281 -16.733 1.00 91.81 370 ASN A C 1
ATOM 2966 O O . ASN A 1 370 ? 18.955 12.133 -16.907 1.00 91.81 370 ASN A O 1
ATOM 2970 N N . PRO A 1 371 ? 19.530 14.147 -17.757 1.00 95.25 371 PRO A N 1
ATOM 2971 C CA . PRO A 1 371 ? 19.050 13.830 -19.089 1.00 95.25 371 PRO A CA 1
ATOM 2972 C C . PRO A 1 371 ? 19.866 12.742 -19.790 1.00 95.25 371 PRO A C 1
ATOM 2974 O O . PRO A 1 371 ? 21.079 12.871 -19.963 1.00 95.25 371 PRO A O 1
ATOM 2977 N N . GLY A 1 372 ? 19.183 11.720 -20.296 1.00 96.25 372 GLY A N 1
ATOM 2978 C CA . GLY A 1 372 ? 19.776 10.546 -20.942 1.00 96.25 372 GLY A CA 1
ATOM 2979 C C . GLY A 1 372 ? 19.107 10.212 -22.273 1.00 96.25 372 GLY A C 1
ATOM 2980 O O . GLY A 1 372 ? 18.187 10.921 -22.690 1.00 96.25 372 GLY A O 1
ATOM 2981 N N . ASN A 1 373 ? 19.575 9.177 -22.972 1.00 97.69 373 ASN A N 1
ATOM 2982 C CA . ASN A 1 373 ? 19.032 8.823 -24.288 1.00 97.69 373 ASN A CA 1
ATOM 2983 C C . ASN A 1 373 ? 17.801 7.919 -24.163 1.00 97.69 373 ASN A C 1
ATOM 2985 O O . ASN A 1 373 ? 17.710 7.078 -23.270 1.00 97.69 373 ASN A O 1
ATOM 2989 N N . ILE A 1 374 ? 16.864 8.067 -25.098 1.00 97.75 374 ILE A N 1
ATOM 2990 C CA . ILE A 1 374 ? 15.758 7.128 -25.303 1.00 97.75 374 ILE A CA 1
ATOM 2991 C C . ILE A 1 374 ? 16.171 6.189 -26.435 1.00 97.75 374 ILE A C 1
ATOM 2993 O O . ILE A 1 374 ? 16.346 6.643 -27.565 1.00 97.75 374 ILE A O 1
ATOM 2997 N N . VAL A 1 375 ? 16.348 4.906 -26.136 1.00 97.56 375 VAL A N 1
ATOM 2998 C CA . VAL A 1 375 ? 17.000 3.923 -27.015 1.00 97.56 375 VAL A CA 1
ATOM 2999 C C . VAL A 1 375 ? 16.037 2.785 -27.342 1.00 97.56 375 VAL A C 1
ATOM 3001 O O . VAL A 1 375 ? 15.332 2.299 -26.457 1.00 97.56 375 VAL A O 1
ATOM 3004 N N . SER A 1 376 ? 15.997 2.346 -28.601 1.00 96.06 376 SER A N 1
ATOM 3005 C CA . SER A 1 376 ? 15.212 1.165 -28.978 1.00 96.06 376 SER A CA 1
ATOM 3006 C C . SER A 1 376 ? 15.777 -0.099 -28.324 1.00 96.06 376 SER A C 1
ATOM 3008 O O . SER A 1 376 ? 16.988 -0.316 -28.325 1.00 96.06 376 SER A O 1
ATOM 3010 N N . VAL A 1 377 ? 14.905 -0.954 -27.790 1.00 93.81 377 VAL A N 1
ATOM 3011 C CA . VAL A 1 377 ? 15.298 -2.283 -27.295 1.00 93.81 377 VAL A CA 1
ATOM 3012 C C . VAL A 1 377 ? 15.603 -3.256 -28.441 1.00 93.81 377 VAL A C 1
ATOM 3014 O O . VAL A 1 377 ? 16.392 -4.177 -28.259 1.00 93.81 377 VAL A O 1
ATOM 3017 N N . ASP A 1 378 ? 15.019 -3.026 -29.621 1.00 90.00 378 ASP A N 1
ATOM 3018 C CA . ASP A 1 378 ? 15.183 -3.891 -30.796 1.00 90.00 378 ASP A CA 1
ATOM 3019 C C . ASP A 1 378 ? 16.499 -3.601 -31.551 1.00 90.00 378 ASP A C 1
ATOM 3021 O O . ASP A 1 378 ? 17.092 -4.499 -32.144 1.00 90.00 378 ASP A O 1
ATOM 3025 N N . ASP A 1 379 ? 16.980 -2.351 -31.508 1.00 91.81 379 ASP A N 1
ATOM 3026 C CA . ASP A 1 379 ? 18.287 -1.933 -32.037 1.00 91.81 379 ASP A CA 1
ATOM 3027 C C . ASP A 1 379 ? 18.848 -0.776 -31.201 1.00 91.81 379 ASP A C 1
ATOM 3029 O O . ASP A 1 379 ? 18.408 0.371 -31.307 1.00 91.81 379 ASP A O 1
ATOM 3033 N N . THR A 1 380 ? 19.872 -1.064 -30.397 1.00 88.94 380 THR A N 1
ATOM 3034 C CA . THR A 1 380 ? 20.464 -0.096 -29.463 1.00 88.94 380 THR A CA 1
ATOM 3035 C C . THR A 1 380 ? 21.183 1.074 -30.140 1.00 88.94 380 THR A C 1
ATOM 3037 O O . THR A 1 380 ? 21.560 2.030 -29.460 1.00 88.94 380 THR A O 1
ATOM 3040 N N . LYS A 1 381 ? 21.356 1.048 -31.469 1.00 91.81 381 LYS A N 1
ATOM 3041 C CA . LYS A 1 381 ? 21.862 2.189 -32.249 1.00 91.81 381 LYS A CA 1
ATOM 3042 C C . LYS A 1 381 ? 20.770 3.208 -32.580 1.00 91.81 381 LYS A C 1
ATOM 3044 O O . LYS A 1 381 ? 21.090 4.356 -32.890 1.00 91.81 381 LYS A O 1
ATOM 3049 N N . ILE A 1 382 ? 19.495 2.819 -32.518 1.00 94.31 382 ILE A N 1
ATOM 3050 C CA . ILE A 1 382 ? 18.363 3.708 -32.788 1.00 94.31 382 ILE A CA 1
ATOM 3051 C C . ILE A 1 382 ? 18.021 4.489 -31.519 1.00 94.31 382 ILE A C 1
ATOM 3053 O O . ILE A 1 382 ? 17.688 3.914 -30.480 1.00 94.31 382 ILE A O 1
ATOM 3057 N N . THR A 1 383 ? 18.049 5.818 -31.628 1.00 94.94 383 THR A N 1
ATOM 3058 C CA . THR A 1 383 ? 17.648 6.730 -30.551 1.00 94.94 383 THR A CA 1
ATOM 3059 C C . THR A 1 383 ? 16.438 7.563 -30.964 1.00 94.94 383 THR A C 1
ATOM 3061 O O . THR A 1 383 ? 16.329 8.010 -32.103 1.00 94.94 383 THR A O 1
ATOM 3064 N N . PHE A 1 384 ? 15.524 7.782 -30.021 1.00 94.81 384 PHE A N 1
ATOM 3065 C CA . PHE A 1 384 ? 14.275 8.529 -30.213 1.00 94.81 384 PHE A CA 1
ATOM 3066 C C . PHE A 1 384 ? 14.296 9.901 -29.520 1.00 94.81 384 PHE A C 1
ATOM 3068 O O . PHE A 1 384 ? 13.250 10.490 -29.251 1.00 94.81 384 PHE A O 1
ATOM 3075 N N . GLY A 1 385 ? 15.490 10.407 -29.203 1.00 95.00 385 GLY A N 1
ATOM 3076 C CA . GLY A 1 385 ? 15.701 11.657 -28.475 1.00 95.00 385 GLY A CA 1
ATOM 3077 C C . GLY A 1 385 ? 16.207 11.434 -27.051 1.00 95.00 385 GLY A C 1
ATOM 3078 O O . GLY A 1 385 ? 16.862 10.432 -26.758 1.00 95.00 385 GLY A O 1
ATOM 3079 N N . ARG A 1 386 ? 15.924 12.396 -26.164 1.00 95.88 386 ARG A N 1
ATOM 3080 C CA . ARG A 1 386 ? 16.410 12.410 -24.777 1.00 95.88 386 ARG A CA 1
ATOM 3081 C C . ARG A 1 386 ? 15.267 12.492 -23.772 1.00 95.88 386 ARG A C 1
ATOM 3083 O O . ARG A 1 386 ? 14.255 13.139 -24.027 1.00 95.88 386 ARG A O 1
ATOM 3090 N N . HIS A 1 387 ? 15.450 11.861 -22.619 1.00 94.88 387 HIS A N 1
ATOM 3091 C CA . HIS A 1 387 ? 14.577 12.009 -21.455 1.00 94.88 387 HIS A CA 1
ATOM 3092 C C . HIS A 1 387 ? 15.168 13.013 -20.459 1.00 94.88 387 HIS A C 1
ATOM 3094 O O . HIS A 1 387 ? 16.373 13.231 -20.475 1.00 94.88 387 HIS A O 1
ATOM 3100 N N . SER A 1 388 ? 14.366 13.566 -19.541 1.00 92.12 388 SER A N 1
ATOM 3101 C CA . SER A 1 388 ? 14.856 14.464 -18.471 1.00 92.12 388 SER A CA 1
ATOM 3102 C C . SER A 1 388 ? 15.250 13.750 -17.168 1.00 92.12 388 SER A C 1
ATOM 3104 O O . SER A 1 388 ? 15.822 14.353 -16.268 1.00 92.12 388 SER A O 1
ATOM 3106 N N . GLY A 1 389 ? 14.994 12.444 -17.060 1.00 93.12 389 GLY A N 1
ATOM 3107 C CA . GLY A 1 389 ? 15.493 11.615 -15.958 1.00 93.12 389 GLY A CA 1
ATOM 3108 C C . GLY A 1 389 ? 14.743 10.291 -15.841 1.00 93.12 389 GLY A C 1
ATOM 3109 O O . GLY A 1 389 ? 13.528 10.248 -16.036 1.00 93.12 389 GLY A O 1
ATOM 3110 N N . LEU A 1 390 ? 15.449 9.209 -15.501 1.00 93.81 390 LEU A N 1
ATOM 3111 C CA . LEU A 1 390 ? 14.871 7.858 -15.419 1.00 93.81 390 LEU A CA 1
ATOM 3112 C C . LEU A 1 390 ? 13.754 7.733 -14.368 1.00 93.81 390 LEU A C 1
ATOM 3114 O O . LEU A 1 390 ? 12.839 6.922 -14.533 1.00 93.81 390 LEU A O 1
ATOM 3118 N N . PHE A 1 391 ? 13.791 8.545 -13.307 1.00 91.88 391 PHE A N 1
ATOM 3119 C CA . PHE A 1 391 ? 12.787 8.556 -12.234 1.00 91.88 391 PHE A CA 1
ATOM 3120 C C . PHE A 1 391 ? 11.381 8.968 -12.705 1.00 91.88 391 PHE A C 1
ATOM 3122 O O . PHE A 1 391 ? 10.398 8.706 -12.017 1.00 91.88 391 PHE A O 1
ATOM 3129 N N . ARG A 1 392 ? 11.261 9.592 -13.885 1.00 91.50 392 ARG A N 1
ATOM 3130 C CA . ARG A 1 392 ? 9.983 10.072 -14.448 1.00 91.50 392 ARG A CA 1
ATOM 3131 C C . ARG A 1 392 ? 9.206 9.012 -15.220 1.00 91.50 392 ARG A C 1
ATOM 3133 O O . ARG A 1 392 ? 8.078 9.268 -15.645 1.00 91.50 392 ARG A O 1
ATOM 3140 N N . TYR A 1 393 ? 9.826 7.859 -15.431 1.00 92.94 393 TYR A N 1
ATOM 3141 C CA . TYR A 1 393 ? 9.293 6.784 -16.247 1.00 92.94 393 TYR A CA 1
ATOM 3142 C C . TYR A 1 393 ? 9.039 5.551 -15.386 1.00 92.94 393 TYR A C 1
ATOM 3144 O O . TYR A 1 393 ? 9.690 5.349 -14.368 1.00 92.94 393 TYR A O 1
ATOM 3152 N N . THR A 1 394 ? 8.139 4.682 -15.810 1.00 93.88 394 THR A N 1
ATOM 3153 C CA . THR A 1 394 ? 7.930 3.353 -15.227 1.00 93.88 394 THR A CA 1
ATOM 3154 C C . THR A 1 394 ? 7.832 2.350 -16.367 1.00 93.88 394 THR A C 1
ATOM 3156 O O . THR A 1 394 ? 7.356 2.696 -17.447 1.00 93.88 394 THR A O 1
ATOM 3159 N N . ILE A 1 395 ? 8.294 1.118 -16.158 1.00 95.12 395 ILE A N 1
ATOM 3160 C CA . ILE A 1 395 ? 8.169 0.057 -17.165 1.00 95.12 395 ILE A CA 1
ATOM 3161 C C . ILE A 1 395 ? 6.683 -0.114 -17.534 1.00 95.12 395 ILE A C 1
ATOM 3163 O O . ILE A 1 395 ? 5.799 -0.035 -16.682 1.00 95.12 395 ILE A O 1
ATOM 3167 N N . GLY A 1 396 ? 6.395 -0.268 -18.826 1.00 93.88 396 GLY A N 1
ATOM 3168 C CA . GLY A 1 396 ? 5.045 -0.317 -19.390 1.00 93.88 396 GLY A CA 1
ATOM 3169 C C . GLY A 1 396 ? 4.375 1.041 -19.607 1.00 93.88 396 GLY A C 1
ATOM 3170 O O . GLY A 1 396 ? 3.308 1.097 -20.215 1.00 93.88 396 GLY A O 1
ATOM 3171 N N . GLN A 1 397 ? 4.966 2.147 -19.148 1.00 94.44 397 GLN A N 1
ATOM 3172 C CA . GLN A 1 397 ? 4.454 3.486 -19.432 1.00 94.44 397 GLN A CA 1
ATOM 3173 C C . GLN A 1 397 ? 4.769 3.885 -20.878 1.00 94.44 397 GLN A C 1
ATOM 3175 O O . GLN A 1 397 ? 5.849 3.603 -21.391 1.00 94.44 397 GLN A O 1
ATOM 3180 N N . GLY A 1 398 ? 3.858 4.610 -21.529 1.00 94.19 398 GLY A N 1
ATOM 3181 C CA . GLY A 1 398 ? 4.169 5.258 -22.803 1.00 94.19 398 GLY A CA 1
ATOM 3182 C C . GLY A 1 398 ? 5.274 6.310 -22.636 1.00 94.19 398 GLY A C 1
ATOM 3183 O O . GLY A 1 398 ? 5.158 7.191 -21.783 1.00 94.19 398 GLY A O 1
ATOM 3184 N N . ALA A 1 399 ? 6.313 6.259 -23.472 1.00 92.50 399 ALA A N 1
ATOM 3185 C CA . ALA A 1 399 ? 7.466 7.165 -23.404 1.00 92.50 399 ALA A CA 1
ATOM 3186 C C . ALA A 1 399 ? 7.158 8.604 -23.873 1.00 92.50 399 ALA A C 1
ATOM 3188 O O . ALA A 1 399 ? 7.966 9.505 -23.668 1.00 92.50 399 ALA A O 1
ATOM 3189 N N . LYS A 1 400 ? 5.973 8.827 -24.469 1.00 89.62 400 LYS A N 1
ATOM 3190 C CA . LYS A 1 400 ? 5.456 10.133 -24.934 1.00 89.62 400 LYS A CA 1
ATOM 3191 C C . LYS A 1 400 ? 6.395 10.884 -25.895 1.00 89.62 400 LYS A C 1
ATOM 3193 O O . LYS A 1 400 ? 6.448 12.110 -25.872 1.00 89.62 400 LYS A O 1
ATOM 3198 N N . VAL A 1 401 ? 7.097 10.156 -26.762 1.00 90.69 401 VAL A N 1
ATOM 3199 C CA . VAL A 1 401 ? 7.879 10.749 -27.856 1.00 90.69 401 VAL A CA 1
ATOM 3200 C C . VAL A 1 401 ? 6.936 11.160 -28.993 1.00 90.69 401 VAL A C 1
ATOM 3202 O O . VAL A 1 401 ? 6.151 10.346 -29.481 1.00 90.69 401 VAL A O 1
ATOM 3205 N N . SER A 1 402 ? 6.991 12.431 -29.390 1.00 88.69 402 SER A N 1
ATOM 3206 C CA . SER A 1 402 ? 6.155 13.010 -30.450 1.00 88.69 402 SER A CA 1
ATOM 3207 C C . SER A 1 402 ? 6.656 12.647 -31.854 1.00 88.69 402 SER A C 1
ATOM 3209 O O . SER A 1 402 ? 7.836 12.377 -32.048 1.00 88.69 402 SER A O 1
ATOM 3211 N N . GLY A 1 403 ? 5.770 12.691 -32.856 1.00 87.44 403 GLY A N 1
ATOM 3212 C CA . GLY A 1 403 ? 6.144 12.549 -34.274 1.00 87.44 403 GLY A CA 1
ATOM 3213 C C . GLY A 1 403 ? 6.310 11.111 -34.783 1.00 87.44 403 GLY A C 1
ATOM 3214 O O . GLY A 1 403 ? 6.662 10.917 -35.943 1.00 87.44 403 GLY A O 1
ATOM 3215 N N . LEU A 1 404 ? 6.028 10.103 -33.953 1.00 88.94 404 LEU A N 1
ATOM 3216 C CA . LEU A 1 404 ? 6.122 8.690 -34.328 1.00 88.94 404 LEU A CA 1
ATOM 3217 C C . LEU A 1 404 ? 4.769 8.119 -34.767 1.00 88.94 404 LEU A C 1
ATOM 3219 O O . LEU A 1 404 ? 3.723 8.463 -34.216 1.00 88.94 404 LEU A O 1
ATOM 3223 N N . LYS A 1 405 ? 4.796 7.203 -35.746 1.00 87.12 405 LYS A N 1
ATOM 3224 C CA . LYS A 1 405 ? 3.594 6.505 -36.242 1.00 87.12 405 LYS A CA 1
ATOM 3225 C C . LYS A 1 405 ? 3.014 5.539 -35.207 1.00 87.12 405 LYS A C 1
ATOM 3227 O O . LYS A 1 405 ? 1.798 5.395 -35.116 1.00 87.12 405 LYS A O 1
ATOM 3232 N N . LYS A 1 406 ? 3.880 4.871 -34.439 1.00 90.25 406 LYS A N 1
ATOM 3233 C CA . LYS A 1 406 ? 3.508 3.967 -33.346 1.00 90.25 406 LYS A CA 1
ATOM 3234 C C . LYS A 1 406 ? 3.942 4.553 -32.009 1.00 90.25 406 LYS A C 1
ATOM 3236 O O . LYS A 1 406 ? 4.944 5.256 -31.914 1.00 90.25 406 LYS A O 1
ATOM 3241 N N . LYS A 1 407 ? 3.171 4.251 -30.964 1.00 94.56 407 LYS A N 1
ATOM 3242 C CA . LYS A 1 407 ? 3.509 4.643 -29.594 1.00 94.56 407 LYS A CA 1
ATOM 3243 C C . LYS A 1 407 ? 4.669 3.791 -29.082 1.00 94.56 407 LYS A C 1
ATOM 3245 O O . LYS A 1 407 ? 4.668 2.575 -29.270 1.00 94.56 407 LYS A O 1
ATOM 3250 N N . LEU A 1 408 ? 5.601 4.447 -28.398 1.00 96.25 408 LEU A N 1
ATOM 3251 C CA . LEU A 1 408 ? 6.700 3.804 -27.690 1.00 96.25 408 LEU A CA 1
ATOM 3252 C C . LEU A 1 408 ? 6.330 3.535 -26.231 1.00 96.25 408 LEU A C 1
ATOM 3254 O O . LEU A 1 408 ? 5.749 4.405 -25.574 1.00 96.25 408 LEU A O 1
ATOM 3258 N N . PHE A 1 409 ? 6.724 2.373 -25.723 1.00 97.19 409 PHE A N 1
ATOM 3259 C CA . PHE A 1 409 ? 6.536 1.946 -24.337 1.00 97.19 409 PHE A CA 1
ATOM 3260 C C . PHE A 1 409 ? 7.878 1.657 -23.687 1.00 97.19 409 PHE A C 1
ATOM 3262 O O . PHE A 1 409 ? 8.765 1.104 -24.324 1.00 97.19 409 PHE A O 1
ATOM 3269 N N . VAL A 1 410 ? 8.027 2.040 -22.423 1.00 97.00 410 VAL A N 1
ATOM 3270 C CA . VAL A 1 410 ? 9.251 1.817 -21.649 1.00 97.00 410 VAL A CA 1
ATOM 3271 C C . VAL A 1 410 ? 9.374 0.337 -21.304 1.00 97.00 410 VAL A C 1
ATOM 3273 O O . VAL A 1 410 ? 8.498 -0.211 -20.639 1.00 97.00 410 VAL A O 1
ATOM 3276 N N . THR A 1 411 ? 10.467 -0.296 -21.713 1.00 95.38 411 THR A N 1
ATOM 3277 C CA . THR A 1 411 ? 10.766 -1.710 -21.427 1.00 95.38 411 THR A CA 1
ATOM 3278 C C . THR A 1 411 ? 11.792 -1.860 -20.316 1.00 95.38 411 THR A C 1
ATOM 3280 O O . THR A 1 411 ? 11.743 -2.814 -19.548 1.00 95.38 411 THR A O 1
ATOM 3283 N N . GLY A 1 412 ? 12.690 -0.886 -20.171 1.00 94.56 412 GLY A N 1
ATOM 3284 C CA . GLY A 1 412 ? 13.765 -0.960 -19.196 1.00 94.56 412 GLY A CA 1
ATOM 3285 C C . GLY A 1 412 ? 14.421 0.385 -18.936 1.00 94.56 412 GLY A C 1
ATOM 3286 O O . GLY A 1 412 ? 14.202 1.375 -19.635 1.00 94.56 412 GLY A O 1
ATOM 3287 N N . LYS A 1 413 ? 15.240 0.410 -17.892 1.00 94.88 413 LYS A N 1
ATOM 3288 C CA . LYS A 1 413 ? 16.045 1.560 -17.495 1.00 94.88 413 LYS A CA 1
ATOM 3289 C C . LYS A 1 413 ? 17.419 1.055 -17.111 1.00 94.88 413 LYS A C 1
ATOM 3291 O O . LYS A 1 413 ? 17.512 0.089 -16.357 1.00 94.88 413 LYS A O 1
ATOM 3296 N N . ASP A 1 414 ? 18.455 1.738 -17.569 1.00 94.00 414 ASP A N 1
ATOM 3297 C CA . ASP A 1 414 ? 19.815 1.462 -17.131 1.00 94.00 414 ASP A CA 1
ATOM 3298 C C . ASP A 1 414 ? 20.422 2.707 -16.478 1.00 94.00 414 ASP A C 1
ATOM 3300 O O . ASP A 1 414 ? 20.877 3.614 -17.179 1.00 94.00 414 ASP A O 1
ATOM 3304 N N . PRO A 1 415 ? 20.457 2.758 -15.134 1.00 92.06 415 PRO A N 1
ATOM 3305 C CA . PRO A 1 415 ? 21.100 3.842 -14.402 1.00 92.06 415 PRO A CA 1
ATOM 3306 C C . PRO A 1 415 ? 22.600 3.982 -14.689 1.00 92.06 415 PRO A C 1
ATOM 3308 O O . PRO A 1 415 ? 23.136 5.069 -14.502 1.00 92.06 415 PRO A O 1
ATOM 3311 N N . LYS A 1 416 ? 23.293 2.920 -15.135 1.00 93.38 416 LYS A N 1
ATOM 3312 C CA . LYS A 1 416 ? 24.741 2.971 -15.402 1.00 93.38 416 LYS A CA 1
ATOM 3313 C C . LYS A 1 416 ? 25.050 3.727 -16.687 1.00 93.38 416 LYS A C 1
ATOM 3315 O O . LYS A 1 416 ? 25.977 4.528 -16.711 1.00 93.38 416 LYS A O 1
ATOM 3320 N N . THR A 1 417 ? 24.287 3.465 -17.747 1.00 94.69 417 THR A N 1
ATOM 3321 C CA . THR A 1 417 ? 24.439 4.163 -19.035 1.00 94.69 417 THR A CA 1
ATOM 3322 C C . THR A 1 417 ? 23.521 5.377 -19.174 1.00 94.69 417 THR A C 1
ATOM 3324 O O . THR A 1 417 ? 23.637 6.119 -20.145 1.00 94.69 417 THR A O 1
ATOM 3327 N N . ASN A 1 418 ? 22.630 5.599 -18.201 1.00 95.38 418 ASN A N 1
ATOM 3328 C CA . ASN A 1 418 ? 21.565 6.600 -18.228 1.00 95.38 418 ASN A CA 1
ATOM 3329 C C . ASN A 1 418 ? 20.701 6.505 -19.499 1.00 95.38 418 ASN A C 1
ATOM 3331 O O . ASN A 1 418 ? 20.369 7.513 -20.120 1.00 95.38 418 ASN A O 1
ATOM 3335 N N . ASN A 1 419 ? 20.374 5.280 -19.912 1.00 96.88 419 ASN A N 1
ATOM 3336 C CA . ASN A 1 419 ? 19.524 5.023 -21.071 1.00 96.88 419 ASN A CA 1
ATOM 3337 C C . ASN A 1 419 ? 18.134 4.550 -20.631 1.00 96.88 419 ASN A C 1
ATOM 3339 O O . ASN A 1 419 ? 17.988 3.702 -19.742 1.00 96.88 419 ASN A O 1
ATOM 3343 N N . LEU A 1 420 ? 17.108 5.078 -21.296 1.00 97.38 420 LEU A N 1
ATOM 3344 C CA . LEU A 1 420 ? 15.728 4.614 -21.212 1.00 97.38 420 LEU A CA 1
ATOM 3345 C C . LEU A 1 420 ? 15.435 3.715 -22.414 1.00 97.38 420 LEU A C 1
ATOM 3347 O O . LEU A 1 420 ? 15.396 4.198 -23.545 1.00 97.38 420 LEU A O 1
ATOM 3351 N N . PHE A 1 421 ? 15.200 2.429 -22.171 1.00 97.06 421 PHE A N 1
ATOM 3352 C CA . PHE A 1 421 ? 14.877 1.479 -23.231 1.00 97.06 421 PHE A CA 1
ATOM 3353 C C . PHE A 1 421 ? 13.385 1.490 -23.536 1.00 97.06 421 PHE A C 1
ATOM 3355 O O . PHE A 1 421 ? 12.549 1.499 -22.624 1.00 97.06 421 PHE A O 1
ATOM 3362 N N . VAL A 1 422 ? 13.057 1.492 -24.825 1.00 97.56 422 VAL A N 1
ATOM 3363 C CA . VAL A 1 422 ? 11.683 1.541 -25.319 1.00 97.56 422 VAL A CA 1
ATOM 3364 C C . VAL A 1 422 ? 11.452 0.573 -26.474 1.00 97.56 422 VAL A C 1
ATOM 3366 O O . VAL A 1 422 ? 12.374 0.243 -27.214 1.00 97.56 422 VAL A O 1
ATOM 3369 N N . CYS A 1 423 ? 10.204 0.158 -26.657 1.00 95.69 423 CYS A N 1
ATOM 3370 C CA . CYS A 1 423 ? 9.759 -0.643 -27.794 1.00 95.69 423 CYS A CA 1
ATOM 3371 C C . CYS A 1 423 ? 8.531 -0.025 -28.467 1.00 95.69 423 CYS A C 1
ATOM 3373 O O . CYS A 1 423 ? 7.768 0.714 -27.837 1.00 95.69 423 CYS A O 1
ATOM 3375 N N . GLU A 1 424 ? 8.302 -0.355 -29.737 1.00 94.56 424 GLU A N 1
ATOM 3376 C CA . GLU A 1 424 ? 7.063 0.006 -30.426 1.00 94.56 424 GLU A CA 1
ATOM 3377 C C . GLU A 1 424 ? 5.924 -0.955 -30.076 1.00 94.56 424 GLU A C 1
ATOM 3379 O O . GLU A 1 424 ? 6.060 -2.171 -30.195 1.00 94.56 424 GLU A O 1
ATOM 3384 N N . GLY A 1 425 ? 4.758 -0.398 -29.745 1.00 91.81 425 GLY A N 1
ATOM 3385 C CA . GLY A 1 425 ? 3.543 -1.180 -29.520 1.00 91.81 425 GLY A CA 1
ATOM 3386 C C . GLY A 1 425 ? 3.452 -1.820 -28.134 1.00 91.81 425 GLY A C 1
ATOM 3387 O O . GLY A 1 425 ? 4.436 -2.024 -27.428 1.00 91.81 425 GLY A O 1
ATOM 3388 N N . GLU A 1 426 ? 2.217 -2.105 -27.735 1.00 91.69 426 GLU A N 1
ATOM 3389 C CA . GLU A 1 426 ? 1.878 -2.600 -26.399 1.00 91.69 426 GLU A CA 1
ATOM 3390 C C . GLU A 1 426 ? 2.065 -4.105 -26.211 1.00 91.69 426 GLU A C 1
ATOM 3392 O O . GLU A 1 426 ? 2.100 -4.561 -25.066 1.00 91.69 426 GLU A O 1
ATOM 3397 N N . ASP A 1 427 ? 2.190 -4.835 -27.315 1.00 92.00 427 ASP A N 1
ATOM 3398 C CA . ASP A 1 427 ? 2.283 -6.296 -27.367 1.00 92.00 427 ASP A CA 1
ATOM 3399 C C . ASP A 1 427 ? 3.714 -6.768 -27.667 1.00 92.00 427 ASP A C 1
ATOM 3401 O O . ASP A 1 427 ? 3.947 -7.943 -27.937 1.00 92.00 427 ASP A O 1
ATOM 3405 N N . ASN A 1 428 ? 4.690 -5.852 -27.646 1.00 93.19 428 ASN A N 1
ATOM 3406 C CA . ASN A 1 428 ? 6.084 -6.203 -27.882 1.00 93.19 428 ASN A CA 1
ATOM 3407 C C . ASN A 1 428 ? 6.576 -7.175 -26.785 1.00 93.19 428 ASN A C 1
ATOM 3409 O O . ASN A 1 428 ? 6.419 -6.862 -25.599 1.00 93.19 428 ASN A O 1
ATOM 3413 N N . PRO A 1 429 ? 7.211 -8.309 -27.143 1.00 93.38 429 PRO A N 1
ATOM 3414 C CA . PRO A 1 429 ? 7.689 -9.308 -26.184 1.00 93.38 429 PRO A CA 1
ATOM 3415 C C . PRO A 1 429 ? 8.615 -8.767 -25.087 1.00 93.38 429 PRO A C 1
ATOM 3417 O O . PRO A 1 429 ? 8.618 -9.308 -23.985 1.00 93.38 429 PRO A O 1
ATOM 3420 N N . ALA A 1 430 ? 9.357 -7.683 -25.344 1.00 92.88 430 ALA A N 1
ATOM 3421 C CA . ALA A 1 430 ? 10.236 -7.042 -24.364 1.00 92.88 430 ALA A CA 1
ATOM 3422 C C . ALA A 1 430 ? 9.484 -6.398 -23.182 1.00 92.88 430 ALA A C 1
ATOM 3424 O O . ALA A 1 430 ? 10.102 -6.041 -22.181 1.00 92.88 430 ALA A O 1
ATOM 3425 N N . LEU A 1 431 ? 8.159 -6.232 -23.278 1.00 94.69 431 LEU A N 1
ATOM 3426 C CA . LEU A 1 431 ? 7.320 -5.785 -22.164 1.00 94.69 431 LEU A CA 1
ATOM 3427 C C . LEU A 1 431 ? 6.881 -6.930 -21.247 1.00 94.69 431 LEU A C 1
ATOM 3429 O O . LEU A 1 431 ? 6.291 -6.644 -20.207 1.00 94.69 431 LEU A O 1
ATOM 3433 N N . PHE A 1 432 ? 7.111 -8.191 -21.613 1.00 95.81 432 PHE A N 1
ATOM 3434 C CA . PHE A 1 432 ? 6.593 -9.351 -20.892 1.00 95.81 432 PHE A CA 1
ATOM 3435 C C . PHE A 1 432 ? 7.708 -10.106 -20.171 1.00 95.81 432 PHE A C 1
ATOM 3437 O O . PHE A 1 432 ? 8.809 -10.278 -20.689 1.00 95.81 432 PHE A O 1
ATOM 3444 N N . SER A 1 433 ? 7.405 -10.604 -18.976 1.00 96.12 433 SER A N 1
ATOM 3445 C CA . SER A 1 433 ? 8.328 -11.404 -18.169 1.00 96.12 433 SER A CA 1
ATOM 3446 C C . SER A 1 433 ? 7.691 -12.744 -17.820 1.00 96.12 433 SER A C 1
ATOM 3448 O O . SER A 1 433 ? 6.513 -12.798 -17.475 1.00 96.12 433 SER A O 1
ATOM 3450 N N . LYS A 1 434 ? 8.471 -13.832 -17.858 1.00 96.88 434 LYS A N 1
ATOM 3451 C CA . LYS A 1 434 ? 8.015 -15.173 -17.430 1.00 96.88 434 LYS A CA 1
ATOM 3452 C C . LYS A 1 434 ? 7.864 -15.284 -15.918 1.00 96.88 434 LYS A C 1
ATOM 3454 O O . LYS A 1 434 ? 7.201 -16.182 -15.411 1.00 96.88 434 LYS A O 1
ATOM 3459 N N . GLY A 1 435 ? 8.506 -14.390 -15.184 1.00 97.25 435 GLY A N 1
ATOM 3460 C CA . GLY A 1 435 ? 8.530 -14.444 -13.739 1.00 97.25 435 GLY A CA 1
ATOM 3461 C C . GLY A 1 435 ? 9.225 -13.246 -13.129 1.00 97.25 435 GLY A C 1
ATOM 3462 O O . GLY A 1 435 ? 9.580 -12.279 -13.807 1.00 97.25 435 GLY A O 1
ATOM 3463 N N . LEU A 1 436 ? 9.438 -13.332 -11.827 1.00 97.25 436 LEU A N 1
ATOM 3464 C CA . LEU A 1 436 ? 10.165 -12.347 -11.054 1.00 97.25 436 LEU A CA 1
ATOM 3465 C C . LEU A 1 436 ? 10.948 -12.980 -9.919 1.00 97.25 436 LEU A C 1
ATOM 3467 O O . LEU A 1 436 ? 10.693 -14.104 -9.486 1.00 97.25 436 LEU A O 1
ATOM 3471 N N . TYR A 1 437 ? 11.873 -12.191 -9.399 1.00 96.06 437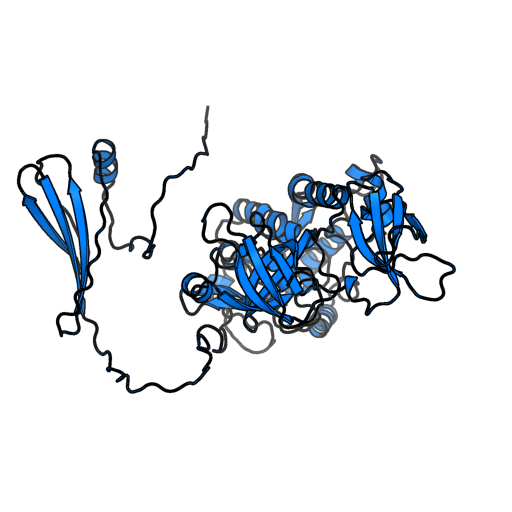 TYR A N 1
ATOM 3472 C CA . TYR A 1 437 ? 12.604 -12.493 -8.188 1.00 96.06 437 TYR A CA 1
ATOM 3473 C C . TYR A 1 437 ? 12.157 -11.564 -7.071 1.00 96.06 437 TYR A C 1
ATOM 3475 O O . TYR A 1 437 ? 12.096 -10.347 -7.258 1.00 96.06 437 TYR A O 1
ATOM 3483 N N . VAL A 1 438 ? 11.918 -12.112 -5.887 1.00 95.38 438 VAL A N 1
ATOM 3484 C CA . VAL A 1 438 ? 11.609 -11.314 -4.698 1.00 95.38 438 VAL A CA 1
ATOM 3485 C C . VAL A 1 438 ? 12.904 -10.937 -3.989 1.00 95.38 438 VAL A C 1
ATOM 3487 O O . VAL A 1 438 ? 13.813 -11.755 -3.832 1.00 95.38 438 VAL A O 1
ATOM 3490 N N . ASN A 1 439 ? 13.002 -9.683 -3.561 1.00 91.75 439 ASN A N 1
ATOM 3491 C CA . ASN A 1 439 ? 14.113 -9.206 -2.759 1.00 91.75 439 ASN A CA 1
ATOM 3492 C C . ASN A 1 439 ? 14.069 -9.881 -1.372 1.00 91.75 439 ASN A C 1
ATOM 3494 O O . ASN A 1 439 ? 13.099 -9.685 -0.636 1.00 91.75 439 ASN A O 1
ATOM 3498 N N . PRO A 1 440 ? 15.111 -10.633 -0.972 1.00 88.00 440 PRO A N 1
ATOM 3499 C CA . PRO A 1 440 ? 15.091 -11.410 0.266 1.00 88.00 440 PRO A CA 1
ATOM 3500 C C . PRO A 1 440 ? 15.018 -10.542 1.530 1.00 88.00 440 PRO A C 1
ATOM 3502 O O . PRO A 1 440 ? 14.566 -11.020 2.566 1.00 88.00 440 PRO A O 1
ATOM 3505 N N . LYS A 1 441 ? 15.435 -9.268 1.462 1.00 87.38 441 LYS A N 1
ATOM 3506 C CA . LYS A 1 441 ? 15.355 -8.327 2.594 1.00 87.38 441 LYS A CA 1
ATOM 3507 C C . LYS A 1 441 ? 13.945 -7.778 2.818 1.00 87.38 441 LYS A C 1
ATOM 3509 O O . LYS A 1 441 ? 13.640 -7.324 3.914 1.00 87.38 441 LYS A O 1
ATOM 3514 N N . PHE A 1 442 ? 13.105 -7.816 1.789 1.00 89.31 442 PHE A N 1
ATOM 3515 C CA . PHE A 1 442 ? 11.776 -7.209 1.774 1.00 89.31 442 PHE A CA 1
ATOM 3516 C C . PHE A 1 442 ? 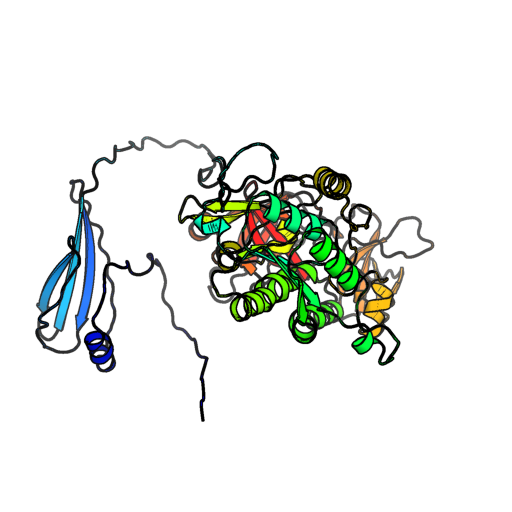10.739 -8.254 1.362 1.00 89.31 442 PHE A C 1
ATOM 3518 O O . PHE A 1 442 ? 9.966 -8.043 0.431 1.00 89.31 442 PHE A O 1
ATOM 3525 N N . MET A 1 443 ? 10.776 -9.406 2.030 1.00 91.88 443 MET A N 1
ATOM 3526 C CA . MET A 1 443 ? 9.807 -10.486 1.884 1.00 91.88 443 MET A CA 1
ATOM 3527 C C . MET A 1 443 ? 9.023 -10.619 3.186 1.00 91.88 443 MET A C 1
ATOM 3529 O O . MET A 1 443 ? 9.604 -10.750 4.264 1.00 91.88 443 MET A O 1
ATOM 3533 N N . TYR A 1 444 ? 7.703 -10.608 3.072 1.00 92.75 444 TYR A N 1
ATOM 3534 C CA . TYR A 1 444 ? 6.780 -10.565 4.191 1.00 92.75 444 TYR A CA 1
ATOM 3535 C C . TYR A 1 444 ? 5.734 -11.657 4.046 1.00 92.75 444 TYR A C 1
ATOM 3537 O O . TYR A 1 444 ? 5.134 -11.830 2.988 1.00 92.75 444 TYR A O 1
ATOM 3545 N N . TRP A 1 445 ? 5.486 -12.352 5.145 1.00 94.38 445 TRP A N 1
ATOM 3546 C CA . TRP A 1 445 ? 4.352 -13.250 5.294 1.00 94.38 445 TRP A CA 1
ATOM 3547 C C . TRP A 1 445 ? 3.469 -12.682 6.389 1.00 94.38 445 TRP A C 1
ATOM 3549 O O . TRP A 1 445 ? 3.981 -12.305 7.446 1.00 94.38 445 TRP A O 1
ATOM 3559 N N . VAL A 1 446 ? 2.159 -12.618 6.154 1.00 93.69 446 VAL A N 1
ATOM 3560 C CA . VAL A 1 446 ? 1.207 -12.103 7.149 1.00 93.69 446 VAL A CA 1
ATOM 3561 C C . VAL A 1 446 ? 1.326 -12.920 8.437 1.00 93.69 446 VAL A C 1
ATOM 3563 O O . VAL A 1 446 ? 1.453 -12.351 9.516 1.00 93.69 446 VAL A O 1
ATOM 3566 N N . ASP A 1 447 ? 1.451 -14.241 8.330 1.00 89.25 447 ASP A N 1
ATOM 3567 C CA . ASP A 1 447 ? 1.636 -15.136 9.480 1.00 89.25 447 ASP A CA 1
ATOM 3568 C C . ASP A 1 447 ? 3.063 -15.116 10.069 1.00 89.25 447 ASP A C 1
ATOM 3570 O O . ASP A 1 447 ? 3.344 -15.794 11.057 1.00 89.25 447 ASP A O 1
ATOM 3574 N N . GLY A 1 448 ? 3.977 -14.334 9.486 1.00 88.62 448 GLY A N 1
ATOM 3575 C CA . GLY A 1 448 ? 5.385 -14.224 9.879 1.00 88.62 448 GLY A CA 1
ATOM 3576 C C . GLY A 1 448 ? 6.295 -15.328 9.329 1.00 88.62 448 GLY A C 1
ATOM 3577 O O . GLY A 1 448 ? 7.512 -15.178 9.357 1.00 88.62 448 GLY A O 1
ATOM 3578 N N . GLU A 1 449 ? 5.724 -16.404 8.793 1.00 87.69 449 GLU A N 1
ATOM 3579 C CA . GLU A 1 449 ? 6.432 -17.541 8.199 1.00 87.69 449 GLU A CA 1
ATOM 3580 C C . GLU A 1 449 ? 5.748 -17.935 6.875 1.00 87.69 449 GLU A C 1
ATOM 3582 O O . GLU A 1 449 ? 4.535 -17.739 6.739 1.00 87.69 449 GLU A O 1
ATOM 3587 N N . PRO A 1 450 ? 6.484 -18.507 5.904 1.00 89.25 450 PRO A N 1
ATOM 3588 C CA . PRO A 1 450 ? 5.882 -19.019 4.681 1.00 89.25 450 PRO A CA 1
ATOM 3589 C C . PRO A 1 450 ? 4.853 -20.131 4.956 1.00 89.25 450 PRO A C 1
ATOM 3591 O O . PRO A 1 450 ? 4.959 -20.839 5.966 1.00 89.25 450 PRO A O 1
ATOM 3594 N N . PRO A 1 451 ? 3.889 -20.350 4.039 1.00 89.38 451 PRO A N 1
ATOM 3595 C CA . PRO A 1 451 ? 2.940 -21.454 4.132 1.00 89.38 451 PRO A CA 1
ATOM 3596 C C . PRO A 1 451 ? 3.629 -22.805 4.370 1.00 89.38 451 PRO A C 1
ATOM 3598 O O . PRO A 1 451 ? 4.731 -23.066 3.879 1.00 89.38 451 PRO A O 1
ATOM 3601 N N . ARG A 1 452 ? 2.994 -23.678 5.161 1.00 86.62 452 ARG A N 1
ATOM 3602 C CA . ARG A 1 452 ? 3.614 -24.944 5.587 1.00 86.62 452 ARG A CA 1
ATOM 3603 C C . ARG A 1 452 ? 3.863 -25.886 4.417 1.00 86.62 452 ARG A C 1
ATOM 3605 O O . ARG A 1 452 ? 4.950 -26.441 4.319 1.00 86.62 452 ARG A O 1
ATOM 3612 N N . ASP A 1 453 ? 2.886 -26.038 3.536 1.00 85.00 453 ASP A N 1
ATOM 3613 C CA . ASP A 1 453 ? 3.006 -26.787 2.283 1.00 85.00 453 ASP A CA 1
ATOM 3614 C C . ASP A 1 453 ? 4.187 -26.298 1.433 1.00 85.00 453 ASP A C 1
ATOM 3616 O O . ASP A 1 453 ? 4.973 -27.119 0.959 1.00 85.00 453 ASP A O 1
ATOM 3620 N N . PHE A 1 454 ? 4.396 -24.983 1.343 1.00 90.69 454 PHE A N 1
ATOM 3621 C CA . PHE A 1 454 ? 5.565 -24.412 0.678 1.00 90.69 454 PHE A CA 1
ATOM 3622 C C . PHE A 1 454 ? 6.874 -24.787 1.381 1.00 90.69 454 PHE A C 1
ATOM 3624 O O . PHE A 1 454 ? 7.839 -25.181 0.730 1.00 90.69 454 PHE A O 1
ATOM 3631 N N . CYS A 1 455 ? 6.908 -24.737 2.716 1.00 86.31 455 CYS A N 1
ATOM 3632 C CA . CYS A 1 455 ? 8.072 -25.162 3.496 1.00 86.31 455 CYS A CA 1
ATOM 3633 C C . CYS A 1 455 ? 8.433 -26.643 3.286 1.00 86.31 455 CYS A C 1
ATOM 3635 O O . CYS A 1 455 ? 9.612 -26.990 3.353 1.00 86.31 455 CYS A O 1
ATOM 3637 N N . PHE A 1 456 ? 7.436 -27.513 3.088 1.00 82.94 456 PHE A N 1
ATOM 3638 C CA . PHE A 1 456 ? 7.635 -28.958 2.937 1.00 82.94 456 PHE A CA 1
ATOM 3639 C C . PHE A 1 456 ? 8.004 -29.368 1.513 1.00 82.94 456 PHE A C 1
ATOM 3641 O O . PHE A 1 456 ? 8.892 -30.196 1.331 1.00 82.94 456 PHE A O 1
ATOM 3648 N N . THR A 1 457 ? 7.318 -28.811 0.519 1.00 87.00 457 THR A N 1
ATOM 3649 C CA . THR A 1 457 ? 7.475 -29.200 -0.891 1.00 87.00 457 THR A CA 1
ATOM 3650 C C . THR A 1 457 ? 8.557 -28.391 -1.605 1.00 87.00 457 THR A C 1
ATOM 3652 O O . THR A 1 457 ? 9.110 -28.849 -2.598 1.00 87.00 457 THR A O 1
ATOM 3655 N N . GLY A 1 458 ? 8.875 -27.191 -1.107 1.00 87.94 458 GLY A N 1
ATOM 3656 C CA . GLY A 1 458 ? 9.778 -26.246 -1.766 1.00 87.94 458 GLY A CA 1
ATOM 3657 C C . GLY A 1 458 ? 9.149 -25.496 -2.943 1.00 87.94 458 GLY A C 1
ATOM 3658 O O . GLY A 1 458 ? 9.806 -24.625 -3.513 1.00 87.94 458 GLY A O 1
ATOM 3659 N N . THR A 1 459 ? 7.890 -25.791 -3.282 1.00 92.69 459 THR A N 1
ATOM 3660 C CA . THR A 1 459 ? 7.156 -25.187 -4.400 1.00 92.69 459 THR A CA 1
ATOM 3661 C C . THR A 1 459 ? 5.718 -24.877 -4.005 1.00 92.69 459 THR A C 1
ATOM 3663 O O . THR A 1 459 ? 5.085 -25.682 -3.333 1.00 92.69 459 THR A O 1
ATOM 3666 N N . LEU A 1 460 ? 5.157 -23.746 -4.424 1.00 94.81 460 LEU A N 1
ATOM 3667 C CA . LEU A 1 460 ? 3.759 -23.434 -4.125 1.00 94.81 460 LEU A CA 1
ATOM 3668 C C . LEU A 1 460 ? 3.085 -22.700 -5.279 1.00 94.81 460 LEU A C 1
ATOM 3670 O O . LEU A 1 460 ? 3.464 -21.577 -5.600 1.00 94.81 460 LEU A O 1
ATOM 3674 N N . ARG A 1 461 ? 2.044 -23.308 -5.855 1.00 96.44 461 ARG A N 1
ATOM 3675 C CA . ARG A 1 461 ? 1.180 -22.653 -6.842 1.00 96.44 461 ARG A CA 1
ATOM 3676 C C . ARG A 1 461 ? 0.087 -21.848 -6.141 1.00 96.44 461 ARG A C 1
ATOM 3678 O O . ARG A 1 461 ? -0.591 -22.357 -5.251 1.00 96.44 461 ARG A O 1
ATOM 3685 N N . LEU A 1 462 ? -0.069 -20.585 -6.519 1.00 97.12 462 LEU A N 1
ATOM 3686 C CA . LEU A 1 462 ? -1.022 -19.639 -5.930 1.00 97.12 462 LEU A CA 1
ATOM 3687 C C . LEU A 1 462 ? -1.323 -18.503 -6.919 1.00 97.12 462 LEU A C 1
ATOM 3689 O O . LEU A 1 462 ? -0.853 -18.532 -8.054 1.00 97.12 462 LEU A O 1
ATOM 3693 N N . LYS A 1 463 ? -2.094 -17.492 -6.505 1.00 97.88 463 LYS A N 1
ATOM 3694 C CA . LYS A 1 463 ? -2.293 -16.279 -7.308 1.00 97.88 463 LYS A CA 1
ATOM 3695 C C . LYS A 1 463 ? -1.471 -15.110 -6.787 1.00 97.88 463 LYS A C 1
ATOM 3697 O O . LYS A 1 463 ? -1.379 -14.916 -5.581 1.00 97.88 463 LYS A O 1
ATOM 3702 N N . CYS A 1 464 ? -0.959 -14.255 -7.661 1.00 97.75 464 CYS A N 1
ATOM 3703 C CA . CYS A 1 464 ? -0.283 -13.026 -7.254 1.00 97.75 464 CYS A CA 1
ATOM 3704 C C . CYS A 1 464 ? -0.808 -11.781 -7.980 1.00 97.75 464 CYS A C 1
ATOM 3706 O O . CYS A 1 464 ? -1.489 -11.880 -8.998 1.00 97.75 464 CYS A O 1
ATOM 3708 N N . LYS A 1 465 ? -0.499 -10.603 -7.435 1.00 97.38 465 LYS A N 1
ATOM 3709 C CA . LYS A 1 465 ? -0.645 -9.297 -8.098 1.00 97.38 465 LYS A CA 1
ATOM 3710 C C . LYS A 1 465 ? 0.722 -8.616 -8.084 1.00 97.38 465 LYS A C 1
ATOM 3712 O O . LYS A 1 465 ? 1.325 -8.554 -7.016 1.00 97.38 465 LYS A O 1
ATOM 3717 N N . VAL A 1 466 ? 1.188 -8.080 -9.215 1.00 96.06 466 VAL A N 1
ATOM 3718 C CA . VAL A 1 466 ? 2.460 -7.321 -9.300 1.00 96.06 466 VAL A CA 1
ATOM 3719 C C . VAL A 1 466 ? 2.254 -5.807 -9.371 1.00 96.06 466 VAL A C 1
ATOM 3721 O O . VAL A 1 466 ? 3.210 -5.035 -9.370 1.00 96.06 466 VAL A O 1
ATOM 3724 N N . ARG A 1 467 ? 0.991 -5.372 -9.442 1.00 93.31 467 ARG A N 1
ATOM 3725 C CA . ARG A 1 467 ? 0.576 -3.972 -9.340 1.00 93.31 467 ARG A CA 1
ATOM 3726 C C . ARG A 1 467 ? -0.845 -3.867 -8.794 1.00 93.31 467 ARG A C 1
ATOM 3728 O O . ARG A 1 467 ? -1.679 -4.757 -8.980 1.00 93.31 467 ARG A O 1
ATOM 3735 N N . TYR A 1 468 ? -1.145 -2.738 -8.161 1.00 89.44 468 TYR A N 1
ATOM 3736 C CA . TYR A 1 468 ? -2.495 -2.442 -7.688 1.00 89.44 468 TYR A CA 1
ATOM 3737 C C . TYR A 1 468 ? -3.488 -2.364 -8.866 1.00 89.44 468 TYR A C 1
ATOM 3739 O O . TYR A 1 468 ? -3.164 -1.817 -9.918 1.00 89.44 468 TYR A O 1
ATOM 3747 N N . ARG A 1 469 ? -4.700 -2.913 -8.682 1.00 86.00 469 ARG A N 1
ATOM 3748 C CA . ARG A 1 469 ? -5.777 -3.065 -9.690 1.00 86.00 469 ARG A CA 1
ATOM 3749 C C . ARG A 1 469 ? -5.504 -4.010 -10.864 1.00 86.00 469 ARG A C 1
ATOM 3751 O O . ARG A 1 469 ? -6.343 -4.110 -11.756 1.00 86.00 469 ARG A O 1
ATOM 3758 N N . GLN A 1 470 ? -4.390 -4.734 -10.867 1.00 89.25 470 GLN A N 1
ATOM 3759 C CA . GLN A 1 470 ? -4.269 -5.902 -11.736 1.00 89.25 470 GLN A CA 1
ATOM 3760 C C . GLN A 1 470 ? -5.226 -6.996 -11.252 1.00 89.25 470 GLN A C 1
ATOM 3762 O O . GLN A 1 470 ? -5.384 -7.196 -10.041 1.00 89.25 470 GLN A O 1
ATOM 3767 N N . ALA A 1 471 ? -5.827 -7.727 -12.192 1.00 91.94 471 ALA A N 1
ATOM 3768 C CA . ALA A 1 471 ? -6.400 -9.028 -11.877 1.00 91.94 471 ALA A CA 1
ATOM 3769 C C . ALA A 1 471 ? -5.305 -9.927 -11.281 1.00 91.94 471 ALA A C 1
ATOM 3771 O O . ALA A 1 471 ? -4.132 -9.794 -11.622 1.00 91.94 471 ALA A O 1
ATOM 3772 N N . SER A 1 472 ? -5.668 -10.808 -10.354 1.00 93.88 472 SER A N 1
ATOM 3773 C CA . SER A 1 472 ? -4.695 -11.756 -9.823 1.00 93.88 472 SER A CA 1
ATOM 3774 C C . SER A 1 472 ? -4.417 -12.854 -10.848 1.00 93.88 472 SER A C 1
ATOM 3776 O O . SER A 1 472 ? -5.334 -13.342 -11.510 1.00 93.88 472 SER A O 1
ATOM 3778 N N . VAL A 1 473 ? -3.149 -13.233 -10.970 1.00 96.75 473 VAL A N 1
ATOM 3779 C CA . VAL A 1 473 ? -2.658 -14.160 -11.998 1.00 96.75 473 VAL A CA 1
ATOM 3780 C C . VAL A 1 473 ? -2.039 -15.377 -11.337 1.00 96.75 473 VAL A C 1
ATOM 3782 O O . VAL A 1 473 ? -1.484 -15.265 -10.241 1.00 96.75 473 VAL A O 1
ATOM 3785 N N . TRP A 1 474 ? -2.180 -16.543 -11.959 1.00 98.19 474 TRP A N 1
ATOM 3786 C CA . TRP A 1 474 ? -1.612 -17.777 -11.426 1.00 98.19 474 TRP A CA 1
ATOM 3787 C C . TRP A 1 474 ? -0.094 -17.794 -11.581 1.00 98.19 474 TRP A C 1
ATOM 3789 O O . TRP A 1 474 ? 0.453 -17.338 -12.586 1.00 98.19 474 TRP A O 1
ATOM 3799 N N . CYS A 1 475 ? 0.583 -18.289 -10.551 1.00 98.00 475 CYS A N 1
ATOM 3800 C CA . CYS A 1 475 ? 2.026 -18.426 -10.535 1.00 98.00 475 CYS A CA 1
ATOM 3801 C C . CYS A 1 475 ? 2.478 -19.550 -9.602 1.00 98.00 475 CYS A C 1
ATOM 3803 O O . CYS A 1 475 ? 1.742 -19.996 -8.717 1.00 98.00 475 CYS A O 1
ATOM 3805 N N . THR A 1 476 ? 3.726 -19.974 -9.776 1.00 97.75 476 THR A N 1
ATOM 3806 C CA . THR A 1 476 ? 4.404 -20.961 -8.940 1.00 97.75 476 THR A CA 1
ATOM 3807 C C . THR A 1 476 ? 5.623 -20.342 -8.267 1.00 97.75 476 THR A C 1
ATOM 3809 O O . THR A 1 476 ? 6.536 -19.836 -8.921 1.00 97.75 476 THR A O 1
ATOM 3812 N N . LEU A 1 477 ? 5.639 -20.401 -6.938 1.00 96.06 477 LEU A N 1
ATOM 3813 C CA . LEU A 1 477 ? 6.746 -19.983 -6.087 1.00 96.06 477 LEU A CA 1
ATOM 3814 C C . LEU A 1 477 ? 7.723 -21.138 -5.917 1.00 96.06 477 LEU A C 1
ATOM 3816 O O . LEU A 1 477 ? 7.293 -22.263 -5.679 1.00 96.06 477 LEU A O 1
ATOM 3820 N N . HIS A 1 478 ? 9.020 -20.854 -5.946 1.00 93.12 478 HIS A N 1
ATOM 3821 C CA . HIS A 1 478 ? 10.063 -21.784 -5.515 1.00 93.12 478 HIS A CA 1
ATOM 3822 C C . HIS A 1 478 ? 11.307 -21.024 -5.048 1.00 93.12 478 HIS A C 1
ATOM 3824 O O . HIS A 1 478 ? 11.503 -19.860 -5.394 1.00 93.12 478 HIS A O 1
ATOM 3830 N N . PHE A 1 479 ? 12.153 -21.661 -4.240 1.00 88.75 479 PHE A N 1
ATOM 3831 C CA . PHE A 1 479 ? 13.452 -21.086 -3.890 1.00 88.75 479 PHE A CA 1
ATOM 3832 C C . PHE A 1 479 ? 14.518 -21.535 -4.888 1.00 88.75 479 PHE A C 1
ATOM 3834 O O . PHE A 1 479 ? 14.730 -22.730 -5.081 1.00 88.75 479 PHE A O 1
ATOM 3841 N N . GLU A 1 480 ? 15.220 -20.575 -5.476 1.00 79.31 480 GLU A N 1
ATOM 3842 C CA . GLU A 1 480 ? 16.454 -20.810 -6.216 1.00 79.31 480 GLU A CA 1
ATOM 3843 C C . GLU A 1 480 ? 17.605 -21.008 -5.214 1.00 79.31 480 GLU A C 1
ATOM 3845 O O . GLU A 1 480 ? 17.755 -20.242 -4.256 1.00 79.31 480 GLU A O 1
ATOM 3850 N N . ASN A 1 481 ? 18.413 -22.044 -5.457 1.00 61.84 481 ASN A N 1
ATOM 3851 C CA . ASN A 1 481 ? 19.532 -22.526 -4.637 1.00 61.84 481 ASN A CA 1
ATOM 3852 C C . ASN A 1 481 ? 19.176 -23.158 -3.274 1.00 61.84 481 ASN A C 1
ATOM 3854 O O . ASN A 1 481 ? 18.335 -22.703 -2.501 1.00 61.84 481 ASN A O 1
ATOM 3858 N N . SER A 1 482 ? 19.891 -24.239 -2.943 1.00 52.53 482 SER A N 1
ATOM 3859 C CA . SER A 1 482 ? 19.682 -25.027 -1.719 1.00 52.53 482 SER A CA 1
ATOM 3860 C C . SER A 1 482 ? 20.387 -24.458 -0.476 1.00 52.53 482 SER A C 1
ATOM 3862 O O . SER A 1 482 ? 20.041 -24.843 0.650 1.00 52.53 482 SER A O 1
ATOM 3864 N N . SER A 1 483 ? 21.342 -23.529 -0.641 1.00 54.25 483 SER A N 1
ATOM 3865 C CA . SER A 1 483 ? 22.070 -22.909 0.474 1.00 54.25 483 SER A CA 1
ATOM 3866 C C . SER A 1 483 ? 21.191 -21.893 1.208 1.00 54.25 483 SER A C 1
ATOM 3868 O O . SER A 1 483 ? 20.475 -21.104 0.604 1.00 54.25 483 SER A O 1
ATOM 3870 N N . THR A 1 484 ? 21.201 -21.930 2.541 1.00 57.03 484 THR A N 1
ATOM 3871 C CA . THR A 1 484 ? 20.309 -21.122 3.392 1.00 57.03 484 THR A CA 1
ATOM 3872 C C . THR A 1 484 ? 20.642 -19.632 3.416 1.00 57.03 484 THR A C 1
ATOM 3874 O O . THR A 1 484 ? 19.800 -18.847 3.835 1.00 57.03 484 THR A O 1
ATOM 3877 N N . GLU A 1 485 ? 21.843 -19.244 2.990 1.00 50.69 485 GLU A N 1
ATOM 3878 C CA . GLU A 1 485 ? 22.338 -17.864 3.091 1.00 50.69 485 GLU A CA 1
ATOM 3879 C C . GLU A 1 485 ? 21.966 -16.999 1.876 1.00 50.69 485 GLU A C 1
ATOM 3881 O O . GLU A 1 485 ? 21.850 -15.789 2.023 1.00 50.69 485 GLU A O 1
ATOM 3886 N N . ASN A 1 486 ? 21.685 -17.612 0.716 1.00 58.16 486 ASN A N 1
ATOM 3887 C CA . ASN A 1 486 ? 21.342 -16.921 -0.536 1.00 58.16 486 ASN A CA 1
ATOM 3888 C C . ASN A 1 486 ? 20.073 -17.491 -1.200 1.00 58.16 486 ASN A C 1
ATOM 3890 O O . ASN A 1 486 ? 19.978 -17.536 -2.427 1.00 58.16 486 ASN A O 1
ATOM 3894 N N . ARG A 1 487 ? 19.086 -17.946 -0.411 1.00 75.19 487 ARG A N 1
ATOM 3895 C CA . ARG A 1 487 ? 17.803 -18.402 -0.973 1.00 75.19 487 ARG A CA 1
ATOM 3896 C C . ARG A 1 487 ? 17.072 -17.233 -1.608 1.00 75.19 487 ARG A C 1
ATOM 3898 O O . ARG A 1 487 ? 16.613 -16.329 -0.909 1.00 75.19 487 ARG A O 1
ATOM 3905 N N . ARG A 1 488 ? 16.925 -17.278 -2.927 1.00 85.38 488 ARG A N 1
ATOM 3906 C CA . ARG A 1 488 ? 16.157 -16.292 -3.680 1.00 85.38 488 ARG A CA 1
ATOM 3907 C C . ARG A 1 488 ? 14.786 -16.875 -3.977 1.00 85.38 488 ARG A C 1
ATOM 3909 O O . ARG A 1 488 ? 14.690 -17.958 -4.541 1.00 85.38 488 ARG A O 1
ATOM 3916 N N . LEU A 1 489 ? 13.723 -16.192 -3.563 1.00 92.62 489 LEU A N 1
ATOM 3917 C CA . LEU A 1 489 ? 12.369 -16.601 -3.928 1.00 92.62 489 LEU A CA 1
ATOM 3918 C C . LEU A 1 489 ? 12.109 -16.185 -5.378 1.00 92.62 489 LEU A C 1
ATOM 3920 O O . LEU A 1 489 ? 12.196 -15.001 -5.714 1.00 92.62 489 LEU A O 1
ATOM 3924 N N . VAL A 1 490 ? 11.786 -17.168 -6.207 1.00 95.69 490 VAL A N 1
ATOM 3925 C CA . VAL A 1 490 ? 11.401 -17.006 -7.606 1.00 95.69 490 VAL A CA 1
ATOM 3926 C C . VAL A 1 490 ? 9.901 -17.224 -7.720 1.00 95.69 490 VAL A C 1
ATOM 3928 O O . VAL A 1 490 ? 9.339 -18.120 -7.088 1.00 95.69 490 VAL A O 1
ATOM 3931 N N . VAL A 1 491 ? 9.256 -16.395 -8.530 1.00 97.50 491 VAL A N 1
ATOM 3932 C CA . VAL A 1 491 ? 7.841 -16.497 -8.881 1.00 97.50 491 VAL A CA 1
ATOM 3933 C C . VAL A 1 491 ? 7.774 -16.650 -10.390 1.00 97.50 491 VAL A C 1
ATOM 3935 O O . VAL A 1 491 ? 8.168 -15.735 -11.104 1.00 97.50 491 VAL A O 1
ATOM 3938 N N . ILE A 1 492 ? 7.297 -17.789 -10.873 1.00 97.94 492 ILE A N 1
ATOM 3939 C CA . ILE A 1 492 ? 7.094 -18.042 -12.304 1.00 97.94 492 ILE A CA 1
ATOM 3940 C C . ILE A 1 492 ? 5.607 -17.933 -12.588 1.00 97.94 492 ILE A C 1
ATOM 3942 O O . ILE A 1 492 ? 4.818 -18.611 -11.934 1.00 97.94 492 ILE A O 1
ATOM 3946 N N . PHE A 1 493 ? 5.222 -17.057 -13.505 1.00 98.12 493 PHE A N 1
ATOM 3947 C CA . PHE A 1 493 ? 3.831 -16.924 -13.916 1.00 98.12 493 PHE A CA 1
ATOM 3948 C C . PHE A 1 493 ? 3.445 -18.081 -14.832 1.00 98.12 493 PHE A C 1
ATOM 3950 O O . PHE A 1 493 ? 4.282 -18.590 -15.577 1.00 98.12 493 PHE A O 1
ATOM 3957 N N . ASP A 1 494 ? 2.176 -18.479 -14.783 1.00 97.00 494 ASP A N 1
ATOM 3958 C CA . ASP A 1 494 ? 1.652 -19.481 -15.714 1.00 97.00 494 ASP A CA 1
ATOM 3959 C C . ASP A 1 494 ? 1.648 -18.928 -17.153 1.00 97.00 494 ASP A C 1
ATOM 3961 O O . ASP A 1 494 ? 1.960 -19.652 -18.092 1.00 97.00 494 ASP A O 1
ATOM 3965 N N . GLU A 1 495 ? 1.376 -17.626 -17.303 1.00 95.88 495 GLU A N 1
ATOM 3966 C CA . GLU A 1 495 ? 1.452 -16.871 -18.557 1.00 95.88 495 GLU A CA 1
ATOM 3967 C C . GLU A 1 495 ? 2.362 -15.643 -18.377 1.00 95.88 495 GLU A C 1
ATOM 3969 O O . GLU A 1 495 ? 2.361 -15.053 -17.294 1.00 95.88 495 GLU A O 1
ATOM 3974 N N . PRO A 1 496 ? 3.137 -15.212 -19.392 1.00 96.31 496 PRO A N 1
ATOM 3975 C CA . PRO A 1 496 ? 4.003 -14.042 -19.266 1.00 96.31 496 PRO A CA 1
ATOM 3976 C C . PRO A 1 496 ? 3.240 -12.769 -18.876 1.00 96.31 496 PRO A C 1
ATOM 3978 O O . PRO A 1 496 ? 2.266 -12.382 -19.520 1.00 96.31 496 PRO A O 1
ATOM 3981 N N . GLU A 1 497 ? 3.736 -12.062 -17.861 1.00 96.25 497 GLU A N 1
ATOM 3982 C CA . GLU A 1 497 ? 3.089 -10.859 -17.341 1.00 96.25 497 GLU A CA 1
ATOM 3983 C C . GLU A 1 497 ? 3.720 -9.584 -17.886 1.00 96.25 497 GLU A C 1
ATOM 3985 O O . GLU A 1 497 ? 4.943 -9.424 -17.930 1.00 96.25 497 GLU A O 1
ATOM 3990 N N . LYS A 1 498 ? 2.859 -8.638 -18.268 1.00 94.56 498 LYS A N 1
ATOM 3991 C CA . LYS A 1 498 ? 3.264 -7.352 -18.836 1.00 94.56 498 LYS A CA 1
ATOM 3992 C C . LYS A 1 498 ? 3.749 -6.384 -17.757 1.00 94.56 498 LYS A C 1
ATOM 3994 O O . LYS A 1 498 ? 3.060 -6.136 -16.766 1.00 94.56 498 LYS A O 1
ATOM 3999 N N . ALA A 1 499 ? 4.867 -5.724 -18.038 1.00 93.88 499 ALA A N 1
ATOM 4000 C CA . ALA A 1 499 ? 5.424 -4.600 -17.296 1.00 93.88 499 ALA A CA 1
ATOM 4001 C C . ALA A 1 499 ? 5.710 -4.893 -15.813 1.00 93.88 499 ALA A C 1
ATOM 4003 O O . ALA A 1 499 ? 5.483 -4.052 -14.934 1.00 93.88 499 ALA A O 1
ATOM 4004 N N . VAL A 1 500 ? 6.232 -6.086 -15.526 1.00 96.12 500 VAL A N 1
ATOM 4005 C CA . VAL A 1 500 ? 6.724 -6.424 -14.190 1.00 96.12 500 VAL A CA 1
ATOM 4006 C C . VAL A 1 500 ? 7.873 -5.480 -13.843 1.00 96.12 500 VAL A C 1
ATOM 4008 O O . VAL A 1 500 ? 8.884 -5.418 -14.535 1.00 96.12 500 VAL A O 1
ATOM 4011 N N . THR A 1 501 ? 7.693 -4.690 -12.788 1.00 95.25 501 THR A N 1
ATOM 4012 C CA . THR A 1 501 ? 8.563 -3.541 -12.520 1.00 95.25 501 THR A CA 1
ATOM 4013 C C . THR A 1 501 ? 9.393 -3.771 -11.258 1.00 95.25 501 THR A C 1
ATOM 4015 O O . THR A 1 501 ? 8.818 -3.883 -10.174 1.00 95.25 501 THR A O 1
ATOM 4018 N N . PRO A 1 502 ? 10.735 -3.794 -11.340 1.00 94.12 502 PRO A N 1
ATOM 4019 C CA . PRO A 1 502 ? 11.580 -3.832 -10.156 1.00 94.12 502 PRO A CA 1
ATOM 4020 C C . PRO A 1 502 ? 11.279 -2.676 -9.196 1.00 94.12 502 PRO A C 1
ATOM 4022 O O . PRO A 1 502 ? 10.992 -1.547 -9.602 1.00 94.12 502 PRO A O 1
ATOM 4025 N N . MET A 1 503 ? 11.370 -2.968 -7.903 1.00 93.62 503 MET A N 1
ATOM 4026 C CA . MET A 1 503 ? 11.032 -2.077 -6.793 1.00 93.62 503 MET A CA 1
ATOM 4027 C C . MET A 1 503 ? 9.534 -1.812 -6.562 1.00 93.62 503 MET A C 1
ATOM 4029 O O . MET A 1 503 ? 9.187 -1.202 -5.550 1.00 93.62 503 MET A O 1
ATOM 4033 N N . GLN A 1 504 ? 8.640 -2.349 -7.405 1.00 94.44 504 GLN A N 1
ATOM 4034 C CA . GLN A 1 504 ? 7.231 -2.544 -7.032 1.00 94.44 504 GLN A CA 1
ATOM 4035 C C . GLN A 1 504 ? 7.079 -3.737 -6.077 1.00 94.44 504 GLN A C 1
ATOM 4037 O O . GLN A 1 504 ? 8.058 -4.369 -5.678 1.00 94.44 504 GLN A O 1
ATOM 4042 N N . VAL A 1 505 ? 5.840 -4.038 -5.687 1.00 95.69 505 VAL A N 1
ATOM 4043 C CA . VAL A 1 505 ? 5.510 -5.118 -4.757 1.00 95.69 505 VAL A CA 1
ATOM 4044 C C . VAL A 1 505 ? 4.747 -6.221 -5.481 1.00 95.69 505 VAL A C 1
ATOM 4046 O O . VAL A 1 505 ? 3.808 -5.960 -6.227 1.00 95.69 505 VAL A O 1
ATOM 4049 N N . VAL A 1 506 ? 5.132 -7.467 -5.227 1.00 97.75 506 VAL A N 1
ATOM 4050 C CA . VAL A 1 506 ? 4.300 -8.634 -5.509 1.00 97.75 506 VAL A CA 1
ATOM 4051 C C . VAL A 1 506 ? 3.531 -9.003 -4.243 1.00 97.75 506 VAL A C 1
ATOM 4053 O O . VAL A 1 506 ? 4.119 -9.086 -3.169 1.00 97.75 506 VAL A O 1
ATOM 4056 N N . ALA A 1 507 ? 2.224 -9.223 -4.349 1.00 98.00 507 ALA A N 1
ATOM 4057 C CA . ALA A 1 507 ? 1.387 -9.719 -3.256 1.00 98.00 507 ALA A CA 1
ATOM 4058 C C . ALA A 1 507 ? 0.833 -11.104 -3.609 1.00 98.00 507 ALA A C 1
ATOM 4060 O O . ALA A 1 507 ? 0.405 -11.318 -4.744 1.00 98.00 507 ALA A O 1
ATOM 4061 N N . PHE A 1 508 ? 0.837 -12.027 -2.648 1.00 98.12 508 PHE A N 1
ATOM 4062 C CA . PHE A 1 508 ? 0.473 -13.435 -2.816 1.00 98.12 508 PHE A CA 1
ATOM 4063 C C . PHE A 1 508 ? -0.884 -13.745 -2.189 1.00 98.12 508 PHE A C 1
ATOM 4065 O O . PHE A 1 508 ? -1.174 -13.318 -1.071 1.00 98.12 508 PHE A O 1
ATOM 4072 N N . TYR A 1 509 ? -1.690 -14.535 -2.894 1.00 97.00 509 TYR A N 1
ATOM 4073 C CA . TYR A 1 509 ? -3.069 -14.838 -2.540 1.00 97.00 509 TYR A CA 1
ATOM 4074 C C . TYR A 1 509 ? -3.396 -16.316 -2.737 1.00 97.00 509 TYR A C 1
ATOM 4076 O O . TYR A 1 509 ? -3.028 -16.925 -3.745 1.00 97.00 509 TYR A O 1
ATOM 4084 N N . ARG A 1 510 ? -4.166 -16.873 -1.803 1.00 93.56 510 ARG A N 1
ATOM 4085 C CA . ARG A 1 510 ? -4.805 -18.188 -1.917 1.00 93.56 510 ARG A CA 1
ATOM 4086 C C . ARG A 1 510 ? -6.290 -18.020 -1.615 1.00 93.56 510 ARG A C 1
ATOM 4088 O O . ARG A 1 510 ? -6.656 -17.712 -0.485 1.00 93.56 510 ARG A O 1
ATOM 4095 N N . GLY A 1 511 ? -7.131 -18.171 -2.637 1.00 91.12 511 GLY A N 1
ATOM 4096 C CA . GLY A 1 511 ? -8.531 -17.749 -2.549 1.00 91.12 511 GLY A CA 1
ATOM 4097 C C . GLY A 1 511 ? -8.620 -16.264 -2.182 1.00 91.12 511 GLY A C 1
ATOM 4098 O O . GLY A 1 511 ? -7.974 -15.430 -2.821 1.00 91.12 511 GLY A O 1
ATOM 4099 N N . ASP A 1 512 ? -9.360 -15.962 -1.117 1.00 91.44 512 ASP A N 1
ATOM 4100 C CA . ASP A 1 512 ? -9.492 -14.608 -0.571 1.00 91.44 512 ASP A CA 1
ATOM 4101 C C . ASP A 1 512 ? -8.372 -14.205 0.395 1.00 91.44 512 ASP A C 1
ATOM 4103 O O . ASP A 1 512 ? -8.301 -13.041 0.785 1.00 91.44 512 ASP A O 1
ATOM 4107 N N . VAL A 1 513 ? -7.495 -15.129 0.793 1.00 95.38 513 VAL A N 1
ATOM 4108 C CA . VAL A 1 513 ? -6.455 -14.866 1.792 1.00 95.38 513 VAL A CA 1
ATOM 4109 C C . VAL A 1 513 ? -5.236 -14.235 1.137 1.00 95.38 513 VAL A C 1
ATOM 4111 O O . VAL A 1 513 ? -4.606 -14.849 0.277 1.00 95.38 513 VAL A O 1
ATOM 4114 N N . CYS A 1 514 ? -4.853 -13.045 1.592 1.00 97.44 514 CYS A N 1
ATOM 4115 C CA . CYS A 1 514 ? -3.547 -12.461 1.324 1.00 97.44 514 CYS A CA 1
ATOM 4116 C C . CYS A 1 514 ? -2.516 -13.106 2.258 1.00 97.44 514 CYS A C 1
ATOM 4118 O O . CYS A 1 514 ? -2.546 -12.916 3.473 1.00 97.44 514 CYS A O 1
ATOM 4120 N N . LEU A 1 515 ? -1.605 -13.889 1.685 1.00 96.50 515 LEU A N 1
ATOM 4121 C CA . LEU A 1 515 ? -0.583 -14.622 2.435 1.00 96.50 515 LEU A CA 1
ATOM 4122 C C . LEU A 1 515 ? 0.599 -13.729 2.817 1.00 96.50 515 LEU A C 1
ATOM 4124 O O . LEU A 1 515 ? 1.312 -14.009 3.779 1.00 96.50 515 LEU A O 1
ATOM 4128 N N . GLY A 1 516 ? 0.828 -12.666 2.051 1.00 96.75 516 GLY A N 1
ATOM 4129 C CA . GLY A 1 516 ? 1.999 -11.820 2.185 1.00 96.75 516 GLY A CA 1
ATOM 4130 C C . GLY A 1 516 ? 2.405 -11.201 0.859 1.00 96.75 516 GLY A C 1
ATOM 4131 O O . GLY A 1 516 ? 1.614 -11.125 -0.083 1.00 96.75 516 GLY A O 1
ATOM 4132 N N . GLY A 1 517 ? 3.656 -10.780 0.769 1.00 96.25 517 GLY A N 1
ATOM 4133 C CA . GLY A 1 517 ? 4.209 -10.202 -0.439 1.00 96.25 517 GLY A CA 1
ATOM 4134 C C . GLY A 1 517 ? 5.678 -9.856 -0.296 1.00 96.25 517 GLY A C 1
ATOM 4135 O O . GLY A 1 517 ? 6.332 -10.194 0.688 1.00 96.25 517 GLY A O 1
ATOM 4136 N N . GLY A 1 518 ? 6.212 -9.155 -1.279 1.00 95.12 518 GLY A N 1
ATOM 4137 C CA . GLY A 1 518 ? 7.563 -8.650 -1.192 1.00 95.12 518 GLY A CA 1
ATOM 4138 C C . GLY A 1 518 ? 7.926 -7.725 -2.329 1.00 95.12 518 GLY A C 1
ATOM 4139 O O . GLY A 1 518 ? 7.206 -7.589 -3.314 1.00 95.12 518 GLY A O 1
ATOM 4140 N N . LEU A 1 519 ? 9.061 -7.071 -2.171 1.00 95.12 519 LEU A N 1
ATOM 4141 C CA . LEU A 1 519 ? 9.565 -6.131 -3.151 1.00 95.12 519 LEU A CA 1
ATOM 4142 C C . LEU A 1 519 ? 10.197 -6.904 -4.320 1.00 95.12 519 LEU A C 1
ATOM 4144 O O . LEU A 1 519 ? 11.008 -7.808 -4.118 1.00 95.12 519 LEU A O 1
ATOM 4148 N N . ILE A 1 520 ? 9.822 -6.557 -5.547 1.00 96.25 520 ILE A N 1
ATOM 4149 C CA . ILE A 1 520 ? 10.328 -7.168 -6.777 1.00 96.25 520 ILE A CA 1
ATOM 4150 C C . ILE A 1 520 ? 11.793 -6.761 -6.971 1.00 96.25 520 ILE A C 1
ATOM 4152 O O . ILE A 1 520 ? 12.094 -5.610 -7.274 1.00 96.25 520 ILE A O 1
ATOM 4156 N N . GLY A 1 521 ? 12.720 -7.698 -6.796 1.00 93.31 521 GLY A N 1
ATOM 4157 C CA . GLY A 1 521 ? 14.156 -7.459 -6.964 1.00 93.31 521 GLY A CA 1
ATOM 4158 C C . GLY A 1 521 ? 14.636 -7.534 -8.416 1.00 93.31 521 GLY A C 1
ATOM 4159 O O . GLY A 1 521 ? 15.720 -7.050 -8.720 1.00 93.31 521 GLY A O 1
ATOM 4160 N N . GLY A 1 522 ? 13.862 -8.152 -9.307 1.00 93.19 522 GLY A N 1
ATOM 4161 C CA . GLY A 1 522 ? 14.185 -8.301 -10.726 1.00 93.19 522 GLY A CA 1
ATOM 4162 C C . GLY A 1 522 ? 13.156 -9.167 -11.446 1.00 93.19 522 GLY A C 1
ATOM 4163 O O . GLY A 1 522 ? 12.244 -9.694 -10.808 1.00 93.19 522 GLY A O 1
ATOM 4164 N N . VAL A 1 523 ? 13.321 -9.328 -12.755 1.00 94.62 523 VAL A N 1
ATOM 4165 C CA . VAL A 1 523 ? 12.431 -10.122 -13.614 1.00 94.62 523 VAL A CA 1
ATOM 4166 C C . VAL A 1 523 ? 13.136 -11.372 -14.134 1.00 94.62 523 VAL A C 1
ATOM 4168 O O . VAL A 1 523 ? 14.364 -11.410 -14.190 1.00 94.62 523 VAL A O 1
ATOM 4171 N N . VAL A 1 524 ? 12.355 -12.395 -14.475 1.00 91.75 524 VAL A N 1
ATOM 4172 C CA . VAL A 1 524 ? 12.810 -13.562 -15.238 1.00 91.75 524 VAL A CA 1
ATOM 4173 C C . VAL A 1 524 ? 12.428 -13.317 -16.692 1.00 91.75 524 VAL A C 1
ATOM 4175 O O . VAL A 1 524 ? 11.238 -13.248 -17.025 1.00 91.75 524 VAL A O 1
ATOM 4178 N N . ASP A 1 525 ? 13.436 -13.152 -17.542 1.00 80.75 525 ASP A N 1
ATOM 4179 C CA . ASP A 1 525 ? 13.230 -12.824 -18.948 1.00 80.75 525 ASP A CA 1
ATOM 4180 C C . ASP A 1 525 ? 12.615 -13.993 -19.721 1.00 80.75 525 ASP A C 1
ATOM 4182 O O . ASP A 1 525 ? 12.856 -15.169 -19.447 1.00 80.75 525 ASP A O 1
ATOM 4186 N N . THR A 1 526 ? 11.841 -13.666 -20.752 1.00 66.88 526 THR A N 1
ATOM 4187 C CA . THR A 1 526 ? 11.257 -14.645 -21.680 1.00 66.88 526 THR A CA 1
ATOM 4188 C C . THR A 1 526 ? 12.317 -15.422 -22.471 1.00 66.88 526 THR A C 1
ATOM 4190 O O . THR A 1 526 ? 12.053 -16.559 -22.866 1.00 66.88 526 THR A O 1
ATOM 4193 N N . ASN A 1 527 ? 13.521 -14.861 -22.620 1.00 51.12 527 ASN A N 1
ATOM 4194 C CA . ASN A 1 527 ? 14.611 -15.386 -23.449 1.00 51.12 527 ASN A CA 1
ATOM 4195 C C . ASN A 1 527 ? 15.648 -16.242 -22.699 1.00 51.12 527 ASN A C 1
ATOM 4197 O O . ASN A 1 527 ? 16.578 -16.737 -23.329 1.00 51.12 527 ASN A O 1
ATOM 4201 N N . GLN A 1 528 ? 15.517 -16.424 -21.381 1.00 36.00 528 GLN A N 1
ATOM 4202 C CA . GLN A 1 528 ? 16.340 -17.387 -20.645 1.00 36.00 528 GLN A CA 1
ATOM 4203 C C . GLN A 1 528 ? 15.604 -18.733 -20.613 1.00 36.00 528 GLN A C 1
ATOM 4205 O O . GLN A 1 528 ? 14.620 -18.903 -19.890 1.00 36.00 528 GLN A O 1
ATOM 4210 N N . SER A 1 529 ? 16.040 -19.649 -21.479 1.00 27.25 529 SER A N 1
ATOM 4211 C CA . SER A 1 529 ? 15.721 -21.083 -21.463 1.00 27.25 529 SER A CA 1
ATOM 4212 C C . SER A 1 529 ? 16.947 -21.875 -21.052 1.00 27.25 529 SER A C 1
ATOM 4214 O O . SER A 1 529 ? 18.007 -21.587 -21.658 1.00 27.25 529 SER A O 1
#

Radius of gyration: 28.48 Å; chains: 1; bounding box: 60×83×81 Å

Secondary structure (DSSP, 8-state):
---------------S-------TT----HHHHHHGGGS-------------SSSEEEEEEEEEESS-PPP------TTEEEEEEEETTEEEEEEEEEEE----PPPPP------------TTSSS---BSS----S-TT------HHHHTSEEEEE--SSHHHHHHHHHHHHTT-SEEEEEEEE---HHHHH----S--S-HHHHHHHHHHHHTT--EEEEE-HHHHIIIIIHHHHHHHHTT----HHHHIIIIIIIIIHHHHHHHHH-TT-EEE---SEEEEE-TTT-PEEEEE-S-TTT--HHHHTT--HHHHTTEE-TTTTS-HHHHHHHHHHTT-TTTTPPPP-SSTTT-S--HHHHHHTTS----EEEEESS-TT-EEEEES-GGG--TTSB---TT-SS-EEEEEEETTTTEEEEEESTT-GGGEEEEEEEEEEEEEETTSS--HHHHHHSEEEEEEESSTTPPPEEEEEEEESS-TTS-EEEEEEEEEEET--TTSEEEEEETTEEEEEEEEEEEEETT--

Foldseek 3Di:
DDDDDDDDDDDDDDDDDDDDDDPPFDDDPPVVVVVVVPFDWPQDWDWDFDPPPAQKTKTKTKTKGQQDDDDPDDDTPPFKDKDWDDDPRIIMIMMMGIDGHPDDDDDDDDDDDDDPDPPPPPQPVPDFQFLQQDDLQDLPDPSLRPVVVLAFAEEQEQQLALLSLLQQVSNVSSNRPHYAYEYEQQAAVCVQPVDPDDDRADPRNVSSVQSCVLSVHYYYYDYNNVQCCVQQVVVCLVCLLQLFHADSLLSCCVRPVLNVVLVVCCVPRNNLHAYEYSAQWTWGARPPPRFTFIFFAPANQRTCVLSCQQAASVSVSRYDHSCSDDDPVVSLVSCVVSVRPNSPPDDFDDRPNPGDDDPVVVSCSVDAFDKAWEAEPVDRVDTLGIDRASSVAAAQDFPPRPDDPFTWGFLDADSVRRYTYIYGDNPPLSQWFQWFWFDPVWWHFNNRDADPCCVVVQKDWFWKDLDPPDDTFIWMWGWDDPDPPDTIIMIGTPDIDGRNTANTKMWTDHHRTTGHIGGTHGGHHPPDD

Organism: NCBI:txid215587

pLDDT: mean 76.88, std 25.27, range [19.45, 98.62]